Protein 3TJE (pdb70)

Secondary structure (DSSP, 8-state):
--TT-SS-B-TTEEESS---SSSPPPPEEE--TTTEE-SS-BS-S--EEPP---GGGTEEEEE--BTTB--EEEEPTTEE--SSS-S--EE----TTS--/--EEEEE--SEE-TTSPEEEEEEEESS-TTSSEEEEEEEEE-TTS-EEEEEEEEEEGGGTEEEEEE-GGGTT-EEEEEEGGGTEEEEEE-S--GGG-EEEEEEEEEEEE-SSS-EEEEEEEE---EEEEE--PPPBPPEEEEE----EEEEEEEEEEEBSS--EEEEGGGTB-TTEEEPPPEEPTTS-EEEEEEEEEETTTTTT---EEEEEEGGGTEEEEEE------/--SBB--SEEEE-TT--EEEEEE--TTTTTTS--EEEEE-TTS--EEEEETTTEEPTT--TTEEEEEETTEEEEEE-S--GGG-SEEEEEEEETTTTEEEEB--EEEEE--S--BPPEEEEEPPPHHHHHTT-EEEEEEEEEEBSS--EEEEEETTEEE-TTEEEPPPEE-TTS-EEEEEEEEE-HHHHHHSS-EEEEEEETTEEEEEEE---

Radius of gyration: 28.65 Å; Cα contacts (8 Å, |Δi|>4): 1471; chains: 3; bounding box: 85×72×60 Å

Structure (mmCIF, N/CA/C/O backbone):
data_3TJE
#
_entry.id   3TJE
#
_cell.length_a   89.490
_cell.length_b   166.400
_cell.length_c   110.720
_cell.angle_alpha   90.000
_cell.angle_beta   90.000
_cell.angle_gamma   90.000
#
_symmetry.space_group_name_H-M   'C 2 2 21'
#
loop_
_entity.id
_entity.type
_entity.pdbx_description
1 polymer 'Fab E09, light chain'
2 polymer 'Fab E09, heavy chain'
3 polymer 'Tumor necrosis factor receptor superfamily member 6'
4 non-polymer 1,2-ETHANEDIOL
5 non-polymer 'CHLORIDE ION'
6 non-polymer 'CADMIUM ION'
7 water water
#
loop_
_atom_site.group_PDB
_atom_site.id
_atom_site.type_symbol
_atom_site.label_atom_id
_atom_site.label_alt_id
_atom_site.label_comp_id
_atom_site.label_asym_id
_atom_site.label_entity_id
_atom_site.label_seq_id
_atom_site.pdbx_PDB_ins_code
_atom_site.Cartn_x
_atom_site.Cartn_y
_atom_site.Cartn_z
_atom_site.occupancy
_atom_site.B_iso_or_equiv
_atom_site.auth_seq_id
_atom_site.auth_comp_id
_atom_site.auth_asym_id
_atom_site.auth_atom_id
_atom_site.pdbx_PDB_model_num
ATOM 1 N N . GLN A 1 1 ? -34.502 15.061 -9.280 1.00 87.15 1 GLN L N 1
ATOM 2 C CA . GLN A 1 1 ? -34.543 14.344 -7.975 1.00 84.27 1 GLN L CA 1
ATOM 3 C C . GLN A 1 1 ? -33.318 14.672 -7.123 1.00 78.68 1 GLN L C 1
ATOM 4 O O . GLN A 1 1 ? -32.250 14.973 -7.654 1.00 79.81 1 GLN L O 1
ATOM 20 N N . SER A 1 2 ? -33.479 14.608 -5.803 1.00 55.74 2 SER L N 1
ATOM 21 C CA . SER A 1 2 ? -32.352 14.754 -4.890 1.00 48.02 2 SER L CA 1
ATOM 22 C C . SER A 1 2 ? -31.362 13.638 -5.171 1.00 49.78 2 SER L C 1
ATOM 23 O O . SER A 1 2 ? -31.740 12.623 -5.757 1.00 48.83 2 SER L O 1
ATOM 31 N N . VAL A 1 3 ? -30.101 13.810 -4.769 1.00 45.43 3 VAL L N 1
ATOM 32 C CA . VAL A 1 3 ? -29.143 12.725 -4.933 1.00 42.33 3 VAL L CA 1
ATOM 33 C C . VAL A 1 3 ? -29.384 11.648 -3.888 1.00 36.16 3 VAL L C 1
ATOM 34 O O . VAL A 1 3 ? -28.935 10.512 -4.065 1.00 41.73 3 VAL L O 1
ATOM 47 N N . LEU A 1 4 ? -30.074 11.973 -2.792 1.00 29.76 4 LEU L N 1
ATOM 48 C CA . LEU A 1 4 ? -30.479 10.919 -1.843 1.00 27.13 4 LEU L CA 1
ATOM 49 C C . LEU A 1 4 ? -31.946 10.622 -2.071 1.00 32.28 4 LEU L C 1
ATOM 50 O O . LEU A 1 4 ? -32.773 11.544 -2.105 1.00 30.46 4 LEU L O 1
ATOM 66 N N . THR A 1 5 ? -32.266 9.339 -2.244 1.00 27.55 5 THR L N 1
ATOM 67 C CA . THR A 1 5 ? -33.627 8.942 -2.574 1.00 28.28 5 THR L CA 1
ATOM 68 C C . THR A 1 5 ? -34.338 8.390 -1.348 1.00 27.98 5 THR L C 1
ATOM 69 O O . THR A 1 5 ? -33.870 7.422 -0.715 1.00 24.19 5 THR L O 1
ATOM 80 N N . GLN A 1 6 ? -35.475 9.000 -1.022 1.00 27.74 6 GLN L N 1
ATOM 81 C CA . GLN A 1 6 ? -36.322 8.549 0.085 1.00 29.24 6 GLN L CA 1
ATOM 82 C C . GLN A 1 6 ? -37.717 8.276 -0.467 1.00 31.03 6 GLN L C 1
ATOM 83 O O . GLN A 1 6 ? -38.152 8.949 -1.411 1.00 27.07 6 GLN L O 1
ATOM 97 N N . PRO A 1 7 ? -38.451 7.329 0.145 1.00 25.74 7 PRO L N 1
ATOM 98 C CA . PRO A 1 7 ? -39.854 7.164 -0.251 1.00 26.64 7 PRO L CA 1
ATOM 99 C C . PRO A 1 7 ? -40.677 8.366 0.207 1.00 26.28 7 PRO L C 1
ATOM 100 O O . PRO A 1 7 ? -40.488 8.808 1.335 1.00 29.84 7 PRO L O 1
ATOM 111 N N . PRO A 1 8 ? -41.592 8.856 -0.626 1.00 28.80 8 PRO L N 1
ATOM 112 C CA . PRO A 1 8 ? -42.403 10.017 -0.205 1.00 31.68 8 PRO L CA 1
ATOM 113 C C . PRO A 1 8 ? -43.218 9.786 1.069 1.00 32.36 8 PRO L C 1
ATOM 114 O O . PRO A 1 8 ? -43.460 10.717 1.830 1.00 25.52 8 PRO L O 1
ATOM 125 N N . SER A 1 9 ? -43.646 8.550 1.312 1.00 27.75 9 SER L N 1
ATOM 126 C CA . SER A 1 9 ? -44.595 8.289 2.386 1.00 29.85 9 SER L CA 1
ATOM 127 C C . SER A 1 9 ? -44.362 6.889 2.957 1.00 31.58 9 SER L C 1
ATOM 128 O O . SER A 1 9 ? -44.130 5.959 2.187 1.00 24.09 9 SER L O 1
ATOM 136 N N . VAL A 1 10 ? -44.405 6.753 4.280 1.00 28.39 10 VAL L N 1
ATOM 137 C CA . VAL A 1 10 ? -44.508 5.420 4.928 1.00 33.04 10 VAL L CA 1
ATOM 138 C C . VAL A 1 10 ? -45.606 5.537 5.981 1.00 35.48 10 VAL L C 1
ATOM 139 O O . VAL A 1 10 ? -45.935 6.642 6.404 1.00 26.29 10 VAL L O 1
ATOM 152 N N . SER A 1 11 ? -46.186 4.419 6.411 1.00 28.01 11 SER L N 1
ATOM 153 C CA . SER A 1 11 ? -47.260 4.489 7.395 1.00 29.79 11 SER L CA 1
ATOM 154 C C . SER A 1 11 ? -47.425 3.148 8.097 1.00 31.98 11 SER L C 1
ATOM 155 O O . SER A 1 11 ? -46.945 2.147 7.592 1.00 26.31 11 SER L O 1
ATOM 163 N N . GLU A 1 12 ? -48.093 3.150 9.244 1.00 32.01 12 GLU L N 1
ATOM 164 C CA . GLU A 1 12 ? -48.466 1.908 9.950 1.00 35.68 12 GLU L CA 1
ATOM 165 C C . GLU A 1 12 ? -49.472 2.293 11.020 1.00 37.28 12 GLU L C 1
ATOM 166 O O . GLU A 1 12 ? -49.664 3.476 11.303 1.00 32.04 12 GLU L O 1
ATOM 178 N N . ALA A 1 13 ? -50.104 1.294 11.625 1.00 33.60 13 ALA L N 1
ATOM 179 C CA . ALA A 1 13 ? -51.055 1.511 12.703 1.00 32.47 13 ALA L CA 1
ATOM 180 C C . ALA A 1 13 ? -50.304 1.940 13.943 1.00 30.95 13 ALA L C 1
ATOM 181 O O . ALA A 1 13 ? -49.107 1.724 14.038 1.00 29.55 13 ALA L O 1
ATOM 188 N N . PRO A 1 14 ? -51.006 2.543 14.913 1.00 34.86 14 PRO L N 1
ATOM 189 C CA . PRO A 1 14 ? -50.354 2.909 16.172 1.00 35.97 14 PRO L CA 1
ATOM 190 C C . PRO A 1 14 ? -49.655 1.716 16.816 1.00 37.84 14 PRO L C 1
ATOM 191 O O . PRO A 1 14 ? -50.177 0.584 16.746 1.00 34.19 14 PRO L O 1
ATOM 202 N N . ARG A 1 15 ? -48.504 1.972 17.433 1.00 40.37 15 ARG L N 1
ATOM 203 C CA . ARG A 1 15 ? -47.753 0.959 18.170 1.00 45.34 15 ARG L CA 1
ATOM 204 C C . ARG A 1 15 ? -46.928 0.029 17.273 1.00 40.28 15 ARG L C 1
ATOM 205 O O . ARG A 1 15 ? -46.144 -0.768 17.775 1.00 38.76 15 ARG L O 1
ATOM 226 N N . GLN A 1 16 ? -47.071 0.161 15.957 1.00 32.16 16 GLN L N 1
ATOM 227 C CA . GLN A 1 16 ? -46.284 -0.647 15.030 1.00 34.28 16 GLN L CA 1
ATOM 228 C C . GLN A 1 16 ? -44.978 0.068 14.679 1.00 36.35 16 GLN L C 1
ATOM 229 O O . GLN A 1 16 ? -44.625 1.067 15.303 1.00 32.31 16 GLN L O 1
ATOM 243 N N . THR A 1 17 ? -44.262 -0.454 13.690 1.00 36.98 17 THR L N 1
ATOM 244 C CA . THR A 1 17 ? -42.958 0.084 13.317 1.00 36.44 17 THR L CA 1
ATOM 245 C C . THR A 1 17 ? -42.910 0.465 11.850 1.00 35.57 17 THR L C 1
ATOM 246 O O . THR A 1 17 ? -43.449 -0.248 11.003 1.00 37.94 17 THR L O 1
ATOM 257 N N . VAL A 1 18 ? -42.261 1.585 11.539 1.00 31.99 18 VAL L N 1
ATOM 258 C CA . VAL A 1 18 ? -41.975 1.911 10.154 1.00 28.40 18 VAL L CA 1
ATOM 259 C C . VAL A 1 18 ? -40.478 2.090 9.955 1.00 30.55 18 VAL L C 1
ATOM 260 O O . VAL A 1 18 ? -39.740 2.454 10.879 1.00 27.84 18 VAL L O 1
ATOM 273 N N . THR A 1 19 ? -40.048 1.870 8.726 1.00 26.19 19 THR L N 1
ATOM 274 C CA . THR A 1 19 ? -38.660 2.058 8.371 1.00 28.79 19 THR L CA 1
ATOM 275 C C . THR A 1 19 ? -38.556 2.914 7.146 1.00 28.37 19 THR L C 1
ATOM 276 O O . THR A 1 19 ? -39.287 2.722 6.182 1.00 27.02 19 THR L O 1
ATOM 287 N N 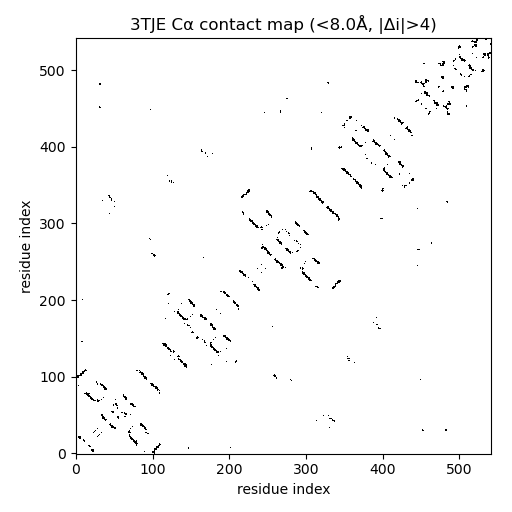. ILE A 1 20 ? -37.643 3.880 7.201 1.00 24.79 20 ILE L N 1
ATOM 288 C CA . ILE A 1 20 ? -37.488 4.827 6.115 1.00 26.32 20 ILE L CA 1
ATOM 289 C C . ILE A 1 20 ? -36.104 4.686 5.502 1.00 25.87 20 ILE L C 1
ATOM 290 O O . ILE A 1 20 ? -35.107 4.869 6.189 1.00 27.55 20 ILE L O 1
ATOM 306 N N . SER A 1 21 ? -36.039 4.386 4.210 1.00 23.70 21 SER L N 1
ATOM 307 C CA . SER A 1 21 ? -34.747 4.175 3.568 1.00 28.38 21 SER L CA 1
ATOM 308 C C . SER A 1 21 ? -34.268 5.483 2.978 1.00 28.01 21 SER L C 1
ATOM 309 O O . SER A 1 21 ? -35.056 6.376 2.737 1.00 27.23 21 SER L O 1
ATOM 317 N N . CYS A 1 22 ? -32.974 5.553 2.717 1.00 25.05 22 CYS L N 1
ATOM 318 C CA . CYS A 1 22 ? -32.360 6.760 2.155 1.00 25.53 22 CYS L CA 1
ATOM 319 C C . CYS A 1 22 ? -31.160 6.292 1.371 1.00 26.15 22 CYS L C 1
ATOM 320 O O . CYS A 1 22 ? -30.150 5.951 1.972 1.00 26.59 22 CYS L O 1
ATOM 327 N N . SER A 1 23 ? -31.254 6.241 0.042 1.00 25.38 23 SER L N 1
ATOM 328 C CA . SER A 1 23 ? -30.167 5.632 -0.721 1.00 29.84 23 SER L CA 1
ATOM 329 C C . SER A 1 23 ? -29.425 6.624 -1.599 1.00 29.42 23 SER L C 1
ATOM 330 O O . SER A 1 23 ? -30.016 7.529 -2.199 1.00 28.98 23 SER L O 1
ATOM 338 N N . GLY A 1 24 ? -28.118 6.440 -1.660 1.00 28.50 24 GLY L N 1
ATOM 339 C CA . GLY A 1 24 ? -27.242 7.340 -2.394 1.00 29.22 24 GLY L CA 1
ATOM 340 C C . GLY A 1 24 ? -26.303 6.534 -3.267 1.00 34.06 24 GLY L C 1
ATOM 341 O O . GLY A 1 24 ? -26.694 5.523 -3.878 1.00 27.36 24 GLY L O 1
ATOM 345 N N . ASN A 1 25 ? -25.058 6.974 -3.338 1.00 27.22 25 ASN L N 1
ATOM 346 C CA . ASN A 1 25 ? -24.075 6.310 -4.183 1.00 27.58 25 ASN L CA 1
ATOM 347 C C . ASN A 1 25 ? -22.722 6.366 -3.500 1.00 26.13 25 ASN L C 1
ATOM 348 O O . ASN A 1 25 ? -22.627 6.749 -2.330 1.00 25.26 25 ASN L O 1
ATOM 359 N N . SER A 1 26 ? -21.667 6.037 -4.225 1.00 24.44 26 SER L N 1
ATOM 360 C CA . SER A 1 26 ? -20.360 5.891 -3.601 1.00 31.53 26 SER L CA 1
ATOM 361 C C . SER A 1 26 ? -19.724 7.225 -3.247 1.00 32.50 26 SER L C 1
ATOM 362 O O . SER A 1 26 ? -18.740 7.266 -2.513 1.00 26.59 26 SER L O 1
ATOM 370 N N . PHE A 1 27 ? -20.265 8.312 -3.785 1.00 26.67 27 PHE L N 1
ATOM 371 C CA . PHE A 1 27 ? -19.672 9.636 -3.531 1.00 32.91 27 PHE L CA 1
ATOM 372 C C . PHE A 1 27 ? -20.368 10.408 -2.418 1.00 31.99 27 PHE L C 1
ATOM 373 O O . PHE A 1 27 ? -19.917 11.513 -2.039 1.00 27.21 27 PHE L O 1
ATOM 390 N N . ASN A 1 28 ? -21.467 9.860 -1.897 1.00 28.15 28 ASN L N 1
ATOM 391 C CA . ASN A 1 28 ? -22.090 10.462 -0.728 1.00 28.24 28 ASN L CA 1
ATOM 392 C C . ASN A 1 28 ? -22.170 9.492 0.435 1.00 29.23 28 ASN L C 1
ATOM 393 O O . ASN A 1 28 ? -21.218 9.388 1.225 1.00 26.61 28 ASN L O 1
ATOM 404 N N . ILE A 1 29 ? -23.277 8.766 0.557 1.00 24.08 29 ILE L N 1
ATOM 405 C CA . ILE A 1 29 ? -23.429 7.901 1.715 1.00 25.25 29 ILE L CA 1
ATOM 406 C C . ILE A 1 29 ? -22.290 6.879 1.711 1.00 26.53 29 ILE L C 1
ATOM 407 O O . ILE A 1 29 ? -21.829 6.463 2.761 1.00 26.00 29 ILE L O 1
ATOM 423 N N . GLY A 1 30 ? -21.808 6.520 0.531 1.00 29.15 30 GLY L N 1
ATOM 424 C CA . GLY A 1 30 ? -20.780 5.482 0.430 1.00 29.86 30 GLY L CA 1
ATOM 425 C C . GLY A 1 30 ? -19.521 5.901 1.174 1.00 31.67 30 GLY L C 1
ATOM 426 O O . GLY A 1 30 ? -18.692 5.072 1.505 1.00 30.65 30 GLY L O 1
ATOM 430 N N . ARG A 1 31 ? -19.360 7.207 1.414 1.00 24.48 31 ARG L N 1
ATOM 431 C CA . ARG A 1 31 ? -18.169 7.707 2.089 1.00 25.63 31 ARG L CA 1
ATOM 432 C C . ARG A 1 31 ? -18.468 8.368 3.439 1.00 30.12 31 ARG L C 1
ATOM 433 O O . ARG A 1 31 ? -17.625 8.374 4.332 1.00 34.41 31 ARG L O 1
ATOM 454 N N . TYR A 1 32 ? -19.650 8.965 3.575 1.00 25.29 32 TYR L N 1
ATOM 455 C CA . TYR A 1 32 ? -19.888 9.881 4.686 1.00 23.98 32 TYR L CA 1
ATOM 456 C C . TYR A 1 32 ? -21.029 9.436 5.579 1.00 24.87 32 TYR L C 1
ATOM 457 O O . TYR A 1 32 ? -21.980 8.837 5.115 1.00 26.28 32 TYR L O 1
ATOM 475 N N . PRO A 1 33 ? -20.942 9.757 6.873 1.00 26.84 33 PRO L N 1
ATOM 476 C CA . PRO A 1 33 ? -22.057 9.498 7.789 1.00 28.65 33 PRO L CA 1
ATOM 477 C C . PRO A 1 33 ? -23.335 10.266 7.434 1.00 27.18 33 PRO L C 1
ATOM 478 O O . PRO A 1 33 ? -23.301 11.329 6.789 1.00 27.34 33 PRO L O 1
ATOM 489 N N . VAL A 1 34 ? -24.460 9.725 7.889 1.00 25.55 34 VAL L N 1
ATOM 490 C CA . VAL A 1 34 ? -25.765 10.307 7.588 1.00 24.73 34 VAL L CA 1
ATOM 491 C C . VAL A 1 34 ? -26.387 10.907 8.844 1.00 24.91 34 VAL L C 1
ATOM 492 O O . VAL A 1 34 ? -26.289 10.325 9.913 1.00 26.48 34 VAL L O 1
ATOM 505 N N . ASN A 1 35 ? -26.987 12.097 8.723 1.00 25.46 35 ASN L N 1
ATOM 506 C CA . ASN A 1 35 ? -27.780 12.668 9.800 1.00 22.10 35 ASN L CA 1
ATOM 507 C C . ASN A 1 35 ? -29.252 12.637 9.395 1.00 20.20 35 ASN L C 1
ATOM 508 O O . ASN A 1 35 ? -29.571 12.652 8.215 1.00 24.70 35 ASN L O 1
ATOM 519 N N . TRP A 1 36 ? -30.145 12.638 10.366 1.00 22.95 36 TRP L N 1
ATOM 520 C CA . TRP A 1 36 ? -31.574 12.655 10.066 1.00 25.92 36 TRP L CA 1
ATOM 521 C C . TRP A 1 36 ? -32.206 13.833 10.781 1.00 22.36 36 TRP L C 1
ATOM 522 O O . TRP A 1 36 ? -31.877 14.097 11.934 1.00 23.16 36 TRP L O 1
ATOM 543 N N . TYR A 1 37 ? -33.132 14.504 10.100 1.00 22.93 37 TYR L N 1
ATOM 544 C CA . TYR A 1 37 ? -33.870 15.628 10.679 1.00 28.42 37 TYR L CA 1
ATOM 545 C C . TYR A 1 37 ? -35.369 15.331 10.712 1.00 30.21 37 TYR L C 1
ATOM 546 O O . TYR A 1 37 ? -35.908 14.727 9.783 1.00 30.47 37 TYR L O 1
ATOM 564 N N . GLN A 1 38 ? -36.033 15.776 11.778 1.00 24.90 38 GLN L N 1
ATOM 565 C CA . GLN A 1 38 ? -37.473 15.617 11.885 1.00 29.49 38 GLN L CA 1
ATOM 566 C C . GLN A 1 38 ? -38.148 16.966 11.732 1.00 31.75 38 GLN L C 1
ATOM 567 O O . GLN A 1 38 ? -37.769 17.920 12.413 1.00 29.44 38 GLN L O 1
ATOM 581 N N . GLN A 1 39 ? -39.147 17.055 10.866 1.00 30.28 39 GLN L N 1
ATOM 582 C CA . GLN A 1 39 ? -39.875 18.334 10.729 1.00 34.88 39 GLN L CA 1
ATOM 583 C C . GLN A 1 39 ? -41.372 18.142 10.946 1.00 31.78 39 GLN L C 1
ATOM 584 O O . GLN A 1 39 ? -42.068 17.617 10.081 1.00 28.66 39 GLN L O 1
ATOM 598 N N . LEU A 1 40 ? -41.846 18.572 12.115 1.00 36.01 40 LEU L N 1
ATOM 599 C CA . LEU A 1 40 ? -43.256 18.504 12.468 1.00 38.69 40 LEU L CA 1
ATOM 600 C C . LEU A 1 40 ? -44.057 19.506 11.636 1.00 40.04 40 LEU L C 1
ATOM 601 O O . LEU A 1 40 ? -43.528 20.534 11.192 1.00 39.11 40 LEU L O 1
ATOM 617 N N . PRO A 1 41 ? -45.332 19.199 11.405 1.00 44.51 41 PRO L N 1
ATOM 618 C CA . PRO A 1 41 ? -46.182 20.066 10.595 1.00 42.05 41 PRO L CA 1
ATOM 619 C C . PRO A 1 41 ? -46.098 21.501 11.091 1.00 45.21 41 PRO L C 1
ATOM 620 O O . PRO A 1 41 ? -46.333 21.766 12.272 1.00 48.83 41 PRO L O 1
ATOM 631 N N . GLY A 1 42 ? -45.728 22.408 10.199 1.00 44.00 42 GLY L N 1
ATOM 632 C CA . GLY A 1 42 ? -45.708 23.822 10.541 1.00 46.12 42 GLY L CA 1
ATOM 633 C C . GLY A 1 42 ? -44.481 24.241 11.326 1.00 46.34 42 GLY L C 1
ATOM 634 O O . GLY A 1 42 ? -44.362 25.410 11.681 1.00 50.19 42 GLY L O 1
ATOM 638 N N . LYS A 1 43 ? -43.553 23.319 11.598 1.00 44.23 43 LYS L N 1
ATOM 639 C CA . LYS A 1 43 ? -42.337 23.698 12.337 1.00 43.81 43 LYS L CA 1
ATOM 640 C C . LYS A 1 43 ? -41.081 23.645 11.481 1.00 40.76 43 LYS L C 1
ATOM 641 O O . LYS A 1 43 ? -41.123 23.198 10.339 1.00 39.40 43 LYS L O 1
ATOM 660 N N . ALA A 1 44 ? -39.964 24.114 12.032 1.00 37.09 44 ALA L N 1
ATOM 661 C CA . ALA A 1 44 ? -38.680 23.976 11.359 1.00 35.50 44 ALA L CA 1
ATOM 662 C C . ALA A 1 44 ? -38.125 22.574 11.583 1.00 36.08 44 ALA L C 1
ATOM 663 O O . ALA A 1 44 ? -38.547 21.875 12.496 1.00 36.75 44 ALA L O 1
ATOM 670 N N . PRO A 1 45 ? -37.184 22.161 10.738 1.00 35.27 45 PRO L N 1
ATOM 671 C CA . PRO A 1 45 ? -36.477 20.899 10.958 1.00 35.25 45 PRO L CA 1
ATOM 672 C C . PRO A 1 45 ? -35.734 20.913 12.296 1.00 36.53 45 PRO L C 1
ATOM 673 O O . PRO A 1 45 ? -35.304 21.973 12.757 1.00 33.76 45 PRO L O 1
ATOM 684 N N . LYS A 1 46 ? -35.602 19.753 12.932 1.00 32.62 46 LYS L N 1
ATOM 685 C CA . LYS A 1 46 ? -34.746 19.655 14.103 1.00 34.68 46 LYS L CA 1
ATOM 686 C C . LYS A 1 46 ? -33.925 18.403 14.006 1.00 34.89 46 LYS L C 1
ATOM 687 O O . LYS A 1 46 ? -34.323 17.476 13.326 1.00 30.93 46 LYS L O 1
ATOM 706 N N . LEU A 1 47 ? -32.771 18.396 14.665 1.00 31.45 47 LEU L N 1
ATOM 707 C CA . LEU A 1 47 ? -31.838 17.284 14.555 1.00 30.57 47 LEU L CA 1
ATOM 708 C C . LEU A 1 47 ? -32.416 16.113 15.337 1.00 29.09 47 LEU L C 1
ATOM 709 O O . LEU A 1 47 ? -32.846 16.265 16.480 1.00 28.62 47 LEU L O 1
ATOM 725 N N . LEU A 1 48 ? -32.400 14.945 14.717 1.00 28.36 48 LEU L N 1
ATOM 726 C CA . LEU A 1 48 ? -33.026 13.767 15.298 1.00 27.90 48 LEU L CA 1
ATOM 727 C C . LEU A 1 48 ? -31.944 12.713 15.558 1.00 24.86 48 LEU L C 1
ATOM 728 O O . LEU A 1 48 ? -31.744 12.304 16.696 1.00 25.98 48 LEU L O 1
ATOM 744 N N . ILE A 1 49 ? -31.263 12.303 14.492 1.00 24.51 49 ILE L N 1
ATOM 745 C CA . ILE A 1 49 ? -30.150 11.349 14.576 1.00 32.27 49 ILE L CA 1
ATOM 746 C C . ILE A 1 49 ? -28.921 11.960 13.934 1.00 28.35 49 ILE L C 1
ATOM 747 O O . ILE A 1 49 ? -29.040 12.596 12.884 1.00 25.58 49 ILE L O 1
ATOM 763 N N . TYR A 1 50 ? -27.750 11.755 14.535 1.00 24.68 50 TYR L N 1
ATOM 764 C CA . TYR A 1 50 ? -26.510 12.192 13.914 1.00 30.07 50 TYR L CA 1
ATOM 765 C C . TYR A 1 50 ? -25.504 11.046 13.871 1.00 29.65 50 TYR L C 1
ATOM 766 O O . TYR A 1 50 ? -25.561 10.144 14.703 1.00 30.68 50 TYR L O 1
ATOM 784 N N . TYR A 1 51 ? -24.581 11.110 12.909 1.00 25.90 51 TYR L N 1
ATOM 785 C CA . TYR A 1 51 ? -23.481 10.155 12.816 1.00 29.36 51 TYR L CA 1
ATOM 786 C C . TYR A 1 51 ? -24.061 8.740 12.675 1.00 26.62 51 TYR L C 1
ATOM 787 O O . TYR A 1 51 ? -23.658 7.843 13.395 1.00 30.84 51 TYR L O 1
ATOM 805 N N . ASN A 1 52 ? -25.022 8.590 11.768 1.00 24.82 52 ASN L N 1
ATOM 806 C CA . ASN A 1 52 ? -25.702 7.313 11.488 1.00 29.97 52 ASN L CA 1
ATOM 807 C C . ASN A 1 52 ? -26.683 6.821 12.557 1.00 25.75 52 ASN L C 1
ATOM 808 O O . ASN A 1 52 ? -27.809 6.469 12.242 1.00 30.95 52 ASN L O 1
ATOM 819 N N . ASN A 1 53 ? -26.260 6.754 13.811 1.00 27.88 53 ASN L N 1
ATOM 820 C CA . ASN A 1 53 ? -27.054 6.032 14.796 1.00 32.85 53 ASN L CA 1
ATOM 821 C C . ASN A 1 53 ? -27.122 6.663 16.179 1.00 33.43 53 ASN L C 1
ATOM 822 O O . ASN A 1 53 ? -27.640 6.049 17.105 1.00 28.71 53 ASN L O 1
ATOM 833 N N . LEU A 1 54 ? -26.600 7.880 16.349 1.00 29.40 54 LEU L N 1
ATOM 834 C CA . LEU A 1 54 ? -26.635 8.513 17.673 1.00 30.61 54 LEU L CA 1
ATOM 835 C C . LEU A 1 54 ? -27.872 9.416 17.826 1.00 32.66 54 LEU L C 1
ATOM 836 O O . LEU A 1 54 ? -28.155 10.257 16.965 1.00 32.51 54 LEU L O 1
ATOM 852 N N . ARG A 1 55 ? -28.615 9.236 18.912 1.00 30.86 55 ARG L N 1
ATOM 853 C CA . ARG A 1 55 ? -29.797 10.055 19.145 1.00 34.05 55 ARG L CA 1
ATOM 854 C C . ARG A 1 55 ? -29.373 11.433 19.692 1.00 31.93 55 ARG L C 1
ATOM 855 O O . ARG A 1 55 ? -28.594 11.512 20.617 1.00 31.05 55 ARG L O 1
ATOM 876 N N . PHE A 1 56 ? -29.894 12.499 19.112 1.00 33.09 56 PHE L N 1
ATOM 877 C CA . PHE A 1 56 ? -29.605 13.853 19.640 1.00 31.81 56 PHE L CA 1
ATOM 878 C C . PHE A 1 56 ? -30.296 14.032 20.998 1.00 36.75 56 PHE L C 1
ATOM 879 O O . PHE A 1 56 ? -31.220 13.292 21.332 1.00 38.14 56 PHE L O 1
ATOM 896 N N . SER A 1 57 ? -29.856 15.003 21.797 1.00 41.50 57 SER L N 1
ATOM 897 C CA . SER A 1 57 ? -30.441 15.196 23.125 1.00 41.94 57 SER L CA 1
ATOM 898 C C . SER A 1 57 ? -31.957 15.388 23.039 1.00 44.52 57 SER L C 1
ATOM 899 O O . SER A 1 57 ? -32.467 16.053 22.138 1.00 43.02 57 SER L O 1
ATOM 907 N N . GLY A 1 58 ? -32.677 14.765 23.968 1.00 48.45 58 GLY L N 1
ATOM 908 C CA . GLY A 1 58 ? -34.126 14.818 23.972 1.00 48.76 58 GLY L CA 1
ATOM 909 C C . GLY A 1 58 ? -34.835 13.766 23.119 1.00 45.52 58 GLY L C 1
ATOM 910 O O . GLY A 1 58 ? -36.035 13.567 23.274 1.00 49.50 58 GLY L O 1
ATOM 914 N N . VAL A 1 59 ? -34.120 13.102 22.216 1.00 37.60 59 VAL L N 1
ATOM 915 C CA . VAL A 1 59 ? -34.776 12.225 21.240 1.00 36.89 59 VAL L CA 1
ATOM 916 C C . VAL A 1 59 ? -35.112 10.859 21.859 1.00 37.72 59 VAL L C 1
ATOM 917 O O . VAL A 1 59 ? -34.302 10.290 22.581 1.00 37.27 59 VAL L O 1
ATOM 930 N N . SER A 1 60 ? -36.327 10.377 21.596 1.00 35.32 60 SER L N 1
ATOM 931 C CA . SER A 1 60 ? -36.844 9.141 22.183 1.00 38.68 60 SER L CA 1
ATOM 932 C C . SER A 1 60 ? -36.058 7.944 21.672 1.00 35.62 60 SER L C 1
ATOM 933 O O . SER A 1 60 ? -35.697 7.915 20.515 1.00 33.01 60 SER L O 1
ATOM 941 N N . ASP A 1 61 ? -35.822 6.939 22.507 1.00 42.06 61 ASP L N 1
ATOM 942 C CA . ASP A 1 61 ? -35.102 5.760 22.035 1.00 42.38 61 ASP L CA 1
ATOM 943 C C . ASP A 1 61 ? -35.940 4.910 21.061 1.00 43.33 61 ASP L C 1
ATOM 944 O O . ASP A 1 61 ? -35.436 3.950 20.478 1.00 43.46 61 ASP L O 1
ATOM 953 N N . ARG A 1 62 ? -37.202 5.277 20.852 1.00 37.43 62 ARG L N 1
ATOM 954 C CA . ARG A 1 62 ? -37.997 4.643 19.794 1.00 37.16 62 ARG L CA 1
ATOM 955 C C . ARG A 1 62 ? -37.436 4.951 18.396 1.00 36.04 62 ARG L C 1
ATOM 956 O O . ARG A 1 62 ? -37.702 4.222 17.444 1.00 30.40 62 ARG L O 1
ATOM 977 N N . PHE A 1 63 ? -36.660 6.034 18.262 1.00 30.97 63 PHE L N 1
ATOM 978 C CA . PHE A 1 63 ? -36.006 6.319 16.992 1.00 30.04 63 PHE L CA 1
ATOM 979 C C . PHE A 1 63 ? -34.643 5.641 16.950 1.00 28.91 63 PHE L C 1
ATOM 980 O O . PHE A 1 63 ? -33.887 5.722 17.911 1.00 30.73 63 PHE L O 1
ATOM 997 N N . SER A 1 64 ? -34.313 4.998 15.836 1.00 28.32 64 SER L N 1
ATOM 998 C CA . SER A 1 64 ? -32.986 4.404 15.686 1.00 30.22 64 SER L CA 1
ATOM 999 C C . SER A 1 64 ? -32.530 4.528 14.247 1.00 28.99 64 SER L C 1
ATOM 1000 O O . SER A 1 64 ? -33.344 4.533 13.329 1.00 32.58 64 SER L O 1
ATOM 1008 N N . GLY A 1 65 ? -31.228 4.687 14.041 1.00 30.10 65 GLY L N 1
ATOM 1009 C CA . GLY A 1 65 ? -30.705 4.870 12.699 1.00 28.88 65 GLY L CA 1
ATOM 1010 C C . GLY A 1 65 ? -29.595 3.873 12.399 1.00 28.61 65 GLY L C 1
ATOM 1011 O O . GLY A 1 65 ? -28.916 3.413 13.320 1.00 28.32 65 GLY L O 1
ATOM 1015 N N . SER A 1 66 ? -29.400 3.547 11.126 1.00 25.04 66 SER L N 1
ATOM 1016 C CA . SER A 1 66 ? -28.272 2.700 10.752 1.00 26.83 66 SER L CA 1
ATOM 1017 C C . SER A 1 66 ? -27.847 3.054 9.360 1.00 27.22 66 SER L C 1
ATOM 1018 O O . SER A 1 66 ? -28.544 3.792 8.670 1.00 27.81 66 SER L O 1
ATOM 1026 N N . LYS A 1 67 ? -26.693 2.532 8.956 1.00 29.90 67 LYS L N 1
ATOM 1027 C CA . LYS A 1 67 ? -26.167 2.733 7.614 1.00 30.12 67 LYS L CA 1
ATOM 1028 C C . LYS A 1 67 ? -25.446 1.485 7.132 1.00 28.09 67 LYS L C 1
ATOM 1029 O O . LYS A 1 67 ? -24.819 0.763 7.926 1.00 26.72 67 LYS L O 1
ATOM 1048 N N . SER A 1 68 ? -25.529 1.239 5.832 1.00 25.12 68 SER L N 1
ATOM 1049 C CA . SER A 1 68 ? -24.915 0.045 5.219 1.00 30.17 68 SER L CA 1
ATOM 1050 C C . SER A 1 68 ? -24.620 0.399 3.777 1.00 28.50 68 SER L C 1
ATOM 1051 O O . SER A 1 68 ? -25.534 0.712 3.018 1.00 27.41 68 SER L O 1
ATOM 1059 N N . GLY A 1 69 ? -23.341 0.396 3.416 1.00 26.15 69 GLY L N 1
ATOM 1060 C CA . GLY A 1 69 ? -22.942 0.584 2.042 1.00 29.57 69 GLY L CA 1
ATOM 1061 C C . GLY A 1 69 ? -23.281 1.998 1.617 1.00 30.41 69 GLY L C 1
ATOM 1062 O O . GLY A 1 69 ? -22.773 2.949 2.208 1.00 30.33 69 GLY L O 1
ATOM 1066 N N . THR A 1 70 ? -24.179 2.135 0.646 1.00 29.61 70 THR L N 1
ATOM 1067 C CA . THR A 1 70 ? -24.566 3.447 0.160 1.00 30.51 70 THR L CA 1
ATOM 1068 C C . THR A 1 70 ? -25.998 3.828 0.572 1.00 32.67 70 THR L C 1
ATOM 1069 O O . THR A 1 70 ? -26.609 4.728 -0.018 1.00 25.30 70 THR L O 1
ATOM 1080 N N . SER A 1 71 ? -26.528 3.145 1.585 1.00 30.23 71 SER L N 1
ATOM 1081 C CA . SER A 1 71 ? -27.867 3.440 2.083 1.00 25.38 71 SER L CA 1
ATOM 1082 C C . SER A 1 71 ? -27.883 3.659 3.572 1.00 27.67 71 SER L C 1
ATOM 1083 O O . SER A 1 71 ? -27.043 3.139 4.291 1.00 27.86 71 SER L O 1
ATOM 1091 N N . ALA A 1 72 ? -28.848 4.445 4.039 1.00 26.23 72 ALA L N 1
ATOM 1092 C CA . ALA A 1 72 ? -29.051 4.593 5.470 1.00 27.05 72 ALA L CA 1
ATOM 1093 C C . ALA A 1 72 ? -30.510 4.343 5.758 1.00 25.33 72 ALA L C 1
ATOM 1094 O O . ALA A 1 72 ? -31.334 4.326 4.841 1.00 25.66 72 ALA L O 1
ATOM 1101 N N A SER A 1 73 ? -30.830 4.141 7.033 0.58 24.57 73 SER L N 1
ATOM 1102 N N B SER A 1 73 ? -30.840 4.157 7.026 0.42 25.04 73 SER L N 1
ATOM 1103 C CA A SER A 1 73 ? -32.179 3.770 7.433 0.58 26.44 73 SER L CA 1
ATOM 1104 C CA B SER A 1 73 ? -32.199 3.812 7.382 0.42 26.26 73 SER L CA 1
ATOM 1105 C C A SER A 1 73 ? -32.577 4.381 8.755 0.58 27.03 73 SER L C 1
ATOM 1106 C C B SER A 1 73 ? -32.586 4.361 8.740 0.42 27.12 73 SER L C 1
ATOM 1107 O O A SER A 1 73 ? -31.795 4.396 9.698 0.58 29.10 73 SER L O 1
ATOM 1108 O O B SER A 1 73 ? -31.798 4.332 9.680 0.42 28.86 73 SER L O 1
ATOM 1123 N N . LEU A 1 74 ? -33.817 4.849 8.833 1.00 25.36 74 LEU L N 1
ATOM 1124 C CA . LEU A 1 74 ? -34.369 5.317 10.088 1.00 27.33 74 LEU L CA 1
ATOM 1125 C C . LEU A 1 74 ? -35.580 4.468 10.436 1.00 25.72 74 LEU L C 1
ATOM 1126 O O . LEU A 1 74 ? -36.475 4.288 9.612 1.00 24.87 74 LEU L O 1
ATOM 1142 N N . ALA A 1 75 ? -35.625 3.979 11.663 1.00 29.70 75 ALA L N 1
ATOM 1143 C CA . ALA A 1 75 ? -36.748 3.159 12.087 1.00 34.12 75 ALA L CA 1
ATOM 1144 C C . ALA A 1 75 ? -37.409 3.808 13.280 1.00 32.46 75 ALA L C 1
ATOM 1145 O O . ALA A 1 75 ? -36.738 4.315 14.172 1.00 33.90 75 ALA L O 1
ATOM 1152 N N . ILE A 1 76 ? -38.736 3.815 13.271 1.00 28.13 76 ILE L N 1
ATOM 1153 C CA . ILE A 1 76 ? -39.511 4.343 14.377 1.00 30.38 76 ILE L CA 1
ATOM 1154 C C . ILE A 1 76 ? -40.422 3.238 14.881 1.00 31.99 76 ILE L C 1
ATOM 1155 O O . ILE A 1 76 ? -41.335 2.833 14.169 1.00 31.71 76 ILE L O 1
ATOM 1171 N N . ARG A 1 77 ? -40.192 2.766 16.098 1.00 32.94 77 ARG L N 1
ATOM 1172 C CA . ARG A 1 77 ? -41.002 1.672 16.633 1.00 37.80 77 ARG L CA 1
ATOM 1173 C C . ARG A 1 77 ? -42.055 2.205 17.602 1.00 38.74 77 ARG L C 1
ATOM 1174 O O . ARG A 1 77 ? -41.963 3.349 18.069 1.00 35.28 77 ARG L O 1
ATOM 1195 N N . ASP A 1 78 ? -43.053 1.375 17.897 1.00 31.00 78 ASP L N 1
ATOM 1196 C CA . ASP A 1 78 ? -44.061 1.722 18.880 1.00 32.99 78 ASP L CA 1
ATOM 1197 C C . ASP A 1 78 ? -44.627 3.112 18.529 1.00 37.25 78 ASP L C 1
ATOM 1198 O O . ASP A 1 78 ? -44.664 4.021 19.361 1.00 32.75 78 ASP L O 1
ATOM 1207 N N . LEU A 1 79 ? -45.054 3.256 17.278 1.00 35.48 79 LEU L N 1
ATOM 1208 C CA . LEU A 1 79 ? -45.507 4.542 16.740 1.00 35.50 79 LEU L CA 1
ATOM 1209 C C . LEU A 1 79 ? -46.586 5.214 17.571 1.00 38.30 79 LEU L C 1
ATOM 1210 O O . LEU A 1 79 ? -47.516 4.561 18.046 1.00 33.48 79 LEU L O 1
ATOM 1226 N N . LEU A 1 80 ? -46.456 6.535 17.712 1.00 35.23 80 LEU L N 1
ATOM 1227 C CA . LEU A 1 80 ? -47.478 7.379 18.316 1.00 39.88 80 LEU L CA 1
ATOM 1228 C C . LEU A 1 80 ? -47.892 8.456 17.311 1.00 40.22 80 LEU L C 1
ATOM 1229 O O . LEU A 1 80 ? -47.114 8.823 16.426 1.00 34.96 80 LEU L O 1
ATOM 1245 N N . SER A 1 81 ? -49.103 8.979 17.461 1.00 42.88 81 SER L N 1
ATOM 1246 C CA . SER A 1 81 ? -49.572 10.076 16.608 1.00 42.79 81 SER L CA 1
ATOM 1247 C C . SER A 1 81 ? -48.574 11.223 16.531 1.00 40.21 81 SER L C 1
ATOM 1248 O O . SER A 1 81 ? -48.418 11.836 15.481 1.00 40.15 81 SER L O 1
ATOM 1256 N N . GLU A 1 82 ? -47.895 11.514 17.633 1.00 43.23 82 GLU L N 1
ATOM 1257 C CA . GLU A 1 82 ? -46.978 12.652 17.664 1.00 46.82 82 GLU L CA 1
ATOM 1258 C C . GLU A 1 82 ? -45.788 12.479 16.716 1.00 44.99 82 GLU L C 1
ATOM 1259 O O . GLU A 1 82 ? -45.084 13.452 16.411 1.00 37.01 82 GLU L O 1
ATOM 1271 N N . ASP A 1 83 ? -45.579 11.248 16.240 1.00 32.93 83 ASP L N 1
ATOM 1272 C CA . ASP A 1 83 ? -44.477 10.933 15.329 1.00 31.41 83 ASP L CA 1
ATOM 1273 C C . ASP A 1 83 ? -44.776 11.348 13.900 1.00 30.12 83 ASP L C 1
ATOM 1274 O O . ASP A 1 83 ? -43.884 11.324 13.054 1.00 30.87 83 ASP L O 1
ATOM 1283 N N . GLU A 1 84 ? -46.029 11.678 13.610 1.00 30.08 84 GLU L N 1
ATOM 1284 C CA . GLU A 1 84 ? -46.396 12.119 12.270 1.00 33.97 84 GLU L CA 1
ATOM 1285 C C . GLU A 1 84 ? -45.637 13.405 11.914 1.00 35.09 84 GLU L C 1
ATOM 1286 O O . GLU A 1 84 ? -45.773 14.424 12.589 1.00 37.18 84 GLU L O 1
ATOM 1298 N N . ALA A 1 85 ? -44.848 13.347 10.846 1.00 30.67 85 ALA L N 1
ATOM 1299 C CA . ALA A 1 85 ? -43.940 14.443 10.501 1.00 36.20 85 ALA L CA 1
ATOM 1300 C C . ALA A 1 85 ? -43.226 14.075 9.204 1.00 33.83 85 ALA L C 1
ATOM 1301 O O . ALA A 1 85 ? -43.389 12.950 8.708 1.00 27.26 85 ALA L O 1
ATOM 1308 N N . ASP A 1 86 ? -42.454 15.010 8.643 1.00 27.31 86 ASP L N 1
ATOM 1309 C CA . ASP A 1 86 ? -41.570 14.686 7.525 1.00 24.73 86 ASP L CA 1
ATOM 1310 C C . ASP A 1 86 ? -40.159 14.460 8.049 1.00 29.19 86 ASP L C 1
ATOM 1311 O O . ASP A 1 86 ? -39.687 15.239 8.870 1.00 33.01 86 ASP L O 1
ATOM 1320 N N . TYR A 1 87 ? -39.496 13.408 7.564 1.00 23.62 87 TYR L N 1
ATOM 1321 C CA . TYR A 1 87 ? -38.148 13.044 7.996 1.00 25.29 87 TYR L CA 1
ATOM 1322 C C . TYR A 1 87 ? -37.187 13.158 6.812 1.00 29.48 87 TYR L C 1
ATOM 1323 O O . TYR A 1 87 ? -37.490 12.652 5.732 1.00 27.59 87 TYR L O 1
ATOM 1341 N N . TYR A 1 88 ? -36.058 13.856 7.006 1.00 26.97 88 TYR L N 1
ATOM 1342 C CA . TYR A 1 88 ? -35.051 14.057 5.961 1.00 26.37 88 TYR L CA 1
ATOM 1343 C C . TYR A 1 88 ? -33.707 13.432 6.327 1.00 27.46 88 TYR L C 1
ATOM 1344 O O . TYR A 1 88 ? -33.201 13.654 7.425 1.00 26.54 88 TYR L O 1
ATOM 1362 N N . CYS A 1 89 ? -33.111 12.661 5.414 1.00 20.62 89 CYS L N 1
ATOM 1363 C CA . CYS A 1 89 ? -31.726 12.242 5.609 1.00 20.07 89 CYS L CA 1
ATOM 1364 C C . CYS A 1 89 ? -30.800 13.297 4.981 1.00 26.17 89 CYS L C 1
ATOM 1365 O O . CYS A 1 89 ? -31.219 14.077 4.144 1.00 26.66 89 CYS L O 1
ATOM 1372 N N . SER A 1 90 ? -29.542 13.301 5.396 1.00 25.69 90 SER L N 1
ATOM 1373 C CA . SER A 1 90 ? -28.609 14.308 4.949 1.00 23.52 90 SER L CA 1
ATOM 1374 C C . SER A 1 90 ? -27.174 13.827 5.042 1.00 23.82 90 SER L C 1
ATOM 1375 O O . SER A 1 90 ? -26.793 13.197 6.026 1.00 25.46 90 SER L O 1
ATOM 1383 N N . THR A 1 91 ? -26.379 14.153 4.028 1.00 23.91 91 THR L N 1
ATOM 1384 C CA . THR A 1 91 ? -24.949 13.881 4.085 1.00 26.17 91 THR L CA 1
ATOM 1385 C C . THR A 1 91 ? -24.175 14.838 3.175 1.00 26.41 91 THR L C 1
ATOM 1386 O O . THR A 1 91 ? -24.752 15.770 2.587 1.00 27.00 91 THR L O 1
ATOM 1397 N N . TRP A 1 92 ? -22.861 14.645 3.118 1.00 24.68 92 TRP L N 1
ATOM 1398 C CA . TRP A 1 92 ? -21.998 15.322 2.161 1.00 26.60 92 TRP L CA 1
ATOM 1399 C C . TRP A 1 92 ? -21.924 14.552 0.847 1.00 29.76 92 TRP L C 1
ATOM 1400 O O . TRP A 1 92 ? -21.857 13.295 0.831 1.00 26.77 92 TRP L O 1
ATOM 1421 N N . ASP A 1 93 ? -21.922 15.291 -0.259 1.00 26.56 93 ASP L N 1
ATOM 1422 C CA . ASP A 1 93 ? -21.731 14.699 -1.587 1.00 26.64 93 ASP L CA 1
ATOM 1423 C C . ASP A 1 93 ? -20.474 15.263 -2.273 1.00 34.64 93 ASP L C 1
ATOM 1424 O O . ASP A 1 93 ? -20.347 16.488 -2.486 1.00 26.03 93 ASP L O 1
ATOM 1433 N N . ASP A 1 94 ? -19.544 14.372 -2.620 1.00 28.56 94 ASP L N 1
ATOM 1434 C CA . ASP A 1 94 ? -18.254 14.786 -3.172 1.00 33.22 94 ASP L CA 1
ATOM 1435 C C . ASP A 1 94 ? -18.336 15.143 -4.642 1.00 34.14 94 ASP L C 1
ATOM 1436 O O . ASP A 1 94 ? -17.442 15.787 -5.168 1.00 36.92 94 ASP L O 1
ATOM 1445 N N . THR A 1 95 ? -19.403 14.738 -5.309 1.00 28.27 95 THR L N 1
ATOM 1446 C CA . THR A 1 95 ? -19.574 15.124 -6.704 1.00 33.40 95 THR L CA 1
ATOM 1447 C C . THR A 1 95 ? -20.057 16.590 -6.783 1.00 36.27 95 THR L C 1
ATOM 1448 O O . THR A 1 95 ? -19.609 17.357 -7.628 1.00 34.20 95 THR L O 1
ATOM 1459 N N . LEU A 1 96 ? -20.967 16.958 -5.890 1.00 38.80 96 LEU L N 1
ATOM 1460 C CA . LEU A 1 96 ? -21.518 18.306 -5.847 1.00 40.71 96 LEU L CA 1
ATOM 1461 C C . LEU A 1 96 ? -20.681 19.224 -4.948 1.00 36.68 96 LEU L C 1
ATOM 1462 O O . LEU A 1 96 ? -20.766 20.460 -5.034 1.00 40.15 96 LEU L O 1
ATOM 1478 N N . LYS A 1 97 ? -19.856 18.614 -4.100 1.00 30.61 97 LYS L N 1
ATOM 1479 C CA . LYS A 1 97 ? -19.015 19.342 -3.157 1.00 35.39 97 LYS L CA 1
ATOM 1480 C C . LYS A 1 97 ? -19.862 20.162 -2.189 1.00 36.72 97 LYS L C 1
ATOM 1481 O O . LYS A 1 97 ? -19.627 21.358 -1.986 1.00 32.35 97 LYS L O 1
ATOM 1500 N N . GLY A 1 98 ? -20.855 19.519 -1.584 1.00 33.02 98 GLY L N 1
ATOM 1501 C CA . GLY A 1 98 ? -21.667 20.184 -0.588 1.00 30.95 98 GLY L CA 1
ATOM 1502 C C . GLY A 1 98 ? -22.625 19.277 0.156 1.00 32.81 98 GLY L C 1
ATOM 1503 O O . GLY A 1 98 ? -22.696 18.059 -0.100 1.00 25.36 98 GLY L O 1
ATOM 1507 N N . TRP A 1 99 ? -23.345 19.884 1.094 1.00 29.36 99 TRP L N 1
ATOM 1508 C CA . TRP A 1 99 ? -24.367 19.197 1.874 1.00 30.70 99 TRP L CA 1
ATOM 1509 C C . TRP A 1 99 ? -25.562 18.882 0.980 1.00 29.16 99 TRP L C 1
ATOM 1510 O O . TRP A 1 99 ? -25.971 19.725 0.171 1.00 27.89 99 TRP L O 1
ATOM 1531 N N . VAL A 1 100 ? -26.121 17.673 1.120 1.00 26.31 100 VAL L N 1
ATOM 1532 C CA . VAL A 1 100 ? -27.317 17.282 0.379 1.00 26.42 100 VAL L CA 1
ATOM 1533 C C . VAL A 1 100 ? -28.365 16.684 1.331 1.00 22.85 100 VAL L C 1
ATOM 1534 O O . VAL A 1 100 ? -28.031 16.244 2.432 1.00 22.69 100 VAL L O 1
ATOM 1547 N N . PHE A 1 101 ? -29.626 16.691 0.912 1.00 26.06 101 PHE L N 1
ATOM 1548 C CA . PHE A 1 101 ? -30.728 16.167 1.725 1.00 29.44 101 PHE L CA 1
ATOM 1549 C C . PHE A 1 101 ? -31.565 15.228 0.851 1.00 28.54 101 PHE L C 1
ATOM 1550 O O . PHE A 1 101 ? -31.715 15.475 -0.347 1.00 30.37 101 PHE L O 1
ATOM 1567 N N . GLY A 1 102 ? -32.143 14.183 1.442 1.00 25.50 102 GLY L N 1
ATOM 1568 C CA . GLY A 1 102 ? -33.128 13.382 0.715 1.00 22.42 102 GLY L CA 1
ATOM 1569 C C . GLY A 1 102 ? -34.380 14.219 0.464 1.00 31.01 102 GLY L C 1
ATOM 1570 O O . GLY A 1 102 ? -34.514 15.335 0.983 1.00 30.03 102 GLY L O 1
ATOM 1574 N N . GLY A 1 103 ? -35.273 13.716 -0.378 1.00 27.24 103 GLY L N 1
ATOM 1575 C CA . GLY A 1 103 ? -36.499 14.426 -0.729 1.00 30.17 103 GLY L CA 1
ATOM 1576 C C . GLY A 1 103 ? -37.531 14.460 0.395 1.00 29.22 103 GLY L C 1
ATOM 1577 O O . GLY A 1 103 ? -38.575 15.092 0.269 1.00 31.18 103 GLY L O 1
ATOM 1581 N N . GLY A 1 104 ? -37.245 13.789 1.504 1.00 22.67 104 GLY L N 1
ATOM 1582 C CA . GLY A 1 104 ? -38.141 13.785 2.651 1.00 24.61 104 GLY L CA 1
ATOM 1583 C C . GLY A 1 104 ? -39.180 12.645 2.633 1.00 25.98 104 GLY L C 1
ATOM 1584 O O . GLY A 1 104 ? -39.683 12.274 1.575 1.00 27.41 104 GLY L O 1
ATOM 1588 N N . THR A 1 105 ? -39.525 12.127 3.807 1.00 28.67 105 THR L N 1
ATOM 1589 C CA . THR A 1 105 ? -40.557 11.076 3.926 1.00 27.46 105 THR L CA 1
ATOM 1590 C C . THR A 1 105 ? -41.619 11.440 4.919 1.00 22.77 105 THR L C 1
ATOM 1591 O O . THR A 1 105 ? -41.321 11.671 6.080 1.00 23.39 105 THR L O 1
ATOM 1602 N N . LYS A 1 106 ? -42.869 11.502 4.479 1.00 25.16 106 LYS L N 1
ATOM 1603 C CA . LYS A 1 106 ? -43.973 11.752 5.391 1.00 28.29 106 LYS L CA 1
ATOM 1604 C C . LYS A 1 106 ? -44.346 10.453 6.126 1.00 31.09 106 LYS L C 1
ATOM 1605 O O . LYS A 1 106 ? -44.574 9.448 5.475 1.00 29.72 106 LYS L O 1
ATOM 1624 N N . VAL A 1 107 ? -44.418 10.489 7.455 1.00 27.64 107 VAL L N 1
ATOM 1625 C CA . VAL A 1 107 ? -44.912 9.366 8.267 1.00 26.07 107 VAL L CA 1
ATOM 1626 C C . VAL A 1 107 ? -46.370 9.622 8.645 1.00 32.44 107 VAL L C 1
ATOM 1627 O O . VAL A 1 107 ? -46.714 10.701 9.141 1.00 29.89 107 VAL L O 1
ATOM 1640 N N . THR A 1 108 ? -47.226 8.640 8.380 1.00 26.59 108 THR L N 1
ATOM 1641 C CA . THR A 1 108 ? -48.632 8.688 8.769 1.00 28.33 108 THR L CA 1
ATOM 1642 C C . THR A 1 108 ? -48.913 7.537 9.744 1.00 31.66 108 THR L C 1
ATOM 1643 O O . THR A 1 108 ? -48.511 6.391 9.501 1.00 28.24 108 THR L O 1
ATOM 1654 N N . VAL A 1 109 ? -49.569 7.844 10.859 1.00 31.59 109 VAL L N 1
ATOM 1655 C CA . VAL A 1 109 ? -49.992 6.812 11.798 1.00 35.32 109 VAL L CA 1
ATOM 1656 C C . VAL A 1 109 ? -51.452 6.594 11.456 1.00 35.70 109 VAL L C 1
ATOM 1657 O O . VAL A 1 109 ? -52.267 7.496 11.636 1.00 33.91 109 VAL L O 1
ATOM 1670 N N . LEU A 1 110 ? -51.777 5.427 10.908 1.00 30.58 110 LEU L N 1
ATOM 1671 C CA . LEU A 1 110 ? -53.089 5.220 10.295 1.00 33.10 110 LEU L CA 1
ATOM 1672 C C . LEU A 1 110 ? -54.212 5.377 11.305 1.00 36.94 110 LEU L C 1
ATOM 1673 O O . LEU A 1 110 ? -54.242 4.683 12.323 1.00 34.82 110 LEU L O 1
ATOM 1689 N N . GLY A 1 111 ? -55.144 6.278 11.007 1.00 39.08 111 GLY L N 1
ATOM 1690 C CA . GLY A 1 111 ? -56.300 6.497 11.861 1.00 40.30 111 GLY L CA 1
ATOM 1691 C C . GLY A 1 111 ? -57.605 6.091 11.194 1.00 41.47 111 GLY L C 1
ATOM 1692 O O . GLY A 1 111 ? -58.681 6.277 11.754 1.00 45.83 111 GLY L O 1
ATOM 1696 N N . GLN A 1 112 ? -57.513 5.545 9.990 1.00 38.05 112 GLN L N 1
ATOM 1697 C CA . GLN A 1 112 ? -58.693 5.180 9.215 1.00 39.93 112 GLN L CA 1
ATOM 1698 C C . GLN A 1 112 ? -58.223 4.287 8.073 1.00 39.72 112 GLN L C 1
ATOM 1699 O O . GLN A 1 112 ? -57.017 4.203 7.808 1.00 36.65 112 GLN L O 1
ATOM 1713 N N . PRO A 1 113 ? -59.163 3.607 7.393 1.00 43.69 113 PRO L N 1
ATOM 1714 C CA . PRO A 1 113 ? -58.724 2.729 6.304 1.00 44.64 113 PRO L CA 1
ATOM 1715 C C . PRO A 1 113 ? -58.002 3.491 5.200 1.00 41.74 113 PRO L C 1
ATOM 1716 O O . PRO A 1 113 ? -58.311 4.668 4.944 1.00 39.06 113 PRO L O 1
ATOM 1727 N N . LYS A 1 114 ? -57.056 2.832 4.538 1.00 33.41 114 LYS L N 1
ATOM 1728 C CA . LYS A 1 114 ? -56.438 3.438 3.372 1.00 35.81 114 LYS L CA 1
ATOM 1729 C C . LYS A 1 114 ? -57.510 3.590 2.311 1.00 37.28 114 LYS L C 1
ATOM 1730 O O . LYS A 1 114 ? -58.432 2.780 2.243 1.00 37.32 114 LYS L O 1
ATOM 1749 N N . ALA A 1 115 ? -57.402 4.643 1.503 1.00 38.95 115 ALA L N 1
ATOM 1750 C CA . ALA A 1 115 ? -58.408 4.917 0.485 1.00 39.72 115 ALA L CA 1
ATOM 1751 C C . ALA A 1 115 ? -57.757 5.429 -0.792 1.00 35.64 115 ALA L C 1
ATOM 1752 O O . ALA A 1 115 ? -56.920 6.333 -0.745 1.00 36.95 115 ALA L O 1
ATOM 1759 N N . ALA A 1 116 ? -58.149 4.866 -1.934 1.00 31.05 116 ALA L N 1
ATOM 1760 C CA . ALA A 1 116 ? -57.523 5.238 -3.205 1.00 33.71 116 ALA L CA 1
ATOM 1761 C C . ALA A 1 116 ? -58.177 6.507 -3.755 1.00 33.21 116 ALA L C 1
ATOM 1762 O O . ALA A 1 116 ? -59.366 6.719 -3.550 1.00 34.56 116 ALA L O 1
ATOM 1769 N N . PRO A 1 117 ? -57.407 7.331 -4.470 1.00 35.52 117 PRO L N 1
ATOM 1770 C CA . PRO A 1 117 ? -57.957 8.621 -4.900 1.00 36.82 117 PRO L CA 1
ATOM 1771 C C . PRO A 1 117 ? -58.912 8.501 -6.076 1.00 38.79 117 PRO L C 1
ATOM 1772 O O . PRO A 1 117 ? -58.735 7.618 -6.917 1.00 35.34 117 PRO L O 1
ATOM 1783 N N . SER A 1 118 ? -59.930 9.359 -6.107 1.00 38.34 118 SER L N 1
ATOM 1784 C CA . SER A 1 118 ? -60.708 9.594 -7.312 1.00 38.79 118 SER L CA 1
ATOM 1785 C C . SER A 1 118 ? -59.962 10.640 -8.103 1.00 39.37 118 SER L C 1
ATOM 1786 O O . SER A 1 118 ? -59.526 11.635 -7.531 1.00 36.21 118 SER L O 1
ATOM 1794 N N . VAL A 1 119 ? -59.822 10.439 -9.406 1.00 34.26 119 VAL L N 1
ATOM 1795 C CA . VAL A 1 119 ? -59.127 11.417 -10.227 1.00 34.11 119 VAL L CA 1
ATOM 1796 C C . VAL A 1 119 ? -60.061 11.933 -11.305 1.00 37.51 119 VAL L C 1
ATOM 1797 O O . VAL A 1 119 ? -60.724 11.151 -11.984 1.00 34.57 119 VAL L O 1
ATOM 1810 N N . THR A 1 120 ? -60.131 13.258 -11.437 1.00 33.52 120 THR L N 1
ATOM 1811 C CA . THR A 1 120 ? -60.898 13.874 -12.511 1.00 37.12 120 THR L CA 1
ATOM 1812 C C . THR A 1 120 ? -59.988 14.851 -13.244 1.00 35.32 120 THR L C 1
ATOM 1813 O O . THR A 1 120 ? -59.367 15.703 -12.623 1.00 31.88 120 THR L O 1
ATOM 1824 N N . LEU A 1 121 ? -59.900 14.703 -14.558 1.00 34.60 121 LEU L N 1
ATOM 1825 C CA . LEU A 1 121 ? -59.022 15.530 -15.366 1.00 36.06 121 LEU L CA 1
ATOM 1826 C C . LEU A 1 121 ? -59.874 16.402 -16.269 1.00 38.45 121 LEU L C 1
ATOM 1827 O O . LEU A 1 121 ? -60.571 15.904 -17.155 1.00 37.33 121 LEU L O 1
ATOM 1843 N N . PHE A 1 122 ? -59.826 17.703 -16.023 1.00 37.28 122 PHE L N 1
ATOM 1844 C CA . PHE A 1 122 ? -60.569 18.659 -16.827 1.00 39.83 122 PHE L CA 1
ATOM 1845 C C . PHE A 1 122 ? -59.718 19.232 -17.945 1.00 38.92 122 PHE L C 1
ATOM 1846 O O . PHE A 1 122 ? -58.604 19.690 -17.708 1.00 37.32 122 PHE L O 1
ATOM 1863 N N . PRO A 1 123 ? -60.259 19.242 -19.167 1.00 38.13 123 PRO L N 1
ATOM 1864 C CA . PRO A 1 123 ? -59.579 19.939 -20.257 1.00 37.94 123 PRO L CA 1
ATOM 1865 C C . PRO A 1 123 ? -59.778 21.451 -20.135 1.00 39.59 123 PRO L C 1
ATOM 1866 O O . PRO A 1 123 ? -60.539 21.899 -19.274 1.00 36.26 123 PRO L O 1
ATOM 1877 N N . PRO A 1 124 ? -59.099 22.232 -20.983 1.00 41.43 124 PRO L N 1
ATOM 1878 C CA . PRO A 1 124 ? -59.308 23.684 -20.993 1.00 42.23 124 PRO L CA 1
ATOM 1879 C C . PRO A 1 124 ? -60.756 24.047 -21.311 1.00 42.50 124 PRO L C 1
ATOM 1880 O O . PRO A 1 124 ? -61.349 23.424 -22.188 1.00 45.44 124 PRO L O 1
ATOM 1891 N N . SER A 1 125 ? -61.316 25.031 -20.613 1.00 46.32 125 SER L N 1
ATOM 1892 C CA . SER A 1 125 ? -62.665 25.506 -20.921 1.00 47.69 125 SER L CA 1
ATOM 1893 C C . SER A 1 125 ? -62.675 26.273 -22.244 1.00 50.13 125 SER L C 1
ATOM 1894 O O . SER A 1 125 ? -61.677 26.879 -22.629 1.00 50.07 125 SER L O 1
ATOM 1902 N N . SER A 1 126 ? -63.802 26.251 -22.945 1.00 55.34 126 SER L N 1
ATOM 1903 C CA . SER A 1 126 ? -63.927 27.025 -24.174 1.00 58.99 126 SER L CA 1
ATOM 1904 C C . SER A 1 126 ? -63.660 28.506 -23.895 1.00 55.91 126 SER L C 1
ATOM 1905 O O . SER A 1 126 ? -63.105 29.214 -24.733 1.00 56.37 126 SER L O 1
ATOM 1913 N N . GLU A 1 127 ? -64.043 28.957 -22.703 1.00 51.83 127 GLU L N 1
ATOM 1914 C CA . GLU A 1 127 ? -63.829 30.344 -22.300 1.00 52.62 127 GLU L CA 1
ATOM 1915 C C . GLU A 1 127 ? -62.340 30.664 -22.249 1.00 50.84 127 GLU L C 1
ATOM 1916 O O . GLU A 1 127 ? -61.907 31.705 -22.730 1.00 50.33 127 GLU L O 1
ATOM 1928 N N . GLU A 1 128 ? -61.552 29.763 -21.671 1.00 46.49 128 GLU L N 1
ATOM 1929 C CA . GLU A 1 128 ? -60.127 30.019 -21.520 1.00 46.70 128 GLU L CA 1
ATOM 1930 C C . GLU A 1 128 ? -59.455 29.986 -22.888 1.00 47.77 128 GLU L C 1
ATOM 1931 O O . GLU A 1 128 ? -58.591 30.810 -23.188 1.00 45.52 128 GLU L O 1
ATOM 1943 N N . LEU A 1 129 ? -59.864 29.040 -23.724 1.00 49.29 129 LEU L N 1
ATOM 1944 C CA . LEU A 1 129 ? -59.312 28.941 -25.070 1.00 49.90 129 LEU L CA 1
ATOM 1945 C C . LEU A 1 129 ? -59.587 30.215 -25.871 1.00 51.76 129 LEU L C 1
ATOM 1946 O O . LEU A 1 129 ? -58.765 30.625 -26.689 1.00 51.10 129 LEU L O 1
ATOM 1962 N N . GLN A 1 130 ? -60.742 30.832 -25.640 1.00 58.90 130 GLN L N 1
ATOM 1963 C CA . GLN A 1 130 ? -61.077 32.088 -26.308 1.00 62.86 130 GLN L CA 1
ATOM 1964 C C . GLN A 1 130 ? -60.155 33.211 -25.848 1.00 64.53 130 GLN L C 1
ATOM 1965 O O . GLN A 1 130 ? -59.882 34.152 -26.597 1.00 66.71 130 GLN L O 1
ATOM 1979 N N . ALA A 1 131 ? -59.680 33.110 -24.612 1.00 60.93 131 ALA L N 1
ATOM 1980 C CA . ALA A 1 131 ? -58.731 34.079 -24.075 1.00 59.35 131 ALA L CA 1
ATOM 1981 C C . ALA A 1 131 ? -57.297 33.689 -24.442 1.00 59.47 131 ALA L C 1
ATOM 1982 O O . ALA A 1 131 ? -56.338 34.254 -23.913 1.00 60.72 131 ALA L O 1
ATOM 1989 N N . ASN A 1 132 ? -57.154 32.715 -25.337 1.00 53.82 132 ASN L N 1
ATOM 1990 C CA . ASN A 1 132 ? -55.842 32.336 -25.852 1.00 52.11 132 ASN L CA 1
ATOM 1991 C C . ASN A 1 132 ? -54.959 31.738 -24.768 1.00 52.20 132 ASN L C 1
ATOM 1992 O O . ASN A 1 132 ? -53.745 31.945 -24.763 1.00 53.91 132 ASN L O 1
ATOM 2003 N N . LYS A 1 133 ? -55.577 30.997 -23.850 1.00 50.42 133 LYS L N 1
ATOM 2004 C CA . LYS A 1 133 ? -54.852 30.261 -22.821 1.00 49.12 133 LYS L CA 1
ATOM 2005 C C . LYS A 1 133 ? -55.409 28.840 -22.699 1.00 47.94 133 LYS L C 1
ATOM 2006 O O . LYS A 1 133 ? -56.492 28.528 -23.194 1.00 47.38 133 LYS L O 1
ATOM 2025 N N . ALA A 1 134 ? -54.665 27.980 -22.027 1.00 41.62 134 ALA L N 1
ATOM 2026 C CA . ALA A 1 134 ? -55.110 26.614 -21.840 1.00 42.42 134 ALA L CA 1
ATOM 2027 C C . ALA A 1 134 ? -54.543 26.084 -20.540 1.00 40.74 134 ALA L C 1
ATOM 2028 O O . ALA A 1 134 ? -53.339 26.176 -20.303 1.00 39.05 134 ALA L O 1
ATOM 2035 N N . THR A 1 135 ? -55.414 25.554 -19.687 1.00 39.21 135 THR L N 1
ATOM 2036 C CA . THR A 1 135 ? -54.980 24.934 -18.445 1.00 36.41 135 THR L CA 1
ATOM 2037 C C . THR A 1 135 ? -55.657 23.570 -18.276 1.00 38.55 135 THR L C 1
ATOM 2038 O O . THR A 1 135 ? -56.878 23.459 -18.360 1.00 35.15 135 THR L O 1
ATOM 2049 N N . LEU A 1 136 ? -54.856 22.528 -18.081 1.00 33.38 136 LEU L N 1
ATOM 2050 C CA . LEU A 1 136 ? -55.399 21.227 -17.692 1.00 35.21 136 LEU L CA 1
ATOM 2051 C C . LEU A 1 136 ? -55.448 21.156 -16.171 1.00 32.35 136 LEU L C 1
ATOM 2052 O O . LEU A 1 136 ? -54.488 21.539 -15.485 1.00 34.99 136 LEU L O 1
ATOM 2068 N N . VAL A 1 137 ? -56.561 20.665 -15.640 1.00 27.92 137 VAL L N 1
ATOM 2069 C CA . VAL A 1 137 ? -56.726 20.592 -14.204 1.00 29.16 137 VAL L CA 1
ATOM 2070 C C . VAL A 1 137 ? -57.012 19.162 -13.764 1.00 31.70 137 VAL L C 1
ATOM 2071 O O . VAL A 1 137 ? -58.056 18.576 -14.080 1.00 29.48 137 VAL L O 1
ATOM 2084 N N . CYS A 1 138 ? -56.054 18.617 -13.028 1.00 31.56 138 CYS L N 1
ATOM 2085 C CA . CYS A 1 138 ? -56.167 17.268 -12.498 1.00 30.26 138 CYS L CA 1
ATOM 2086 C C . CYS A 1 138 ? -56.495 17.348 -11.016 1.00 26.75 138 CYS L C 1
ATOM 2087 O O . CYS A 1 138 ? -55.663 17.726 -10.205 1.00 30.82 138 CYS L O 1
ATOM 2094 N N . LEU A 1 139 ? -57.723 17.014 -10.667 1.00 27.46 139 LEU L N 1
ATOM 2095 C CA . LEU A 1 139 ? -58.168 17.107 -9.288 1.00 30.80 139 LEU L CA 1
ATOM 2096 C C . LEU A 1 139 ? -58.227 15.695 -8.681 1.00 33.75 139 LEU L C 1
ATOM 2097 O O . LEU A 1 139 ? -58.715 14.747 -9.307 1.00 36.72 139 LEU L O 1
ATOM 2113 N N . ILE A 1 140 ? -57.708 15.576 -7.467 1.00 32.00 140 ILE L N 1
ATOM 2114 C CA . ILE A 1 140 ? -57.432 14.276 -6.854 1.00 31.17 140 ILE L CA 1
ATOM 2115 C C . ILE A 1 140 ? -58.042 14.314 -5.469 1.00 32.50 140 ILE L C 1
ATOM 2116 O O . ILE A 1 140 ? -57.695 15.184 -4.673 1.00 35.76 140 ILE L O 1
ATOM 2132 N N . SER A 1 141 ? -58.966 13.408 -5.165 1.00 32.90 141 SER L N 1
ATOM 2133 C CA . SER A 1 141 ? -59.626 13.485 -3.863 1.00 32.12 141 SER L CA 1
ATOM 2134 C C . SER A 1 141 ? -59.924 12.145 -3.204 1.00 33.17 141 SER L C 1
ATOM 2135 O O . SER A 1 141 ? -59.688 11.077 -3.775 1.00 34.62 141 SER L O 1
ATOM 2143 N N . ASP A 1 142 ? -60.391 12.242 -1.965 1.00 34.14 142 ASP L N 1
ATOM 2144 C CA . ASP A 1 142 ? -60.817 11.100 -1.173 1.00 37.53 142 ASP L CA 1
ATOM 2145 C C . ASP A 1 142 ? -59.740 10.029 -1.007 1.00 40.25 142 ASP L C 1
ATOM 2146 O O . ASP A 1 142 ? -60.052 8.844 -1.079 1.00 40.64 142 ASP L O 1
ATOM 2155 N N . PHE A 1 143 ? -58.491 10.424 -0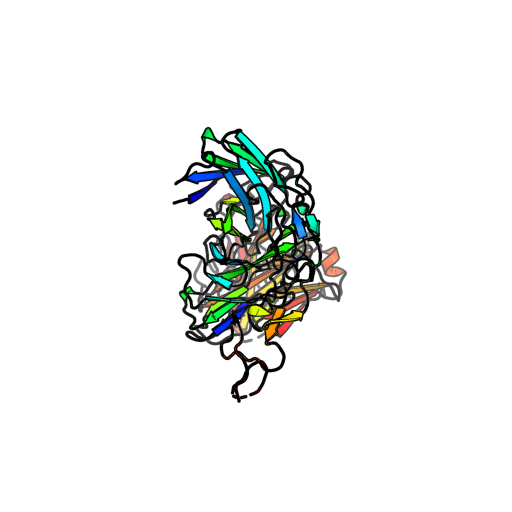.777 1.00 37.64 143 PHE L N 1
ATOM 2156 C CA . PHE A 1 143 ? -57.430 9.425 -0.558 1.00 35.92 143 PHE L CA 1
ATOM 2157 C C . PHE A 1 143 ? -56.797 9.505 0.833 1.00 36.39 143 PHE L C 1
ATOM 2158 O O . PHE A 1 143 ? -56.820 10.560 1.492 1.00 35.28 143 PHE L O 1
ATOM 2175 N N . TYR A 1 144 ? -56.234 8.377 1.275 1.00 29.96 144 TYR L N 1
ATOM 2176 C CA . TYR A 1 144 ? -55.543 8.305 2.554 1.00 27.89 144 TYR L CA 1
ATOM 2177 C C . TYR A 1 144 ? -54.612 7.082 2.550 1.00 29.73 144 TYR L C 1
ATOM 2178 O O . TYR A 1 144 ? -55.024 5.975 2.154 1.00 31.78 144 TYR L O 1
ATOM 2196 N N . PRO A 1 145 ? -53.358 7.263 2.989 1.00 28.21 145 PRO L N 1
ATOM 2197 C CA . PRO A 1 145 ? -52.715 8.461 3.555 1.00 26.77 145 PRO L CA 1
ATOM 2198 C C . PRO A 1 145 ? -52.630 9.657 2.577 1.00 28.25 145 PRO L C 1
ATOM 2199 O O . PRO A 1 145 ? -52.773 9.481 1.367 1.00 26.87 145 PRO L O 1
ATOM 2210 N N . GLY A 1 146 ? -52.356 10.851 3.107 1.00 33.60 146 GLY L N 1
ATOM 2211 C CA . GLY A 1 146 ? -52.289 12.059 2.285 1.00 29.96 146 GLY L CA 1
ATOM 2212 C C . GLY A 1 146 ? -50.955 12.271 1.577 1.00 30.24 146 GLY L C 1
ATOM 2213 O O . GLY A 1 146 ? -50.197 13.213 1.884 1.00 28.13 146 GLY L O 1
ATOM 2217 N N . ALA A 1 147 ? -50.652 11.393 0.623 1.00 25.40 147 ALA L N 1
ATOM 2218 C CA . ALA A 1 147 ? -49.469 11.547 -0.201 1.00 26.75 147 ALA L CA 1
ATOM 2219 C C . ALA A 1 147 ? -49.719 10.983 -1.576 1.00 28.71 147 ALA L C 1
ATOM 2220 O O . ALA A 1 147 ? -50.062 9.801 -1.704 1.00 29.74 147 ALA L O 1
ATOM 2227 N N . VAL A 1 148 ? -49.496 11.790 -2.613 1.00 24.97 148 VAL L N 1
ATOM 2228 C CA . VAL A 1 148 ? -49.561 11.292 -3.993 1.00 25.07 148 VAL L CA 1
ATOM 2229 C C . VAL A 1 148 ? -48.398 11.806 -4.827 1.00 27.79 148 VAL L C 1
ATOM 2230 O O . VAL A 1 148 ? -47.748 12.779 -4.474 1.00 31.24 148 VAL L O 1
ATOM 2243 N N . THR A 1 149 ? -48.141 11.130 -5.941 1.00 29.12 149 THR L N 1
ATOM 2244 C CA . THR A 1 149 ? -47.142 11.539 -6.904 1.00 27.32 149 THR L CA 1
ATOM 2245 C C . THR A 1 149 ? -47.855 11.762 -8.244 1.00 31.69 149 THR L C 1
ATOM 2246 O O . THR A 1 149 ? -48.555 10.873 -8.740 1.00 28.49 149 THR L O 1
ATOM 2257 N N . VAL A 1 150 ? -47.711 12.958 -8.821 1.00 28.49 150 VAL L N 1
ATOM 2258 C CA . VAL A 1 150 ? -48.408 13.288 -10.069 1.00 27.35 150 VAL L CA 1
ATOM 2259 C C . VAL A 1 150 ? -47.429 13.422 -11.223 1.00 28.09 150 VAL L C 1
ATOM 2260 O O . VAL A 1 150 ? -46.379 14.063 -11.094 1.00 29.60 150 VAL L O 1
ATOM 2273 N N . ALA A 1 151 ? -47.741 12.787 -12.348 1.00 26.28 151 ALA L N 1
ATOM 2274 C CA . ALA A 1 151 ? -46.889 12.893 -13.521 1.00 31.21 151 ALA L CA 1
ATOM 2275 C C . ALA A 1 151 ? -47.758 13.193 -14.718 1.00 34.60 151 ALA L C 1
ATOM 2276 O O . ALA A 1 151 ? -48.839 12.632 -14.851 1.00 34.64 151 ALA L O 1
ATOM 2283 N N . TRP A 1 152 ? -47.283 14.090 -15.578 1.00 30.12 152 TRP L N 1
ATOM 2284 C CA . TRP A 1 152 ? -48.032 14.504 -16.753 1.00 32.46 152 TRP L CA 1
ATOM 2285 C C . TRP A 1 152 ? -47.332 14.025 -18.013 1.00 33.44 152 TRP L C 1
ATOM 2286 O O . TRP A 1 152 ? -46.098 14.015 -18.093 1.00 32.46 152 TRP L O 1
ATOM 2307 N N . LYS A 1 153 ? -48.122 13.666 -19.015 1.00 33.79 153 LYS L N 1
ATOM 2308 C CA . LYS A 1 153 ? -47.582 13.342 -20.324 1.00 40.25 153 LYS L CA 1
ATOM 2309 C C . LYS A 1 153 ? -48.356 14.027 -21.438 1.00 42.15 153 LYS L C 1
ATOM 2310 O O . LYS A 1 153 ? -49.563 14.246 -21.327 1.00 42.57 153 LYS L O 1
ATOM 2329 N N . ALA A 1 154 ? -47.640 14.371 -22.500 1.00 36.11 154 ALA L N 1
ATOM 2330 C CA . ALA A 1 154 ? -48.253 14.816 -23.743 1.00 39.66 154 ALA L CA 1
ATOM 2331 C C . ALA A 1 154 ? -47.949 13.728 -24.764 1.00 44.87 154 ALA L C 1
ATOM 2332 O O . ALA A 1 154 ? -46.795 13.532 -25.142 1.00 42.32 154 ALA L O 1
ATOM 2339 N N . ASP A 1 155 ? -48.978 13.007 -25.194 1.00 48.87 155 ASP L N 1
ATOM 2340 C CA . ASP A 1 155 ? -48.760 11.772 -25.924 1.00 51.25 155 ASP L CA 1
ATOM 2341 C C . ASP A 1 155 ? -47.842 10.904 -25.062 1.00 52.76 155 ASP L C 1
ATOM 2342 O O . ASP A 1 155 ? -48.221 10.552 -23.951 1.00 52.43 155 ASP L O 1
ATOM 2351 N N . SER A 1 156 ? -46.641 10.576 -25.538 1.00 52.08 156 SER L N 1
ATOM 2352 C CA . SER A 1 156 ? -45.713 9.781 -24.725 1.00 52.53 156 SER L CA 1
ATOM 2353 C C . SER A 1 156 ? -44.605 10.615 -24.054 1.00 51.23 156 SER L C 1
ATOM 2354 O O . SER A 1 156 ? -43.750 10.067 -23.369 1.00 49.74 156 SER L O 1
ATOM 2362 N N . SER A 1 157 ? -44.632 11.936 -24.228 1.00 45.67 157 SER L N 1
ATOM 2363 C CA . SER A 1 157 ? -43.562 12.793 -23.728 1.00 44.20 157 SER L CA 1
ATOM 2364 C C . SER A 1 157 ? -43.850 13.319 -22.315 1.00 43.12 157 SER L C 1
ATOM 2365 O O . SER A 1 157 ? -44.815 14.058 -22.104 1.00 39.95 157 SER L O 1
ATOM 2373 N N . PRO A 1 158 ? -43.006 12.953 -21.343 1.00 46.56 158 PRO L N 1
ATOM 2374 C CA . PRO A 1 158 ? -43.161 13.544 -20.013 1.00 42.52 158 PRO L CA 1
ATOM 2375 C C . PRO A 1 158 ? -43.084 15.065 -20.084 1.00 43.31 158 PRO L C 1
ATOM 2376 O O . PRO A 1 158 ? -42.250 15.627 -20.799 1.00 44.37 158 PRO L O 1
ATOM 2387 N N . VAL A 1 159 ? -43.969 15.728 -19.354 1.00 40.09 159 VAL L N 1
ATOM 2388 C CA . VAL A 1 159 ? -43.984 17.171 -19.318 1.00 40.93 159 VAL L CA 1
ATOM 2389 C C . VAL A 1 159 ? -43.751 17.615 -17.886 1.00 42.01 159 VAL L C 1
ATOM 2390 O O . VAL A 1 159 ? -44.443 17.172 -16.970 1.00 35.98 159 VAL L O 1
ATOM 2403 N N . LYS A 1 160 ? -42.765 18.483 -17.695 1.00 47.24 160 LYS L N 1
ATOM 2404 C CA . LYS A 1 160 ? -42.514 19.064 -16.384 1.00 49.30 160 LYS L CA 1
ATOM 2405 C C . LYS A 1 160 ? -42.695 20.577 -16.408 1.00 48.25 160 LYS L C 1
ATOM 2406 O O . LYS A 1 160 ? -43.030 21.181 -15.393 1.00 45.83 160 LYS L O 1
ATOM 2425 N N . ALA A 1 161 ? -42.474 21.185 -17.568 1.00 43.12 161 ALA L N 1
ATOM 2426 C CA . ALA A 1 161 ? -42.639 22.632 -17.710 1.00 44.38 161 ALA L CA 1
ATOM 2427 C C . ALA A 1 161 ? -44.100 23.017 -17.542 1.00 39.93 161 ALA L C 1
ATOM 2428 O O . ALA A 1 161 ? -44.982 22.375 -18.090 1.00 35.70 161 ALA L O 1
ATOM 2435 N N . GLY A 1 162 ? -44.353 24.073 -16.778 1.00 39.09 162 GLY L N 1
ATOM 2436 C CA . GLY A 1 162 ? -45.704 24.575 -16.611 1.00 35.83 162 GLY L CA 1
ATOM 2437 C C . GLY A 1 162 ? -46.575 23.755 -15.681 1.00 33.86 162 GLY L C 1
ATOM 2438 O O . GLY A 1 162 ? -47.805 23.896 -15.695 1.00 37.10 162 GLY L O 1
ATOM 2442 N N . VAL A 1 163 ? -45.957 22.887 -14.880 1.00 33.62 163 VAL L N 1
ATOM 2443 C CA . VAL A 1 163 ? -46.711 22.051 -13.950 1.00 32.29 163 VAL L CA 1
ATOM 2444 C C . VAL A 1 163 ? -46.641 22.636 -12.541 1.00 30.75 163 VAL L C 1
ATOM 2445 O O . VAL A 1 163 ? -45.573 22.993 -12.057 1.00 32.31 163 VAL L O 1
ATOM 2458 N N . GLU A 1 164 ? -47.784 22.739 -11.876 1.00 26.64 164 GLU L N 1
ATOM 2459 C CA . GLU A 1 164 ? -47.782 23.096 -10.467 1.00 30.48 164 GLU L CA 1
ATOM 2460 C C . GLU A 1 164 ? -48.710 22.145 -9.748 1.00 31.76 164 GLU L C 1
ATOM 2461 O O . GLU A 1 164 ? -49.769 21.803 -10.262 1.00 31.99 164 GLU L O 1
ATOM 2473 N N . THR A 1 165 ? -48.306 21.704 -8.563 1.00 31.83 165 THR L N 1
ATOM 2474 C CA . THR A 1 165 ? -49.085 20.701 -7.835 1.00 31.09 165 THR L CA 1
ATOM 2475 C C . THR A 1 165 ? -49.179 21.102 -6.375 1.00 32.71 165 THR L C 1
ATOM 2476 O O . THR A 1 165 ? -48.193 21.553 -5.799 1.00 33.65 165 THR L O 1
ATOM 2487 N N . THR A 1 166 ? -50.355 20.971 -5.767 1.00 25.76 166 THR L N 1
ATOM 2488 C CA . THR A 1 166 ? -50.479 21.296 -4.347 1.00 27.41 166 THR L CA 1
ATOM 2489 C C . THR A 1 166 ? -50.127 20.127 -3.453 1.00 32.32 166 THR L C 1
ATOM 2490 O O . THR A 1 166 ? -50.267 19.000 -3.848 1.00 32.14 166 THR L O 1
ATOM 2501 N N . THR A 1 167 ? -49.678 20.448 -2.247 1.00 33.84 167 THR L N 1
ATOM 2502 C CA . THR A 1 167 ? -49.539 19.514 -1.154 1.00 39.09 167 THR L CA 1
ATOM 2503 C C . THR A 1 167 ? -50.930 19.114 -0.689 1.00 42.45 167 THR L C 1
ATOM 2504 O O . THR A 1 167 ? -51.796 19.964 -0.546 1.00 37.90 167 THR L O 1
ATOM 2515 N N . PRO A 1 168 ? -51.163 17.805 -0.472 1.00 27.93 168 PRO L N 1
ATOM 2516 C CA . PRO A 1 168 ? -52.493 17.310 -0.087 1.00 29.98 168 PRO L CA 1
ATOM 2517 C C . PRO A 1 168 ? -53.097 18.019 1.116 1.00 33.80 168 PRO L C 1
ATOM 2518 O O . PRO A 1 168 ? -52.420 18.219 2.127 1.00 34.82 168 PRO L O 1
ATOM 2529 N N . SER A 1 169 ? -54.371 18.383 1.008 1.00 34.43 169 SER L N 1
ATOM 2530 C CA . SER A 1 169 ? -55.059 19.093 2.075 1.00 40.51 169 SER L CA 1
ATOM 2531 C C . SER A 1 169 ? -56.210 18.247 2.573 1.00 37.76 169 SER L C 1
ATOM 2532 O O . SER A 1 169 ? -56.885 17.625 1.763 1.00 33.05 169 SER L O 1
ATOM 2540 N N . LYS A 1 170 ? -56.454 18.265 3.885 1.00 45.44 170 LYS L N 1
ATOM 2541 C CA . LYS A 1 170 ? -57.536 17.497 4.495 1.00 48.04 170 LYS L CA 1
ATOM 2542 C C . LYS A 1 170 ? -58.908 18.013 4.068 1.00 50.09 170 LYS L C 1
ATOM 2543 O O . LYS A 1 170 ? -59.162 19.229 4.075 1.00 47.79 170 LYS L O 1
ATOM 2562 N N . GLN A 1 171 ? -59.798 17.091 3.707 1.00 46.73 171 GLN L N 1
ATOM 2563 C CA . GLN A 1 171 ? -61.172 17.448 3.351 1.00 44.59 171 GLN L CA 1
ATOM 2564 C C . GLN A 1 171 ? -62.066 17.426 4.574 1.00 51.58 171 GLN L C 1
ATOM 2565 O O . GLN A 1 171 ? -61.646 17.010 5.656 1.00 55.10 171 GLN L O 1
ATOM 2579 N N . SER A 1 172 ? -63.314 17.858 4.390 1.00 60.85 172 SER L N 1
ATOM 2580 C CA . SER A 1 172 ? -64.299 17.860 5.464 1.00 66.07 172 SER L CA 1
ATOM 2581 C C . SER A 1 172 ? -64.509 16.452 6.029 1.00 65.56 172 SER L C 1
ATOM 2582 O O . SER A 1 172 ? -64.803 16.285 7.213 1.00 68.04 172 SER L O 1
ATOM 2590 N N . ASN A 1 173 ? -64.357 15.439 5.182 1.00 62.98 173 ASN L N 1
ATOM 2591 C CA . ASN A 1 173 ? -64.597 14.066 5.619 1.00 65.08 173 ASN L CA 1
ATOM 2592 C C . ASN A 1 173 ? -63.331 13.401 6.165 1.00 64.68 173 ASN L C 1
ATOM 2593 O O . ASN A 1 173 ? -63.325 12.207 6.455 1.00 62.39 173 ASN L O 1
ATOM 2604 N N . ASN A 1 174 ? -62.267 14.189 6.296 1.00 61.86 174 ASN L N 1
ATOM 2605 C CA . ASN A 1 174 ? -61.016 13.746 6.922 1.00 60.80 174 ASN L CA 1
ATOM 2606 C C . ASN A 1 174 ? -60.098 12.896 6.042 1.00 54.12 174 ASN L C 1
ATOM 2607 O O . ASN A 1 174 ? -59.035 12.455 6.483 1.00 56.25 174 ASN L O 1
ATOM 2618 N N . LYS A 1 175 ? -60.503 12.677 4.798 1.00 44.97 175 LYS L N 1
ATOM 2619 C CA . LYS A 1 175 ? -59.599 12.144 3.787 1.00 43.78 175 LYS L CA 1
ATOM 2620 C C . LYS A 1 175 ? -58.849 13.328 3.173 1.00 41.74 175 LYS L C 1
ATOM 2621 O O . LYS A 1 175 ? -59.114 14.472 3.550 1.00 47.04 175 LYS L O 1
ATOM 2640 N N . TYR A 1 176 ? -57.932 13.067 2.243 1.00 33.76 176 TYR L N 1
ATOM 2641 C CA . TYR A 1 176 ? -57.147 14.138 1.618 1.00 36.84 176 TYR L CA 1
ATOM 2642 C C . TYR A 1 176 ? -57.502 14.375 0.157 1.00 36.18 176 TYR L C 1
ATOM 2643 O O . TYR A 1 176 ? -58.008 13.488 -0.529 1.00 35.29 176 TYR L O 1
ATOM 2661 N N . ALA A 1 177 ? -57.212 15.581 -0.321 1.00 30.21 177 ALA L N 1
ATOM 2662 C CA . ALA A 1 177 ? -57.326 15.883 -1.736 1.00 28.69 177 ALA L CA 1
ATOM 2663 C C . ALA A 1 177 ? -56.103 16.663 -2.169 1.00 29.47 177 ALA L C 1
ATOM 2664 O O . ALA A 1 177 ? -55.427 17.283 -1.345 1.00 34.53 177 ALA L O 1
ATOM 2671 N N . ALA A 1 178 ? -55.826 16.665 -3.464 1.00 30.23 178 ALA L N 1
ATOM 2672 C CA . ALA A 1 178 ? -54.744 17.480 -4.003 1.00 33.04 178 ALA L CA 1
ATOM 2673 C C . ALA A 1 178 ? -55.084 17.882 -5.428 1.00 30.75 178 ALA L C 1
ATOM 2674 O O . ALA A 1 178 ? -55.980 17.304 -6.038 1.00 28.48 178 ALA L O 1
ATOM 2681 N N . SER A 1 179 ? -54.363 18.869 -5.958 1.00 32.94 179 SER L N 1
ATOM 2682 C CA . SER A 1 179 ? -54.633 19.359 -7.297 1.00 30.20 179 SER L CA 1
ATOM 2683 C C . SER A 1 179 ? -53.346 19.531 -8.066 1.00 26.84 179 SER L C 1
ATOM 2684 O O . SER A 1 179 ? -52.317 19.835 -7.497 1.00 29.37 179 SER L O 1
ATOM 2692 N N . SER A 1 180 ? -53.405 19.329 -9.373 1.00 25.03 180 SER L N 1
ATOM 2693 C CA . SER A 1 180 ? -52.254 19.583 -10.214 1.00 27.19 180 SER L CA 1
ATOM 2694 C C . SER A 1 180 ? -52.701 20.228 -11.523 1.00 29.41 180 SER L C 1
ATOM 2695 O O . SER A 1 180 ? -53.773 19.889 -12.067 1.00 26.95 180 SER L O 1
ATOM 2703 N N . TYR A 1 181 ? -51.871 21.151 -12.011 1.00 31.03 181 TYR L N 1
ATOM 2704 C CA . TYR A 1 181 ? -52.181 21.961 -13.199 1.00 30.60 181 TYR L CA 1
ATOM 2705 C C . TYR A 1 181 ? -51.115 21.802 -14.254 1.00 32.15 181 TYR L C 1
ATOM 2706 O O . TYR A 1 181 ? -49.931 21.821 -13.944 1.00 35.78 181 TYR L O 1
ATOM 2724 N N . LEU A 1 182 ? -51.535 21.699 -15.508 1.00 29.39 182 LEU L N 1
ATOM 2725 C CA . LEU A 1 182 ? -50.614 21.789 -16.628 1.00 30.53 182 LEU L CA 1
ATOM 2726 C C . LEU A 1 182 ? -50.997 23.006 -17.482 1.00 32.71 182 LEU L C 1
ATOM 2727 O O . LEU A 1 182 ? -52.079 23.044 -18.079 1.00 30.90 182 LEU L O 1
ATOM 2743 N N . SER A 1 183 ? -50.113 23.990 -17.532 1.00 36.13 183 SER L N 1
ATOM 2744 C CA . SER A 1 183 ? -50.364 25.193 -18.340 1.00 39.64 183 SER L CA 1
ATOM 2745 C C . SER A 1 183 ? -49.800 24.981 -19.740 1.00 42.65 183 SER L C 1
ATOM 2746 O O . SER A 1 183 ? -48.649 24.573 -19.898 1.00 44.44 183 SER L O 1
ATOM 2754 N N . LEU A 1 184 ? -50.612 25.257 -20.754 1.00 38.51 184 LEU L N 1
ATOM 2755 C CA . LEU A 1 184 ? -50.238 25.020 -22.143 1.00 37.51 184 LEU L CA 1
ATOM 2756 C C . LEU A 1 184 ? -50.643 26.217 -22.973 1.00 41.79 184 LEU L C 1
ATOM 2757 O O . LEU A 1 184 ? -51.508 26.975 -22.556 1.00 42.54 184 LEU L O 1
ATOM 2773 N N . THR A 1 185 ? -50.045 26.383 -24.149 1.00 43.54 185 THR L N 1
ATOM 2774 C CA . THR A 1 185 ? -50.626 27.277 -25.144 1.00 45.81 185 THR L CA 1
ATOM 2775 C C . THR A 1 185 ? -51.736 26.520 -25.856 1.00 46.67 185 THR L C 1
ATOM 2776 O O . THR A 1 185 ? -51.717 25.290 -25.890 1.00 46.61 185 THR L O 1
ATOM 2787 N N . PRO A 1 186 ? -52.711 27.249 -26.424 1.00 47.90 186 PRO L N 1
ATOM 2788 C CA . PRO A 1 186 ? -53.721 26.611 -27.275 1.00 47.01 186 PRO L CA 1
ATOM 2789 C C . PRO A 1 186 ? -53.064 25.776 -28.372 1.00 50.37 186 PRO L C 1
ATOM 2790 O O . PRO A 1 186 ? -53.537 24.678 -28.683 1.00 50.44 186 PRO L O 1
ATOM 2801 N N . GLU A 1 187 ? -51.972 26.276 -28.940 1.00 54.60 187 GLU L N 1
ATOM 2802 C CA . GLU A 1 187 ? -51.230 25.520 -29.944 1.00 55.64 187 GLU L CA 1
ATOM 2803 C C . GLU A 1 187 ? -50.759 24.161 -29.398 1.00 55.16 187 GLU L C 1
ATOM 2804 O O . GLU A 1 187 ? -50.948 23.129 -30.041 1.00 54.64 187 GLU L O 1
ATOM 2816 N N . GLN A 1 188 ? -50.148 24.156 -28.217 1.00 54.48 188 GLN L N 1
ATOM 2817 C CA . GLN A 1 188 ? -49.698 22.907 -27.600 1.00 53.55 188 GLN L CA 1
ATOM 2818 C C . GLN A 1 188 ? -50.856 21.957 -27.365 1.00 52.88 188 GLN L C 1
ATOM 2819 O O . GLN A 1 188 ? -50.763 20.760 -27.644 1.00 53.98 188 GLN L O 1
ATOM 2833 N N . TRP A 1 189 ? -51.939 22.494 -26.821 1.00 44.43 189 TRP L N 1
ATOM 2834 C CA . TRP A 1 189 ? -53.110 21.695 -26.494 1.00 43.70 189 TRP L CA 1
ATOM 2835 C C . TRP A 1 189 ? -53.639 20.967 -27.729 1.00 46.03 189 TRP L C 1
ATOM 2836 O O . TRP A 1 189 ? -53.929 19.772 -27.672 1.00 41.82 189 TRP L O 1
ATOM 2857 N N . LYS A 1 190 ? -53.733 21.678 -28.849 1.00 48.34 190 LYS L N 1
ATOM 2858 C CA . LYS A 1 190 ? -54.372 21.125 -30.038 1.00 51.42 190 LYS L CA 1
ATOM 2859 C C . LYS A 1 190 ? -53.427 20.301 -30.924 1.00 53.29 190 LYS L C 1
ATOM 2860 O O . LYS A 1 190 ? -53.880 19.585 -31.821 1.00 54.18 190 LYS L O 1
ATOM 2879 N N . SER A 1 191 ? -52.124 20.381 -30.661 1.00 49.94 191 SER L N 1
ATOM 2880 C CA . SER A 1 191 ? -51.128 19.740 -31.524 1.00 50.52 191 SER L CA 1
ATOM 2881 C C . SER A 1 191 ? -50.706 18.345 -31.033 1.00 48.70 191 SER L C 1
ATOM 2882 O O . SER A 1 191 ? -49.981 17.629 -31.723 1.00 49.56 191 SER L O 1
ATOM 2890 N N . HIS A 1 192 ? -51.151 17.960 -29.845 1.00 46.27 192 HIS L N 1
ATOM 2891 C CA . HIS A 1 192 ? -50.901 16.604 -29.364 1.00 47.08 192 HIS L CA 1
ATOM 2892 C C . HIS A 1 192 ? -52.212 15.800 -29.419 1.00 49.82 192 HIS L C 1
ATOM 2893 O O . HIS A 1 192 ? -53.305 16.371 -29.363 1.00 49.24 192 HIS L O 1
ATOM 2907 N N A ARG A 1 193 ? -52.097 14.482 -29.549 0.52 49.61 193 ARG L N 1
ATOM 2908 N N B ARG A 1 193 ? -52.095 14.482 -29.528 0.48 49.68 193 ARG L N 1
ATOM 2909 C CA A ARG A 1 193 ? -53.269 13.613 -29.621 0.52 51.10 193 ARG L CA 1
ATOM 2910 C CA B ARG A 1 193 ? -53.265 13.618 -29.634 0.48 51.11 193 ARG L CA 1
ATOM 2911 C C A ARG A 1 193 ? -54.037 13.607 -28.309 0.52 48.61 193 ARG L C 1
ATOM 2912 C C B ARG A 1 193 ? -54.034 13.561 -28.316 0.48 48.68 193 ARG L C 1
ATOM 2913 O O A ARG A 1 193 ? -55.265 13.663 -28.295 0.52 49.92 193 ARG L O 1
ATOM 2914 O O B ARG A 1 193 ? -55.263 13.544 -28.307 0.48 49.91 193 ARG L O 1
ATOM 2955 N N . SER A 1 194 ? -53.308 13.525 -27.205 1.00 42.37 194 SER L N 1
ATOM 2956 C CA . SER A 1 194 ? -53.929 13.491 -25.893 1.00 41.94 194 SER L CA 1
ATOM 2957 C C . SER A 1 194 ? -52.930 13.860 -24.826 1.00 38.98 194 SER L C 1
ATOM 2958 O O . SER A 1 194 ? -51.723 13.862 -25.069 1.00 39.17 194 SER L O 1
ATOM 2966 N N . TYR A 1 195 ? -53.445 14.155 -23.639 1.00 34.54 195 TYR L N 1
ATOM 2967 C CA . TYR A 1 195 ? -52.630 14.475 -22.489 1.00 34.72 195 TYR L CA 1
ATOM 2968 C C . TYR A 1 195 ? -53.104 13.601 -21.368 1.00 34.10 195 TYR L C 1
ATOM 2969 O O . TYR A 1 195 ? -54.290 13.287 -21.305 1.00 32.21 195 TYR L O 1
ATOM 2987 N N . SER A 1 196 ? -52.204 13.220 -20.468 1.00 31.83 196 SER L N 1
ATOM 2988 C CA . SER A 1 196 ? -52.623 12.404 -19.347 1.00 33.26 196 SER L CA 1
ATOM 2989 C C . SER A 1 196 ? -52.054 12.883 -18.030 1.00 29.35 196 SER L C 1
ATOM 2990 O O . SER A 1 196 ? -50.938 13.420 -17.961 1.00 27.88 196 SER L O 1
ATOM 2998 N N . CYS A 1 197 ? -52.849 12.677 -16.986 1.00 26.25 197 CYS L N 1
ATOM 2999 C CA . CYS A 1 197 ? -52.463 12.938 -15.609 1.00 23.95 197 CYS L CA 1
ATOM 3000 C C . CYS A 1 197 ? -52.389 11.577 -14.940 1.00 25.35 197 CYS L C 1
ATOM 3001 O O . CYS A 1 197 ? -53.400 10.869 -14.885 1.00 26.53 197 CYS L O 1
ATOM 3008 N N . GLN A 1 198 ? -51.207 11.202 -14.463 1.00 28.75 198 GLN L N 1
ATOM 3009 C CA . GLN A 1 198 ? -51.031 9.923 -13.768 1.00 30.83 198 GLN L CA 1
ATOM 3010 C C . GLN A 1 198 ? -50.799 10.177 -12.292 1.00 29.34 198 GLN L C 1
ATOM 3011 O O . GLN A 1 198 ? -49.919 10.940 -11.903 1.00 31.68 198 GLN L O 1
ATOM 3025 N N . VAL A 1 199 ? -51.594 9.532 -11.464 1.00 23.43 199 VAL L N 1
ATOM 3026 C CA . VAL A 1 199 ? -51.514 9.740 -10.035 1.00 22.38 199 VAL L CA 1
ATOM 3027 C C . VAL A 1 199 ? -51.109 8.446 -9.318 1.00 28.24 199 VAL L C 1
ATOM 3028 O O . VAL A 1 199 ? -51.852 7.481 -9.369 1.00 25.46 199 VAL L O 1
ATOM 3041 N N . THR A 1 200 ? -49.973 8.453 -8.628 1.00 25.65 200 THR L N 1
ATOM 3042 C CA . THR A 1 200 ? -49.510 7.279 -7.881 1.00 28.23 200 THR L CA 1
ATOM 3043 C C . THR A 1 200 ? -49.810 7.501 -6.412 1.00 30.96 200 THR L C 1
ATOM 3044 O O . THR A 1 200 ? -49.468 8.548 -5.840 1.00 27.78 200 THR L O 1
ATOM 3055 N N . HIS A 1 201 ? -50.481 6.522 -5.814 1.00 26.55 201 HIS L N 1
ATOM 3056 C CA . HIS A 1 201 ? -50.828 6.555 -4.409 1.00 25.23 201 HIS L CA 1
ATOM 3057 C C . HIS A 1 201 ? -50.585 5.168 -3.830 1.00 30.00 201 HIS L C 1
ATOM 3058 O O . HIS A 1 201 ? -51.086 4.188 -4.374 1.00 28.32 201 HIS L O 1
ATOM 3072 N N . GLU A 1 202 ? -49.842 5.095 -2.727 1.00 31.68 202 GLU L N 1
ATOM 3073 C CA . GLU A 1 202 ? -49.488 3.817 -2.088 1.00 34.31 202 GLU L CA 1
ATOM 3074 C C . GLU A 1 202 ? -48.966 2.807 -3.112 1.00 33.12 202 GLU L C 1
ATOM 3075 O O . GLU A 1 202 ? -49.213 1.590 -3.011 1.00 35.96 202 GLU L O 1
ATOM 3087 N N . GLY A 1 203 ? -48.239 3.318 -4.099 1.00 31.99 203 GLY L N 1
ATOM 3088 C CA . GLY A 1 203 ? -47.468 2.474 -4.995 1.00 38.11 203 GLY L CA 1
ATOM 3089 C C . GLY A 1 203 ? -48.256 1.882 -6.155 1.00 37.18 203 GLY L C 1
ATOM 3090 O O . GLY A 1 203 ? -47.787 0.946 -6.801 1.00 40.94 203 GLY L O 1
ATOM 3094 N N . SER A 1 204 ? -49.451 2.402 -6.419 1.00 32.25 204 SER L N 1
ATOM 3095 C CA . SER A 1 204 ? -50.120 2.056 -7.660 1.00 34.01 204 SER L CA 1
ATOM 3096 C C . SER A 1 204 ? -50.644 3.318 -8.327 1.00 28.29 204 SER L C 1
ATOM 3097 O O . SER A 1 204 ? -51.047 4.288 -7.673 1.00 31.68 204 SER L O 1
ATOM 3105 N N . THR A 1 205 ? -50.611 3.280 -9.646 1.00 30.92 205 THR L N 1
ATOM 3106 C CA . THR A 1 205 ? -50.824 4.458 -10.465 1.00 31.50 205 THR L CA 1
ATOM 3107 C C . THR A 1 205 ? -52.106 4.306 -11.265 1.00 34.65 205 THR L C 1
ATOM 3108 O O . THR A 1 205 ? -52.355 3.244 -11.863 1.00 28.56 205 THR L O 1
ATOM 3119 N N . VAL A 1 206 ? -52.910 5.367 -11.295 1.00 31.81 206 VAL L N 1
ATOM 3120 C CA . VAL A 1 206 ? -54.049 5.410 -12.198 1.00 34.21 206 VAL L CA 1
ATOM 3121 C C . VAL A 1 206 ? -53.884 6.612 -13.096 1.00 35.73 206 VAL L C 1
ATOM 3122 O O . VAL A 1 206 ? -53.183 7.566 -12.749 1.00 30.64 206 VAL L O 1
ATOM 3135 N N . GLU A 1 207 ? -54.506 6.535 -14.261 1.00 36.56 207 GLU L N 1
ATOM 3136 C CA . GLU A 1 207 ? -54.293 7.506 -15.320 1.00 40.71 207 GLU L CA 1
ATOM 3137 C C . GLU A 1 207 ? -55.634 8.019 -15.832 1.00 41.21 207 GLU L C 1
ATOM 3138 O O . GLU A 1 207 ? -56.551 7.231 -16.044 1.00 40.22 207 GLU L O 1
ATOM 3150 N N . LYS A 1 208 ? -55.738 9.331 -16.034 1.00 36.58 208 LYS L N 1
ATOM 3151 C CA . LYS A 1 208 ? -56.886 9.926 -16.711 1.00 37.71 208 LYS L CA 1
ATOM 3152 C C . LYS A 1 208 ? -56.362 10.676 -17.926 1.00 37.58 208 LYS L C 1
ATOM 3153 O O . LYS A 1 208 ? -55.269 11.249 -17.897 1.00 32.93 208 LYS L O 1
ATOM 3172 N N . THR A 1 209 ? -57.140 10.677 -18.994 1.00 35.74 209 THR L N 1
ATOM 3173 C CA . THR A 1 209 ? -56.674 11.226 -20.259 1.00 39.53 209 THR L CA 1
ATOM 3174 C C . THR A 1 209 ? -57.717 12.168 -20.869 1.00 38.97 209 THR L C 1
ATOM 3175 O O . THR A 1 209 ? -58.914 11.923 -20.745 1.00 38.16 209 THR L O 1
ATOM 3186 N N . VAL A 1 210 ? -57.257 13.227 -21.533 1.00 40.39 210 VAL L N 1
ATOM 3187 C CA . VAL A 1 210 ? -58.147 14.103 -22.312 1.00 41.73 210 VAL L CA 1
ATOM 3188 C C . VAL A 1 210 ? -57.536 14.442 -23.669 1.00 42.57 210 VAL L C 1
ATOM 3189 O O . VAL A 1 210 ? -56.314 14.488 -23.809 1.00 42.07 210 VAL L O 1
ATOM 3202 N N . ALA A 1 211 ? -58.395 14.672 -24.661 1.00 42.24 211 ALA L N 1
ATOM 3203 C CA . ALA A 1 211 ? -57.957 14.960 -26.020 1.00 43.00 211 ALA L CA 1
ATOM 3204 C C . ALA A 1 211 ? -58.640 16.233 -26.551 1.00 47.63 211 ALA L C 1
ATOM 3205 O O . ALA A 1 211 ? -59.774 16.521 -26.188 1.00 46.63 211 ALA L O 1
ATOM 3212 N N . PRO A 1 212 ? -57.934 17.009 -27.390 1.00 55.60 212 PRO L N 1
ATOM 3213 C CA . PRO A 1 212 ? -58.508 18.206 -28.015 1.00 60.53 212 PRO L CA 1
ATOM 3214 C C . PRO A 1 212 ? -59.823 17.921 -28.728 1.00 63.86 212 PRO L C 1
ATOM 3215 O O . PRO A 1 212 ? -60.702 18.783 -28.769 1.00 66.94 212 PRO L O 1
ATOM 3226 N N . THR A 1 213 ? -59.944 16.726 -29.291 1.00 73.05 213 THR L N 1
ATOM 3227 C CA . THR A 1 213 ? -61.177 16.308 -29.942 1.00 82.65 213 THR L CA 1
ATOM 3228 C C . THR A 1 213 ? -62.301 16.150 -28.919 1.00 84.25 213 THR L C 1
ATOM 3229 O O . THR A 1 213 ? -62.233 15.303 -28.022 1.00 80.79 213 THR L O 1
ATOM 3240 N N . GLN B 2 1 ? -30.327 27.821 26.054 1.00 82.22 1 GLN H N 1
ATOM 3241 C CA . GLN B 2 1 ? -29.037 28.033 25.410 1.00 81.93 1 GLN H CA 1
ATOM 3242 C C . GLN B 2 1 ? -29.214 28.785 24.093 1.00 74.61 1 GLN H C 1
ATOM 3243 O O . GLN B 2 1 ? -29.943 29.770 24.025 1.00 70.96 1 GLN H O 1
ATOM 3256 N N . LEU B 2 2 ? -28.561 28.305 23.039 1.00 62.85 2 LEU H N 1
ATOM 3257 C CA . LEU B 2 2 ? -28.601 28.990 21.758 1.00 55.45 2 LEU H CA 1
ATOM 3258 C C . LEU B 2 2 ? -29.993 29.006 21.139 1.00 55.01 2 LEU H C 1
ATOM 3259 O O . LEU B 2 2 ? -30.696 27.990 21.113 1.00 52.85 2 LEU H O 1
ATOM 3275 N N . GLN B 2 3 ? -30.383 30.174 20.640 1.00 49.14 3 GLN H N 1
ATOM 3276 C CA . GLN B 2 3 ? -31.612 30.311 19.878 1.00 49.83 3 GLN H CA 1
ATOM 3277 C C . GLN B 2 3 ? -31.366 31.169 18.642 1.00 48.44 3 GLN H C 1
ATOM 3278 O O . GLN B 2 3 ? -30.572 32.120 18.663 1.00 44.90 3 GLN H O 1
ATOM 3292 N N . LEU B 2 4 ? -32.044 30.825 17.557 1.00 45.00 4 LEU H N 1
ATOM 3293 C CA . LEU B 2 4 ? -31.840 31.503 16.287 1.00 44.23 4 LEU H CA 1
ATOM 3294 C C . LEU B 2 4 ? -33.164 32.070 15.808 1.00 46.17 4 LEU H C 1
ATOM 3295 O O . LEU B 2 4 ? -34.217 31.442 15.982 1.00 42.78 4 LEU H O 1
ATOM 3311 N N . GLN B 2 5 ? -33.116 33.255 15.204 1.00 46.47 5 GLN H N 1
ATOM 3312 C CA . GLN B 2 5 ? -34.326 33.877 14.685 1.00 47.93 5 GLN H CA 1
ATOM 3313 C C . GLN B 2 5 ? -34.062 34.568 13.360 1.00 45.94 5 GLN H C 1
ATOM 3314 O O . GLN B 2 5 ? -33.240 35.481 13.276 1.00 45.49 5 GLN H O 1
ATOM 3328 N N . GLU B 2 6 ? -34.770 34.135 12.326 1.00 39.92 6 GLU H N 1
ATOM 3329 C CA . GLU B 2 6 ? -34.608 34.731 11.012 1.00 41.17 6 GLU H CA 1
ATOM 3330 C C . GLU B 2 6 ? -35.549 35.919 10.863 1.00 40.76 6 GLU H C 1
ATOM 3331 O O . GLU B 2 6 ? -36.590 35.983 11.509 1.00 42.02 6 GLU H O 1
ATOM 3343 N N . SER B 2 7 ? -35.163 36.874 10.026 1.00 50.64 7 SER H N 1
ATOM 3344 C CA . SER B 2 7 ? -36.074 37.949 9.644 1.00 51.80 7 SER H CA 1
ATOM 3345 C C . SER B 2 7 ? -35.691 38.518 8.290 1.00 51.48 7 SER H C 1
ATOM 3346 O O . SER B 2 7 ? -34.556 38.377 7.833 1.00 51.04 7 SER H O 1
ATOM 3354 N N . GLY B 2 8 ? -36.668 39.134 7.641 1.00 58.82 8 GLY H N 1
ATOM 3355 C CA . GLY B 2 8 ? -36.457 39.778 6.362 1.00 59.77 8 GLY H CA 1
ATOM 3356 C C . GLY B 2 8 ? -37.781 40.135 5.724 1.00 58.20 8 GLY H C 1
ATOM 3357 O O . GLY B 2 8 ? -38.835 39.740 6.208 1.00 56.27 8 GLY H O 1
ATOM 3361 N N . PRO B 2 9 ? -37.732 40.899 4.633 1.00 62.66 9 PRO H N 1
ATOM 3362 C CA . PRO B 2 9 ? -38.944 41.183 3.861 1.00 66.70 9 PRO H CA 1
ATOM 3363 C C . PRO B 2 9 ? -39.525 39.891 3.303 1.00 65.63 9 PRO H C 1
ATOM 3364 O O . PRO B 2 9 ? -38.763 39.046 2.867 1.00 62.61 9 PRO H O 1
ATOM 3375 N N . GLY B 2 10 ? -40.848 39.763 3.303 1.00 64.06 10 GLY H N 1
ATOM 3376 C CA . GLY B 2 10 ? -41.503 38.586 2.779 1.00 59.06 10 GLY H CA 1
ATOM 3377 C C . GLY B 2 10 ? -41.716 38.601 1.276 1.00 59.73 10 GLY H C 1
ATOM 3378 O O . GLY B 2 10 ? -41.976 37.554 0.692 1.00 57.09 10 GLY H O 1
ATOM 3382 N N . LEU B 2 11 ? -41.632 39.768 0.637 1.00 52.07 11 LEU H N 1
ATOM 3383 C CA . LEU B 2 11 ? -41.797 39.835 -0.817 1.00 49.27 11 LEU H CA 1
ATOM 3384 C C . LEU B 2 11 ? -40.636 40.572 -1.487 1.00 52.76 11 LEU H C 1
ATOM 3385 O O . LEU B 2 11 ? -40.300 41.690 -1.101 1.00 50.59 11 LEU H O 1
ATOM 3401 N N . VAL B 2 12 ? -40.043 39.951 -2.501 1.00 45.53 12 VAL H N 1
ATOM 3402 C CA . VAL B 2 12 ? -38.940 40.559 -3.243 1.00 49.81 12 VAL H CA 1
ATOM 3403 C C . VAL B 2 12 ? -39.202 40.440 -4.745 1.00 50.79 12 VAL H C 1
ATOM 3404 O O . VAL B 2 12 ? -39.802 39.472 -5.193 1.00 44.79 12 VAL H O 1
ATOM 3417 N N . LYS B 2 13 ? -38.763 41.422 -5.527 1.00 47.72 13 LYS H N 1
ATOM 3418 C CA . LYS B 2 13 ? -39.015 41.413 -6.967 1.00 49.96 13 LYS H CA 1
ATOM 3419 C C . LYS B 2 13 ? -37.838 40.803 -7.740 1.00 48.15 13 LYS H C 1
ATOM 3420 O O . LYS B 2 13 ? -36.706 40.886 -7.307 1.00 45.97 13 LYS H O 1
ATOM 3439 N N . PRO B 2 14 ? -38.114 40.155 -8.876 1.00 47.76 14 PRO H N 1
ATOM 3440 C CA . PRO B 2 14 ? -37.062 39.528 -9.685 1.00 46.05 14 PRO H CA 1
ATOM 3441 C C . PRO B 2 14 ? -35.989 40.504 -10.160 1.00 51.86 14 PRO H C 1
ATOM 3442 O O . PRO B 2 14 ? -36.288 41.676 -10.374 1.00 52.88 14 PRO H O 1
ATOM 3453 N N . SER B 2 15 ? -34.761 40.000 -10.306 1.00 57.19 15 SER H N 1
ATOM 3454 C CA . SER B 2 15 ? -33.580 40.781 -10.679 1.00 54.84 15 SER H CA 1
ATOM 3455 C C . SER B 2 15 ? -33.000 41.531 -9.479 1.00 57.38 15 SER H C 1
ATOM 3456 O O . SER B 2 15 ? -31.841 41.968 -9.501 1.00 54.56 15 SER H O 1
ATOM 3464 N N A GLU B 2 16 ? -33.802 41.619 -8.423 0.61 57.71 16 GLU H N 1
ATOM 3465 N N B GLU B 2 16 ? -33.802 41.709 -8.432 0.39 58.16 16 GLU H N 1
ATOM 3466 C CA A GLU B 2 16 ? -33.495 42.415 -7.235 0.61 58.55 16 GLU H CA 1
ATOM 3467 C CA B GLU B 2 16 ? -33.351 42.487 -7.278 0.39 58.50 16 GLU H CA 1
ATOM 3468 C C A GLU B 2 16 ? -32.719 41.551 -6.231 0.61 55.36 16 GLU H C 1
ATOM 3469 C C B GLU B 2 16 ? -32.662 41.573 -6.268 0.39 55.17 16 GLU H C 1
ATOM 3470 O O A GLU B 2 16 ? -32.653 40.334 -6.400 0.61 49.94 16 GLU H O 1
ATOM 3471 O O B GLU B 2 16 ? -32.620 40.356 -6.450 0.39 50.61 16 GLU H O 1
ATOM 3494 N N . THR B 2 17 ? -32.115 42.171 -5.213 1.00 57.74 17 THR H N 1
ATOM 3495 C CA . THR B 2 17 ? -31.362 41.423 -4.193 1.00 52.57 17 THR H CA 1
ATOM 3496 C C . THR B 2 17 ? -32.213 41.076 -2.959 1.00 53.64 17 THR H C 1
ATOM 3497 O O . THR B 2 17 ? -32.884 41.928 -2.381 1.00 54.24 17 THR H O 1
ATOM 3508 N N . LEU B 2 18 ? -32.199 39.803 -2.574 1.00 45.94 18 LEU H N 1
ATOM 3509 C CA . LEU B 2 18 ? -32.859 39.346 -1.354 1.00 45.08 18 LEU H CA 1
ATOM 3510 C C . LEU B 2 18 ? -31.896 39.399 -0.165 1.00 48.23 18 LEU H C 1
ATOM 3511 O O . LEU B 2 18 ? -30.777 38.885 -0.247 1.00 45.71 18 LEU H O 1
ATOM 3527 N N . SER B 2 19 ? -32.324 40.004 0.941 1.00 49.58 19 SER H N 1
ATOM 3528 C CA . SER B 2 19 ? -31.472 40.109 2.130 1.00 46.57 19 SER H CA 1
ATOM 3529 C C . SER B 2 19 ? -32.188 39.572 3.350 1.00 46.64 19 SER H C 1
ATOM 3530 O O . SER B 2 19 ? -33.338 39.908 3.595 1.00 49.86 19 SER H O 1
ATOM 3538 N N . LEU B 2 20 ? -31.503 38.724 4.110 1.00 38.87 20 LEU H N 1
ATOM 3539 C CA . LEU B 2 20 ? -32.088 38.121 5.292 1.00 36.23 20 LEU H CA 1
ATOM 3540 C C . LEU B 2 20 ? -31.116 38.241 6.445 1.00 35.77 20 LEU H C 1
ATOM 3541 O O . LEU B 2 20 ? -29.907 38.315 6.243 1.00 35.58 20 LEU H O 1
ATOM 3557 N N . THR B 2 21 ? -31.654 38.227 7.653 1.00 36.20 21 THR H N 1
ATOM 3558 C CA . THR B 2 21 ? -30.857 38.310 8.857 1.00 37.67 21 THR H CA 1
ATOM 3559 C C . THR B 2 21 ? -31.153 37.129 9.781 1.00 40.74 21 THR H C 1
ATOM 3560 O O . THR B 2 21 ? -32.301 36.748 9.948 1.00 41.77 21 THR H O 1
ATOM 3571 N N . CYS B 2 22 ? -30.110 36.573 10.385 1.00 40.89 22 CYS H N 1
ATOM 3572 C CA . CYS B 2 22 ? -30.261 35.541 11.403 1.00 40.07 22 CYS H CA 1
ATOM 3573 C C . CYS B 2 22 ? -29.690 35.998 12.745 1.00 43.37 22 CYS H C 1
ATOM 3574 O O . CYS B 2 22 ? -28.478 36.176 12.891 1.00 42.54 22 CYS H O 1
ATOM 3581 N N . THR B 2 23 ? -30.562 36.178 13.728 1.00 42.10 23 THR H N 1
ATOM 3582 C CA . THR B 2 23 ? -30.153 36.770 14.999 1.00 46.24 23 THR H CA 1
ATOM 3583 C C . THR B 2 23 ? -29.907 35.677 16.024 1.00 47.25 23 THR H C 1
ATOM 3584 O O . THR B 2 23 ? -30.799 34.882 16.324 1.00 45.53 23 THR H O 1
ATOM 3595 N N . VAL B 2 24 ? -28.686 35.652 16.547 1.00 43.20 24 VAL H N 1
ATOM 3596 C CA . VAL B 2 24 ? -28.281 34.701 17.567 1.00 46.63 24 VAL H CA 1
ATOM 3597 C C . VAL B 2 24 ? -28.554 35.235 18.973 1.00 51.85 24 VAL H C 1
ATOM 3598 O O . VAL B 2 24 ? -28.187 36.366 19.303 1.00 52.22 24 VAL H O 1
ATOM 3611 N N . SER B 2 25 ? -29.222 34.421 19.786 1.00 52.35 25 SER H N 1
ATOM 3612 C CA . SER B 2 25 ? -29.494 34.746 21.185 1.00 55.38 25 SER H CA 1
ATOM 3613 C C . SER B 2 25 ? -29.040 33.604 22.084 1.00 58.45 25 SER H C 1
ATOM 3614 O O . SER B 2 25 ? -28.943 32.461 21.640 1.00 53.14 25 SER H O 1
ATOM 3622 N N . GLY B 2 26 ? -28.793 33.911 23.354 1.00 59.16 26 GLY H N 1
ATOM 3623 C CA . GLY B 2 26 ? -28.444 32.901 24.336 1.00 61.14 26 GLY H CA 1
ATOM 3624 C C . GLY B 2 26 ? -26.975 32.526 24.298 1.00 63.85 26 GLY H C 1
ATOM 3625 O O . GLY B 2 26 ? -26.528 31.654 25.045 1.00 68.57 26 GLY H O 1
ATOM 3629 N N . ALA B 2 27 ? -26.226 33.172 23.412 1.00 63.93 27 ALA H N 1
ATOM 3630 C CA . ALA B 2 27 ? -24.777 33.012 23.357 1.00 67.12 27 ALA H CA 1
ATOM 3631 C C . ALA B 2 27 ? -24.191 34.066 22.425 1.00 69.21 27 ALA H C 1
ATOM 3632 O O . ALA B 2 27 ? -24.923 34.725 21.687 1.00 67.07 27 ALA H O 1
ATOM 3639 N N . SER B 2 28 ? -22.873 34.226 22.466 1.00 76.74 28 SER H N 1
ATOM 3640 C CA . SER B 2 28 ? -22.197 35.218 21.640 1.00 77.90 28 SER H CA 1
ATOM 3641 C C . SER B 2 28 ? -21.473 34.528 20.492 1.00 77.94 28 SER H C 1
ATOM 3642 O O . SER B 2 28 ? -20.698 33.597 20.711 1.00 78.95 28 SER H O 1
ATOM 3650 N N . ILE B 2 29 ? -21.722 34.982 19.268 1.00 77.24 29 ILE H N 1
ATOM 3651 C CA . ILE B 2 29 ? -21.128 34.338 18.102 1.00 78.38 29 ILE H CA 1
ATOM 3652 C C . ILE B 2 29 ? -19.693 34.797 17.892 1.00 80.08 29 ILE H C 1
ATOM 3653 O O . ILE B 2 29 ? -19.020 34.343 16.968 1.00 85.18 29 ILE H O 1
ATOM 3669 N N . SER B 2 30 ? -19.227 35.690 18.759 1.00 64.55 30 SER H N 1
ATOM 3670 C CA . SER B 2 30 ? -17.867 36.211 18.672 1.00 68.14 30 SER H CA 1
ATOM 3671 C C . SER B 2 30 ? -17.000 35.783 19.857 1.00 73.93 30 SER H C 1
ATOM 3672 O O . SER B 2 30 ? -15.850 36.207 19.976 1.00 75.52 30 SER H O 1
ATOM 3680 N N . ALA B 2 31 ? -17.549 34.953 20.737 1.00 87.68 31 ALA H N 1
ATOM 3681 C CA . ALA B 2 31 ? -16.811 34.509 21.914 1.00 92.63 31 ALA H CA 1
ATOM 3682 C C . ALA B 2 31 ? -15.676 33.570 21.516 1.00 93.24 31 ALA H C 1
ATOM 3683 O O . ALA B 2 31 ? -14.532 33.746 21.938 1.00 95.88 31 ALA H O 1
ATOM 3690 N N . ASN B 2 32 ? -16.006 32.573 20.703 1.00 87.35 32 ASN H N 1
ATOM 3691 C CA . ASN B 2 32 ? -15.026 31.615 20.210 1.00 87.23 32 ASN H CA 1
ATOM 3692 C C . ASN B 2 32 ? -15.059 31.573 18.692 1.00 82.17 32 ASN H C 1
ATOM 3693 O O . ASN B 2 32 ? -14.529 32.456 18.018 1.00 83.43 32 ASN H O 1
ATOM 3704 N N . SER B 2 33 ? -15.683 30.530 18.157 1.00 61.29 33 SER H N 1
ATOM 3705 C CA . SER B 2 33 ? -15.960 30.465 16.739 1.00 56.51 33 SER H CA 1
ATOM 3706 C C . SER B 2 33 ? -17.429 30.116 16.586 1.00 52.13 33 SER H C 1
ATOM 3707 O O . SER B 2 33 ? -18.072 29.674 17.535 1.00 51.56 33 SER H O 1
ATOM 3715 N N . TYR B 2 34 ? -17.964 30.342 15.398 1.00 39.14 34 TYR H N 1
ATOM 3716 C CA . TYR B 2 34 ? -19.356 30.028 15.118 1.00 39.32 34 TYR H CA 1
ATOM 3717 C C . TYR B 2 34 ? -19.474 29.655 13.657 1.00 38.46 34 TYR H C 1
ATOM 3718 O O . TYR B 2 34 ? -19.025 30.405 12.799 1.00 32.79 34 TYR H O 1
ATOM 3736 N N . TYR B 2 35 ? -20.048 28.481 13.373 1.00 30.26 35 TYR H N 1
ATOM 3737 C CA . TYR B 2 35 ? -20.274 28.045 11.999 1.00 30.18 35 TYR H CA 1
ATOM 3738 C C . TYR B 2 35 ? -21.762 28.163 11.696 1.00 31.42 35 TYR H C 1
ATOM 3739 O O . TYR B 2 35 ? -22.570 27.431 12.272 1.00 31.59 35 TYR H O 1
ATOM 3757 N N . GLY B 2 36 ? -22.138 29.083 10.811 1.00 28.59 36 GLY H N 1
ATOM 3758 C CA . GLY B 2 36 ? -23.541 29.281 10.498 1.00 29.49 36 GLY H CA 1
ATOM 3759 C C . GLY B 2 36 ? -23.863 28.832 9.090 1.00 32.17 36 GLY H C 1
ATOM 3760 O O . GLY B 2 36 ? -23.004 28.906 8.202 1.00 31.80 36 GLY H O 1
ATOM 3764 N N . VAL B 2 37 ? -25.086 28.339 8.879 1.00 27.73 37 VAL H N 1
ATOM 3765 C CA . VAL B 2 37 ? -25.523 28.023 7.528 1.00 23.93 37 VAL H CA 1
ATOM 3766 C C . VAL B 2 37 ? -26.909 28.546 7.247 1.00 24.77 37 VAL H C 1
ATOM 3767 O O . VAL B 2 37 ? -27.670 28.859 8.167 1.00 26.66 37 VAL H O 1
ATOM 3780 N N . TRP B 2 38 ? -27.218 28.655 5.963 1.00 25.68 38 TRP H N 1
ATOM 3781 C CA . TRP B 2 38 ? -28.587 28.873 5.522 1.00 28.71 38 TRP H CA 1
ATOM 3782 C C . TRP B 2 38 ? -29.117 27.640 4.760 1.00 28.39 38 TRP H C 1
ATOM 3783 O O . TRP B 2 38 ? -28.408 27.054 3.941 1.00 28.56 38 TRP H O 1
ATOM 3804 N N . VAL B 2 39 ? -30.367 27.285 5.028 1.00 26.00 39 VAL H N 1
ATOM 3805 C CA . VAL B 2 39 ? -31.015 26.132 4.359 1.00 30.90 39 VAL H CA 1
ATOM 3806 C C . VAL B 2 39 ? -32.397 26.570 3.947 1.00 30.73 39 VAL H C 1
ATOM 3807 O O . VAL B 2 39 ? -33.092 27.188 4.740 1.00 36.57 39 VAL H O 1
ATOM 3820 N N . ARG B 2 40 ? -32.793 26.309 2.711 1.00 28.27 40 ARG H N 1
ATOM 3821 C CA . ARG B 2 40 ? -34.102 26.771 2.263 1.00 33.99 40 ARG H CA 1
ATOM 3822 C C . ARG B 2 40 ? -35.003 25.631 1.831 1.00 32.37 40 ARG H C 1
ATOM 3823 O O . ARG B 2 40 ? -34.538 24.527 1.531 1.00 34.28 40 ARG H O 1
ATOM 3844 N N . GLN B 2 41 ? -36.294 25.929 1.785 1.00 28.76 41 GLN H N 1
ATOM 3845 C CA . GLN B 2 41 ? -37.320 24.932 1.502 1.00 32.49 41 GLN H CA 1
ATOM 3846 C C . GLN B 2 41 ? -38.432 25.587 0.700 1.00 37.13 41 GLN H C 1
ATOM 3847 O O . GLN B 2 41 ? -39.171 26.459 1.199 1.00 35.22 41 GLN H O 1
ATOM 3861 N N . SER B 2 42 ? -38.524 25.216 -0.568 1.00 40.47 42 SER H N 1
ATOM 3862 C CA . SER B 2 42 ? -39.624 25.678 -1.385 1.00 41.75 42 SER H CA 1
ATOM 3863 C C . SER B 2 42 ? -40.889 24.999 -0.863 1.00 42.38 42 SER H C 1
ATOM 3864 O O . SER B 2 42 ? -40.865 23.800 -0.538 1.00 44.16 42 SER H O 1
ATOM 3872 N N . PRO B 2 43 ? -41.986 25.773 -0.742 1.00 44.84 43 PRO H N 1
ATOM 3873 C CA . PRO B 2 43 ? -43.227 25.299 -0.125 1.00 46.18 43 PRO H CA 1
ATOM 3874 C C . PRO B 2 43 ? -43.656 23.895 -0.572 1.00 48.59 43 PRO H C 1
ATOM 3875 O O . PRO B 2 43 ? -43.878 23.647 -1.757 1.00 49.76 43 PRO H O 1
ATOM 3886 N N . GLY B 2 44 ? -43.780 22.987 0.386 1.00 54.19 44 GLY H N 1
ATOM 3887 C CA . GLY B 2 44 ? -44.243 21.637 0.094 1.00 52.74 44 GLY H CA 1
ATOM 3888 C C . GLY B 2 44 ? -43.118 20.758 -0.425 1.00 53.18 44 GLY H C 1
ATOM 3889 O O . GLY B 2 44 ? -43.312 19.557 -0.676 1.00 55.33 44 GLY H O 1
ATOM 3893 N N . LYS B 2 45 ? -41.932 21.343 -0.568 1.00 46.19 45 LYS H N 1
ATOM 3894 C CA . LYS B 2 45 ? -40.781 20.617 -1.103 1.00 46.89 45 LYS H CA 1
ATOM 3895 C C . LYS B 2 45 ? -39.720 20.338 -0.040 1.00 44.03 45 LYS H C 1
ATOM 3896 O O . LYS B 2 45 ? -39.941 20.568 1.163 1.00 36.49 45 LYS H O 1
ATOM 3915 N N . GLY B 2 46 ? -38.577 19.820 -0.494 1.00 37.94 46 GLY H N 1
ATOM 3916 C CA . GLY B 2 46 ? -37.525 19.412 0.401 1.00 34.50 46 GLY H CA 1
ATOM 3917 C C . GLY B 2 46 ? -36.535 20.496 0.757 1.00 35.97 46 GLY H C 1
ATOM 3918 O O . GLY B 2 46 ? -36.740 21.673 0.444 1.00 39.43 46 GLY H O 1
ATOM 3922 N N . LEU B 2 47 ? -35.449 20.094 1.405 1.00 33.01 47 LEU H N 1
ATOM 3923 C CA . LEU B 2 47 ? -34.468 21.030 1.923 1.00 32.29 47 LEU H CA 1
ATOM 3924 C C . LEU B 2 47 ? -33.289 21.194 0.988 1.00 34.48 47 LEU H C 1
ATOM 3925 O O . LEU B 2 47 ? -32.906 20.262 0.294 1.00 30.38 47 LEU H O 1
ATOM 3941 N N . GLU B 2 48 ? -32.724 22.402 0.966 1.00 31.24 48 GLU H N 1
ATOM 3942 C CA . GLU B 2 48 ? -31.555 22.690 0.158 1.00 33.43 48 GLU H CA 1
ATOM 3943 C C . GLU B 2 48 ? -30.591 23.578 0.928 1.00 32.83 48 GLU H C 1
ATOM 3944 O O . GLU B 2 48 ? -30.939 24.706 1.347 1.00 33.66 48 GLU H O 1
ATOM 3956 N N . TRP B 2 49 ? -29.366 23.102 1.124 1.00 27.52 49 TRP H N 1
ATOM 3957 C CA . TRP B 2 49 ? -28.357 23.923 1.798 1.00 30.88 49 TRP H CA 1
ATOM 3958 C C . TRP B 2 49 ? -27.895 25.038 0.841 1.00 28.20 49 TRP H C 1
ATOM 3959 O O . TRP B 2 49 ? -27.660 24.781 -0.342 1.00 25.43 49 TRP H O 1
ATOM 3980 N N . VAL B 2 50 ? -27.792 26.267 1.343 1.00 29.35 50 VAL H N 1
ATOM 3981 C CA . VAL B 2 50 ? -27.470 27.422 0.481 1.00 26.79 50 VAL H CA 1
ATOM 3982 C C . VAL B 2 50 ? -26.006 27.792 0.599 1.00 26.41 50 VAL H C 1
ATOM 3983 O O . VAL B 2 50 ? -25.307 27.929 -0.400 1.00 28.78 50 VAL H O 1
ATOM 3996 N N . GLY B 2 51 ? -25.539 27.949 1.829 1.00 29.73 51 GLY H N 1
ATOM 3997 C CA . GLY B 2 51 ? -24.153 28.301 2.064 1.00 27.07 51 GLY H CA 1
ATOM 3998 C C . GLY B 2 51 ? -23.804 28.416 3.531 1.00 28.18 51 GLY H C 1
ATOM 3999 O O . GLY B 2 51 ? -24.657 28.250 4.399 1.00 29.23 51 GLY H O 1
ATOM 4003 N N . SER B 2 52 ? -22.538 28.730 3.793 1.00 27.02 52 SER H N 1
ATOM 4004 C CA . SER B 2 52 ? -21.946 28.621 5.117 1.00 28.62 52 SER H CA 1
ATOM 4005 C C . SER B 2 52 ? -20.976 29.784 5.423 1.00 28.99 52 SER H C 1
ATOM 4006 O O . SER B 2 52 ? -20.357 30.319 4.528 1.00 25.17 52 SER H O 1
ATOM 4014 N N . ILE B 2 53 ? -20.809 30.114 6.691 1.00 26.99 53 ILE H N 1
ATOM 4015 C CA . ILE B 2 53 ? -19.679 30.927 7.093 1.00 33.44 53 ILE H CA 1
ATOM 4016 C C . ILE B 2 53 ? -19.083 30.342 8.347 1.00 28.10 53 ILE H C 1
ATOM 4017 O O . ILE B 2 53 ? -19.803 30.001 9.280 1.00 28.54 53 ILE H O 1
ATOM 4033 N N . ALA B 2 54 ? -17.764 30.225 8.356 1.00 29.67 54 ALA H N 1
ATOM 4034 C CA . ALA B 2 54 ? -17.022 29.811 9.538 1.00 35.06 54 ALA H CA 1
ATOM 4035 C C . ALA B 2 54 ? -16.341 31.042 10.102 1.00 35.03 54 ALA H C 1
ATOM 4036 O O . ALA B 2 54 ? -15.392 31.586 9.499 1.00 29.93 54 ALA H O 1
ATOM 4043 N N . TYR B 2 55 ? -16.808 31.455 11.270 1.00 31.02 55 TYR H N 1
ATOM 4044 C CA . TYR B 2 55 ? -16.510 32.788 11.765 1.00 36.16 55 TYR H CA 1
ATOM 4045 C C . TYR B 2 55 ? -15.727 32.733 13.052 1.00 38.82 55 TYR H C 1
ATOM 4046 O O . TYR B 2 55 ? -16.055 31.948 13.945 1.00 37.05 55 TYR H O 1
ATOM 4064 N N . ARG B 2 56 ? -14.691 33.572 13.139 1.00 43.36 56 ARG H N 1
ATOM 4065 C CA . ARG B 2 56 ? -13.851 33.652 14.326 1.00 45.75 56 ARG H CA 1
ATOM 4066 C C . ARG B 2 56 ? -13.942 35.033 14.965 1.00 47.71 56 ARG H C 1
ATOM 4067 O O . ARG B 2 56 ? -13.481 36.027 14.394 1.00 49.40 56 ARG H O 1
ATOM 4088 N N . GLY B 2 57 ? -14.528 35.095 16.154 1.00 42.28 57 GLY H N 1
ATOM 4089 C CA . GLY B 2 57 ? -14.829 36.374 16.774 1.00 45.10 57 GLY H CA 1
ATOM 4090 C C . GLY B 2 57 ? -13.622 37.254 17.035 1.00 48.90 57 GLY H C 1
ATOM 4091 O O . GLY B 2 57 ? -13.707 38.472 16.894 1.00 51.56 57 GLY H O 1
ATOM 4095 N N . ASN B 2 58 ? -12.502 36.644 17.413 1.00 55.61 58 ASN H N 1
ATOM 4096 C CA . ASN B 2 58 ? -11.346 37.405 17.855 1.00 62.75 58 ASN H CA 1
ATOM 4097 C C . ASN B 2 58 ? -10.604 38.090 16.713 1.00 63.93 58 ASN H C 1
ATOM 4098 O O . ASN B 2 58 ? -9.803 38.970 16.954 1.00 61.99 58 ASN H O 1
ATOM 4109 N N . SER B 2 59 ? -10.849 37.676 15.474 1.00 59.31 59 SER H N 1
ATOM 4110 C CA . SER B 2 59 ? -10.258 38.380 14.336 1.00 55.27 59 SER H CA 1
ATOM 4111 C C . SER B 2 59 ? -11.345 39.083 13.539 1.00 50.06 59 SER H C 1
ATOM 4112 O O . SER B 2 59 ? -11.071 39.716 12.518 1.00 50.74 59 SER H O 1
ATOM 4120 N N . ASN B 2 60 ? -12.580 38.973 14.022 1.00 48.77 60 ASN H N 1
ATOM 4121 C CA . ASN B 2 60 ? -13.746 39.474 13.306 1.00 47.42 60 ASN H CA 1
ATOM 4122 C C . ASN B 2 60 ? -13.647 39.178 11.816 1.00 47.18 60 ASN H C 1
ATOM 4123 O O . ASN B 2 60 ? -13.611 40.096 10.995 1.00 43.30 60 ASN H O 1
ATOM 4134 N N . SER B 2 61 ? -13.573 37.893 11.469 1.00 37.17 61 SER H N 1
ATOM 4135 C CA . SER B 2 61 ? -13.613 37.484 10.079 1.00 35.27 61 SER H CA 1
ATOM 4136 C C . SER B 2 61 ? -14.085 36.042 10.026 1.00 35.23 61 SER H C 1
ATOM 4137 O O . SER B 2 61 ? -13.967 35.310 11.005 1.00 35.12 61 SER H O 1
ATOM 4145 N N . GLY B 2 62 ? -14.607 35.646 8.881 1.00 37.16 62 GLY H N 1
ATOM 4146 C CA . GLY B 2 62 ? -15.044 34.281 8.684 1.00 41.36 62 GLY H CA 1
ATOM 4147 C C . GLY B 2 62 ? -14.693 33.871 7.277 1.00 42.65 62 GLY H C 1
ATOM 4148 O O . GLY B 2 62 ? -14.394 34.727 6.454 1.00 39.29 62 GLY H O 1
ATOM 4152 N N . SER B 2 63 ? -14.720 32.572 6.989 1.00 35.76 63 SER H N 1
ATOM 4153 C CA . SER B 2 63 ? -14.526 32.143 5.619 1.00 36.42 63 SER H CA 1
ATOM 4154 C C . SER B 2 63 ? -15.852 31.578 5.161 1.00 30.88 63 SER H C 1
ATOM 4155 O O . SER B 2 63 ? -16.641 31.102 5.967 1.00 32.36 63 SER H O 1
ATOM 4163 N N . THR B 2 64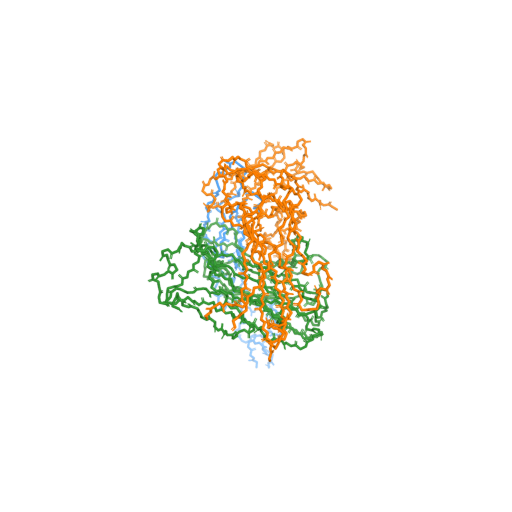 ? -16.117 31.640 3.872 1.00 29.65 64 THR H N 1
ATOM 4164 C CA . THR B 2 64 ? -17.426 31.220 3.387 1.00 33.20 64 THR H CA 1
ATOM 4165 C C . THR B 2 64 ? -17.312 30.078 2.418 1.00 31.59 64 THR H C 1
ATOM 4166 O O . THR B 2 64 ? -16.279 29.911 1.772 1.00 32.42 64 THR H O 1
ATOM 4177 N N . TYR B 2 65 ? -18.394 29.311 2.304 1.00 30.54 65 TYR H N 1
ATOM 4178 C CA . TYR B 2 65 ? -18.474 28.251 1.303 1.00 31.62 65 TYR H CA 1
ATOM 4179 C C . TYR B 2 65 ? -19.907 28.153 0.822 1.00 26.44 65 TYR H C 1
ATOM 4180 O O . TYR B 2 65 ? -20.825 28.121 1.620 1.00 25.95 65 TYR H O 1
ATOM 4198 N N . TYR B 2 66 ? -20.104 28.122 -0.481 1.00 26.49 66 TYR H N 1
ATOM 4199 C CA . TYR B 2 66 ? -21.439 28.214 -1.025 1.00 32.68 66 TYR H CA 1
ATOM 4200 C C . TYR B 2 66 ? -21.794 26.972 -1.848 1.00 35.85 66 TYR H C 1
ATOM 4201 O O . TYR B 2 66 ? -20.921 26.319 -2.408 1.00 34.24 66 TYR H O 1
ATOM 4219 N N . ASN B 2 67 ? -23.083 26.667 -1.911 1.00 33.32 67 ASN H N 1
ATOM 4220 C CA . ASN B 2 67 ? -23.592 25.657 -2.838 1.00 32.73 67 ASN H CA 1
ATOM 4221 C C . ASN B 2 67 ? -23.292 26.117 -4.260 1.00 36.94 67 ASN H C 1
ATOM 4222 O O . ASN B 2 67 ? -23.702 27.230 -4.669 1.00 35.49 67 ASN H O 1
ATOM 4233 N N . PRO B 2 68 ? -22.528 25.306 -5.018 1.00 35.70 68 PRO H N 1
ATOM 4234 C CA . PRO B 2 68 ? -22.214 25.683 -6.399 1.00 39.68 68 PRO H CA 1
ATOM 4235 C C . PRO B 2 68 ? -23.429 25.970 -7.283 1.00 41.09 68 PRO H C 1
ATOM 4236 O O . PRO B 2 68 ? -23.296 26.727 -8.246 1.00 45.00 68 PRO H O 1
ATOM 4247 N N . SER B 2 69 ? -24.582 25.384 -6.988 1.00 41.27 69 SER H N 1
ATOM 4248 C CA . SER B 2 69 ? -25.727 25.541 -7.878 1.00 45.55 69 SER H CA 1
ATOM 4249 C C . SER B 2 69 ? -26.283 26.954 -7.799 1.00 47.75 69 SER H C 1
ATOM 4250 O O . SER B 2 69 ? -27.082 27.362 -8.641 1.00 52.20 69 SER H O 1
ATOM 4258 N N . LEU B 2 70 ? -25.870 27.706 -6.789 1.00 43.29 70 LEU H N 1
ATOM 4259 C CA . LEU B 2 70 ? -26.321 29.093 -6.679 1.00 41.38 70 LEU H CA 1
ATOM 4260 C C . LEU B 2 70 ? -25.521 30.044 -7.561 1.00 47.19 70 LEU H C 1
ATOM 4261 O O . LEU B 2 70 ? -25.778 31.265 -7.591 1.00 47.03 70 LEU H O 1
ATOM 4277 N N . LYS B 2 71 ? -24.569 29.486 -8.305 1.00 51.13 71 LYS H N 1
ATOM 4278 C CA . LYS B 2 71 ? -23.805 30.252 -9.285 1.00 53.20 71 LYS H CA 1
ATOM 4279 C C . LYS B 2 71 ? -23.307 31.599 -8.732 1.00 52.46 71 LYS H C 1
ATOM 4280 O O . LYS B 2 71 ? -23.379 32.619 -9.422 1.00 52.64 71 LYS H O 1
ATOM 4299 N N . SER B 2 72 ? -22.812 31.595 -7.494 1.00 46.63 72 SER H N 1
ATOM 4300 C CA . SER B 2 72 ? -22.185 32.781 -6.895 1.00 49.39 72 SER H CA 1
ATOM 4301 C C . SER B 2 72 ? -23.166 33.926 -6.586 1.00 46.51 72 SER H C 1
ATOM 4302 O O . SER B 2 72 ? -22.745 35.053 -6.339 1.00 49.75 72 SER H O 1
ATOM 4310 N N . ARG B 2 73 ? -24.461 33.633 -6.594 1.00 42.51 73 ARG H N 1
ATOM 4311 C CA . ARG B 2 73 ? -25.486 34.635 -6.310 1.00 44.97 73 ARG H CA 1
ATOM 4312 C C . ARG B 2 73 ? -25.645 34.867 -4.808 1.00 42.82 73 ARG H C 1
ATOM 4313 O O . ARG B 2 73 ? -26.253 35.858 -4.376 1.00 39.67 73 ARG H O 1
ATOM 4334 N N . ALA B 2 74 ? -25.084 33.955 -4.021 1.00 35.72 74 ALA H N 1
ATOM 4335 C CA . ALA B 2 74 ? -25.247 33.971 -2.577 1.00 37.05 74 ALA H CA 1
ATOM 4336 C C . ALA B 2 74 ? -23.982 34.460 -1.884 1.00 36.74 74 ALA H C 1
ATOM 4337 O O . ALA B 2 74 ? -22.867 34.079 -2.253 1.00 35.88 74 ALA H O 1
ATOM 4344 N N . THR B 2 75 ? -24.160 35.316 -0.886 1.00 37.17 75 THR H N 1
ATOM 4345 C CA . THR B 2 75 ? -23.073 35.677 -0.002 1.00 32.95 75 THR H CA 1
ATOM 4346 C C . THR B 2 75 ? -23.591 35.665 1.423 1.00 33.57 75 THR H C 1
ATOM 4347 O O . THR B 2 75 ? -24.719 36.045 1.689 1.00 35.43 75 THR H O 1
ATOM 4358 N N . VAL B 2 76 ? -22.760 35.206 2.338 1.00 31.88 76 VAL H N 1
ATOM 4359 C CA . VAL B 2 76 ? -23.089 35.197 3.749 1.00 30.08 76 VAL H CA 1
ATOM 4360 C C . VAL B 2 76 ? -22.058 36.059 4.491 1.00 31.82 76 VAL H C 1
ATOM 4361 O O . VAL B 2 76 ? -20.880 36.066 4.133 1.00 32.00 76 VAL H O 1
ATOM 4374 N N . SER B 2 77 ? -22.497 36.778 5.518 1.00 32.99 77 SER H N 1
ATOM 4375 C CA . SER B 2 77 ? -21.579 37.608 6.298 1.00 31.82 77 SER H CA 1
ATOM 4376 C C . SER B 2 77 ? -22.021 37.714 7.755 1.00 35.67 77 SER H C 1
ATOM 4377 O O . SER B 2 77 ? -23.120 37.273 8.124 1.00 36.18 77 SER H O 1
ATOM 4385 N N . VAL B 2 78 ? -21.164 38.300 8.589 1.00 33.42 78 VAL H N 1
ATOM 4386 C CA . VAL B 2 78 ? -21.450 38.422 10.009 1.00 35.91 78 VAL H CA 1
ATOM 4387 C C . VAL B 2 78 ? -21.391 39.877 10.470 1.00 38.05 78 VAL H C 1
ATOM 4388 O O . VAL B 2 78 ? -20.502 40.615 10.048 1.00 40.98 78 VAL H O 1
ATOM 4401 N N . ASP B 2 79 ? -22.338 40.280 11.320 1.00 39.89 79 ASP H N 1
ATOM 4402 C CA . ASP B 2 79 ? -22.289 41.598 11.995 1.00 40.87 79 ASP H CA 1
ATOM 4403 C C . ASP B 2 79 ? -22.170 41.283 13.481 1.00 46.25 79 ASP H C 1
ATOM 4404 O O . ASP B 2 79 ? -23.165 40.989 14.152 1.00 44.73 79 ASP H O 1
ATOM 4413 N N . THR B 2 80 ? -20.945 41.293 13.985 1.00 47.22 80 THR H N 1
ATOM 4414 C CA . THR B 2 80 ? -20.686 40.778 15.315 1.00 48.19 80 THR H CA 1
ATOM 4415 C C . THR B 2 80 ? -21.378 41.607 16.398 1.00 51.29 80 THR H C 1
ATOM 4416 O O . THR B 2 80 ? -21.858 41.062 17.394 1.00 52.97 80 THR H O 1
ATOM 4427 N N . SER B 2 81 ? -21.424 42.922 16.209 1.00 45.69 81 SER H N 1
ATOM 4428 C CA . SER B 2 81 ? -22.017 43.806 17.207 1.00 49.31 81 SER H CA 1
ATOM 4429 C C . SER B 2 81 ? -23.519 43.575 17.383 1.00 50.26 81 SER H C 1
ATOM 4430 O O . SER B 2 81 ? -24.079 43.928 18.412 1.00 54.53 81 SER H O 1
ATOM 4438 N N . LYS B 2 82 ? -24.170 42.970 16.398 1.00 51.12 82 LYS H N 1
ATOM 4439 C CA . LYS B 2 82 ? -25.584 42.617 16.539 1.00 52.04 82 LYS H CA 1
ATOM 4440 C C . LYS B 2 82 ? -25.819 41.119 16.745 1.00 49.64 82 LYS H C 1
ATOM 4441 O O . LYS B 2 82 ? -26.968 40.686 16.760 1.00 49.90 82 LYS H O 1
ATOM 4460 N N . ASN B 2 83 ? -24.751 40.339 16.897 1.00 50.41 83 ASN H N 1
ATOM 4461 C CA . ASN B 2 83 ? -24.876 38.879 16.983 1.00 50.26 83 ASN H CA 1
ATOM 4462 C C . ASN B 2 83 ? -25.712 38.332 15.833 1.00 49.22 83 ASN H C 1
ATOM 4463 O O . ASN B 2 83 ? -26.599 37.493 16.037 1.00 51.13 83 ASN H O 1
ATOM 4474 N N . GLN B 2 84 ? -25.424 38.796 14.621 1.00 43.79 84 GLN H N 1
ATOM 4475 C CA . GLN B 2 84 ? -26.198 38.392 13.445 1.00 40.73 84 GLN H CA 1
ATOM 4476 C C . GLN B 2 84 ? -25.360 37.787 12.340 1.00 37.73 84 GLN H C 1
ATOM 4477 O O . GLN B 2 84 ? -24.235 38.217 12.079 1.00 38.20 84 GLN H O 1
ATOM 4491 N N . VAL B 2 85 ? -25.927 36.778 11.687 1.00 33.49 85 VAL H N 1
ATOM 4492 C CA . VAL B 2 85 ? -25.400 36.266 10.440 1.00 35.05 85 VAL H CA 1
ATOM 4493 C C . VAL B 2 85 ? -26.397 36.693 9.377 1.00 37.92 85 VAL H C 1
ATOM 4494 O O . VAL B 2 85 ? -27.586 36.705 9.639 1.00 41.53 85 VAL H O 1
ATOM 4507 N N . SER B 2 86 ? -25.936 37.035 8.181 1.00 37.13 86 SER H N 1
ATOM 4508 C CA . SER B 2 86 ? -26.853 37.489 7.142 1.00 32.12 86 SER H CA 1
ATOM 4509 C C . SER B 2 86 ? -26.717 36.692 5.841 1.00 35.07 86 SER H C 1
ATOM 4510 O O . SER B 2 86 ? -25.683 36.096 5.573 1.00 31.61 86 SER H O 1
ATOM 4518 N N . LEU B 2 87 ? -27.767 36.704 5.031 1.00 35.00 87 LEU H N 1
ATOM 4519 C CA . LEU B 2 87 ? -27.718 36.135 3.693 1.00 33.56 87 LEU H CA 1
ATOM 4520 C C . LEU B 2 87 ? -28.064 37.195 2.661 1.00 36.14 87 LEU H C 1
ATOM 4521 O O . LEU B 2 87 ? -29.002 37.955 2.838 1.00 39.83 87 LEU H O 1
ATOM 4537 N N . ARG B 2 88 ? -27.326 37.207 1.563 1.00 37.00 88 ARG H N 1
ATOM 4538 C CA . ARG B 2 88 ? -27.671 38.039 0.437 1.00 41.70 88 ARG H CA 1
ATOM 4539 C C . ARG B 2 88 ? -27.707 37.217 -0.831 1.00 41.90 88 ARG H C 1
ATOM 4540 O O . ARG B 2 88 ? -26.743 36.518 -1.144 1.00 44.51 88 ARG H O 1
ATOM 4561 N N . LEU B 2 89 ? -28.815 37.312 -1.560 1.00 37.43 89 LEU H N 1
ATOM 4562 C CA . LEU B 2 89 ? -29.015 36.534 -2.785 1.00 37.37 89 LEU H CA 1
ATOM 4563 C C . LEU B 2 89 ? -29.369 37.459 -3.938 1.00 34.73 89 LEU H C 1
ATOM 4564 O O . LEU B 2 89 ? -30.423 38.106 -3.924 1.00 37.24 89 LEU H O 1
ATOM 4580 N N . THR B 2 90 ? -28.499 37.524 -4.938 1.00 36.46 90 THR H N 1
ATOM 4581 C CA . THR B 2 90 ? -28.667 38.479 -6.034 1.00 42.48 90 THR H CA 1
ATOM 4582 C C . THR B 2 90 ? -29.399 37.843 -7.199 1.00 42.78 90 THR H C 1
ATOM 4583 O O . THR B 2 90 ? -29.481 36.618 -7.301 1.00 41.36 90 THR H O 1
ATOM 4594 N N . SER B 2 91 ? -29.922 38.693 -8.074 1.00 42.35 91 SER H N 1
ATOM 4595 C CA . SER B 2 91 ? -30.599 38.259 -9.299 1.00 50.44 91 SER H CA 1
ATOM 4596 C C . SER B 2 91 ? -31.638 37.153 -9.061 1.00 50.05 91 SER H C 1
ATOM 4597 O O . SER B 2 91 ? -31.678 36.166 -9.792 1.00 51.82 91 SER H O 1
ATOM 4605 N N . VAL B 2 92 ? -32.488 37.328 -8.053 1.00 44.51 92 VAL H N 1
ATOM 4606 C CA . VAL B 2 92 ? -33.503 36.326 -7.755 1.00 44.58 92 VAL H CA 1
ATOM 4607 C C . VAL B 2 92 ? -34.565 36.173 -8.844 1.00 45.90 92 VAL H C 1
ATOM 4608 O O . VAL B 2 92 ? -34.866 37.096 -9.600 1.00 47.79 92 VAL H O 1
ATOM 4621 N N . THR B 2 93 ? -35.129 34.973 -8.907 1.00 41.87 93 THR H N 1
ATOM 4622 C CA . THR B 2 93 ? -36.213 34.657 -9.824 1.00 47.01 93 THR H CA 1
ATOM 4623 C C . THR B 2 93 ? -37.291 33.916 -9.049 1.00 50.97 93 THR H C 1
ATOM 4624 O O . THR B 2 93 ? -37.164 33.696 -7.846 1.00 45.79 93 THR H O 1
ATOM 4635 N N . ALA B 2 94 ? -38.341 33.503 -9.750 1.00 62.54 94 ALA H N 1
ATOM 4636 C CA . ALA B 2 94 ? -39.416 32.735 -9.133 1.00 63.94 94 ALA H CA 1
ATOM 4637 C C . ALA B 2 94 ? -38.885 31.491 -8.406 1.00 61.35 94 ALA H C 1
ATOM 4638 O O . ALA B 2 94 ? -39.412 31.106 -7.367 1.00 60.28 94 ALA H O 1
ATOM 4645 N N . ALA B 2 95 ? -37.834 30.877 -8.942 1.00 64.37 95 ALA H N 1
ATOM 4646 C CA . ALA B 2 95 ? -37.308 29.634 -8.380 1.00 63.07 95 ALA H CA 1
ATOM 4647 C C . ALA B 2 95 ? -36.670 29.848 -7.013 1.00 59.29 95 ALA H C 1
ATOM 4648 O O . ALA B 2 95 ? -36.287 28.884 -6.350 1.00 56.36 95 ALA H O 1
ATOM 4655 N N . ASP B 2 96 ? -36.550 31.106 -6.590 1.00 43.53 96 ASP H N 1
ATOM 4656 C CA . ASP B 2 96 ? -35.892 31.415 -5.323 1.00 38.30 96 ASP H CA 1
ATOM 4657 C C . ASP B 2 96 ? -36.894 31.566 -4.163 1.00 36.17 96 ASP H C 1
ATOM 4658 O O . ASP B 2 96 ? -36.497 31.737 -3.005 1.00 37.74 96 ASP H O 1
ATOM 4667 N N . THR B 2 97 ? -38.183 31.525 -4.480 1.00 38.88 97 THR H N 1
ATOM 4668 C CA . THR B 2 97 ? -39.242 31.515 -3.468 1.00 43.29 97 THR H CA 1
ATOM 4669 C C . THR B 2 97 ? -39.078 30.293 -2.555 1.00 43.24 97 THR H C 1
ATOM 4670 O O . THR B 2 97 ? -38.896 29.182 -3.048 1.00 46.07 97 THR H O 1
ATOM 4681 N N . ALA B 2 98 ? -39.126 30.508 -1.239 1.00 39.20 98 ALA H N 1
ATOM 4682 C CA . ALA B 2 98 ? -38.832 29.461 -0.264 1.00 40.71 98 ALA H CA 1
ATOM 4683 C C . ALA B 2 98 ? -38.917 29.975 1.163 1.00 41.19 98 ALA H C 1
ATOM 4684 O O . ALA B 2 98 ? -38.891 31.183 1.413 1.00 38.86 98 ALA H O 1
ATOM 4691 N N . LEU B 2 99 ? -39.055 29.043 2.095 1.00 38.37 99 LEU H N 1
ATOM 4692 C CA . LEU B 2 99 ? -38.844 29.294 3.514 1.00 36.90 99 LEU H CA 1
ATOM 4693 C C . LEU B 2 99 ? -37.347 29.248 3.756 1.00 36.25 99 LEU H C 1
ATOM 4694 O O . LEU B 2 99 ? -36.697 28.260 3.399 1.00 36.18 99 LEU H O 1
ATOM 4710 N N . TYR B 2 100 ? -36.784 30.301 4.350 1.00 32.17 100 TYR H N 1
ATOM 4711 C CA . TYR B 2 100 ? -35.340 30.382 4.593 1.00 29.50 100 TYR H CA 1
ATOM 4712 C C . TYR B 2 100 ? -35.065 30.118 6.069 1.00 32.39 100 TYR H C 1
ATOM 4713 O O . TYR B 2 100 ? -35.627 30.773 6.931 1.00 37.32 100 TYR H O 1
ATOM 4731 N N . TYR B 2 101 ? -34.194 29.152 6.353 1.00 29.42 101 TYR H N 1
ATOM 4732 C CA . TYR B 2 101 ? -33.813 28.835 7.727 1.00 29.91 101 TYR H CA 1
ATOM 4733 C C . TYR B 2 101 ? -32.359 29.149 7.947 1.00 31.59 101 TYR H C 1
ATOM 4734 O O . TYR B 2 101 ? -31.543 28.910 7.069 1.00 31.78 101 TYR H O 1
ATOM 4752 N N . CYS B 2 102 ? -32.012 29.640 9.130 1.00 30.33 102 CYS H N 1
ATOM 4753 C CA . CYS B 2 102 ? -30.604 29.662 9.502 1.00 30.85 102 CYS H CA 1
ATOM 4754 C C . CYS B 2 102 ? -30.400 28.587 10.554 1.00 32.28 102 CYS H C 1
ATOM 4755 O O . CYS B 2 102 ? -31.347 28.186 11.237 1.00 36.16 102 CYS H O 1
ATOM 4762 N N . ALA B 2 103 ? -29.172 28.104 10.673 1.00 31.31 103 ALA H N 1
ATOM 4763 C CA . ALA B 2 103 ? -28.873 27.034 11.613 1.00 34.01 103 ALA H CA 1
ATOM 4764 C C . ALA B 2 103 ? -27.393 27.048 11.966 1.00 33.18 103 ALA H C 1
ATOM 4765 O O . ALA B 2 103 ? -26.592 27.681 11.271 1.00 35.72 103 ALA H O 1
ATOM 4772 N N . ARG B 2 104 ? -27.040 26.384 13.067 1.00 24.69 104 ARG H N 1
ATOM 4773 C CA . ARG B 2 104 ? -25.646 26.260 13.465 1.00 29.47 104 ARG H CA 1
ATOM 4774 C C . ARG B 2 104 ? -25.136 24.885 13.054 1.00 33.94 104 ARG H C 1
ATOM 4775 O O . ARG B 2 104 ? -25.861 23.898 13.228 1.00 29.22 104 ARG H O 1
ATOM 4796 N N . ARG B 2 105 ? -23.910 24.822 12.524 1.00 31.65 105 ARG H N 1
ATOM 4797 C CA . ARG B 2 105 ? -23.220 23.532 12.316 1.00 30.73 105 ARG H CA 1
ATOM 4798 C C . ARG B 2 105 ? -22.317 23.239 13.514 1.00 35.13 105 ARG H C 1
ATOM 4799 O O . ARG B 2 105 ? -21.444 24.050 13.858 1.00 31.23 105 ARG H O 1
ATOM 4820 N N . GLN B 2 106 ? -22.514 22.087 14.157 1.00 29.10 106 GLN H N 1
ATOM 4821 C CA . GLN B 2 106 ? -21.729 21.749 15.328 1.00 31.79 106 GLN H CA 1
ATOM 4822 C C . GLN B 2 106 ? -21.009 20.434 15.064 1.00 37.38 106 GLN H C 1
ATOM 4823 O O . GLN B 2 106 ? -21.603 19.489 14.518 1.00 33.52 106 GLN H O 1
ATOM 4837 N N . LEU B 2 107 ? -19.738 20.358 15.441 1.00 33.40 107 LEU H N 1
ATOM 4838 C CA . LEU B 2 107 ? -19.043 19.071 15.411 1.00 37.30 107 LEU H CA 1
ATOM 4839 C C . LEU B 2 107 ? -19.398 18.273 16.668 1.00 38.82 107 LEU H C 1
ATOM 4840 O O . LEU B 2 107 ? -19.049 18.666 17.782 1.00 37.95 107 LEU H O 1
ATOM 4856 N N . LEU B 2 108 ? -20.103 17.157 16.487 1.00 39.00 108 LEU H N 1
ATOM 4857 C CA . LEU B 2 108 ? -20.605 16.366 17.610 1.00 39.39 108 LEU H CA 1
ATOM 4858 C C . LEU B 2 108 ? -19.780 15.094 17.823 1.00 39.23 108 LEU H C 1
ATOM 4859 O O . LEU B 2 108 ? -19.458 14.381 16.863 1.00 34.77 108 LEU H O 1
ATOM 4875 N N A ASP B 2 109 ? -19.451 14.828 19.084 0.51 42.41 109 ASP H N 1
ATOM 4876 N N B ASP B 2 109 ? -19.431 14.806 19.071 0.49 42.48 109 ASP H N 1
ATOM 4877 C CA A ASP B 2 109 ? -18.681 13.654 19.474 0.51 44.39 109 ASP H CA 1
ATOM 4878 C CA B ASP B 2 109 ? -18.590 13.653 19.360 0.49 44.21 109 ASP H CA 1
ATOM 4879 C C A ASP B 2 109 ? -19.487 12.378 19.258 0.51 46.21 109 ASP H C 1
ATOM 4880 C C B ASP B 2 109 ? -19.420 12.369 19.425 0.49 46.38 109 ASP H C 1
ATOM 4881 O O A ASP B 2 109 ? -20.717 12.403 19.286 0.51 45.41 109 ASP H O 1
ATOM 4882 O O B ASP B 2 109 ? -20.580 12.379 19.835 0.49 46.15 109 ASP H O 1
ATOM 4899 N N . ASP B 2 110 ? -18.802 11.262 19.038 1.00 53.00 110 ASP H N 1
ATOM 4900 C CA . ASP B 2 110 ? -19.489 9.978 18.987 1.00 53.74 110 ASP H CA 1
ATOM 4901 C C . ASP B 2 110 ? -19.231 9.209 20.280 1.00 58.75 110 ASP H C 1
ATOM 4902 O O . ASP B 2 110 ? -19.871 8.193 20.551 1.00 61.86 110 ASP H O 1
ATOM 4911 N N . GLY B 2 111 ? -18.295 9.704 21.083 1.00 61.00 111 GLY H N 1
ATOM 4912 C CA . GLY B 2 111 ? -17.990 9.095 22.366 1.00 64.61 111 GLY H CA 1
ATOM 4913 C C . GLY B 2 111 ? -16.756 8.221 22.309 1.00 68.75 111 GLY H C 1
ATOM 4914 O O . GLY B 2 111 ? -16.413 7.550 23.286 1.00 73.44 111 GLY H O 1
ATOM 4918 N N . THR B 2 112 ? -16.079 8.227 21.166 1.00 74.52 112 THR H N 1
ATOM 4919 C CA . THR B 2 112 ? -14.887 7.407 20.988 1.00 79.28 112 THR H CA 1
ATOM 4920 C C . THR B 2 112 ? -13.771 8.197 20.303 1.00 80.64 112 THR H C 1
ATOM 4921 O O . THR B 2 112 ? -12.857 7.612 19.721 1.00 82.97 112 THR H O 1
ATOM 4932 N N . GLY B 2 113 ? -13.853 9.524 20.374 1.00 79.37 113 GLY H N 1
ATOM 4933 C CA . GLY B 2 113 ? -12.835 10.385 19.797 1.00 76.95 113 GLY H CA 1
ATOM 4934 C C . GLY B 2 113 ? -13.228 10.993 18.462 1.00 73.58 113 GLY H C 1
ATOM 4935 O O . GLY B 2 113 ? -12.680 12.022 18.061 1.00 75.41 113 GLY H O 1
ATOM 4939 N N . TYR B 2 114 ? -14.185 10.372 17.778 1.00 62.33 114 TYR H N 1
ATOM 4940 C CA . TYR B 2 114 ? -14.610 10.827 16.452 1.00 58.16 114 TYR H CA 1
ATOM 4941 C C . TYR B 2 114 ? -15.631 11.977 16.560 1.00 53.07 114 TYR H C 1
ATOM 4942 O O . TYR B 2 114 ? -16.441 12.005 17.484 1.00 54.49 114 TYR H O 1
ATOM 4960 N N . GLN B 2 115 ? -15.588 12.928 15.626 1.00 46.14 115 GLN H N 1
ATOM 4961 C CA . GLN B 2 115 ? -16.660 13.925 15.513 1.00 43.31 115 GLN H CA 1
ATOM 4962 C C . GLN B 2 115 ? -17.237 13.967 14.115 1.00 41.51 115 GLN H C 1
ATOM 4963 O O . GLN B 2 115 ? -16.526 13.750 13.141 1.00 47.12 115 GLN H O 1
ATOM 4977 N N . TRP B 2 116 ? -18.527 14.262 14.016 1.00 35.55 116 TRP H N 1
ATOM 4978 C CA . TRP B 2 116 ? -19.154 14.511 12.718 1.00 34.17 116 TRP H CA 1
ATOM 4979 C C . TRP B 2 116 ? -20.030 15.754 12.806 1.00 34.30 116 TRP H C 1
ATOM 4980 O O . TRP B 2 116 ? -20.542 16.072 13.866 1.00 33.30 116 TRP H O 1
ATOM 5001 N N . ALA B 2 117 ? -20.232 16.420 11.681 1.00 29.94 117 ALA H N 1
ATOM 5002 C CA . ALA B 2 117 ? -20.962 17.693 11.652 1.00 34.55 117 ALA H CA 1
ATOM 5003 C C . ALA B 2 117 ? -22.458 17.464 11.478 1.00 33.90 117 ALA H C 1
ATOM 5004 O O . ALA B 2 117 ? -22.872 16.614 10.683 1.00 31.35 117 ALA H O 1
ATOM 5011 N N . ALA B 2 118 ? -23.256 18.235 12.215 1.00 26.42 118 ALA H N 1
ATOM 5012 C CA . ALA B 2 118 ? -24.695 18.236 12.049 1.00 28.52 118 ALA H CA 1
ATOM 5013 C C . ALA B 2 118 ? -25.212 19.637 12.328 1.00 30.27 118 ALA H C 1
ATOM 5014 O O . ALA B 2 118 ? -24.563 20.428 13.019 1.00 28.76 118 ALA H O 1
ATOM 5021 N N . PHE B 2 119 ? -26.389 19.921 11.788 1.00 28.35 119 PHE H N 1
ATOM 5022 C CA . PHE B 2 119 ? -27.043 21.198 12.018 1.00 28.65 119 PHE H CA 1
ATOM 5023 C C . PHE B 2 119 ? -27.909 21.054 13.259 1.00 28.97 119 PHE H C 1
ATOM 5024 O O . PHE B 2 119 ? -29.050 20.602 13.183 1.00 27.85 119 PHE H O 1
ATOM 5041 N N . ASP B 2 120 ? -27.355 21.414 14.419 1.00 24.12 120 ASP H N 1
ATOM 5042 C CA . ASP B 2 120 ? -27.966 21.041 15.694 1.00 29.01 120 ASP H CA 1
ATOM 5043 C C . ASP B 2 120 ? -28.966 22.050 16.266 1.00 33.67 120 ASP H C 1
ATOM 5044 O O . ASP B 2 120 ? -29.761 21.704 17.138 1.00 30.43 120 ASP H O 1
ATOM 5053 N N . VAL B 2 121 ? -28.930 23.284 15.772 1.00 30.45 121 VAL H N 1
ATOM 5054 C CA . VAL B 2 121 ? -29.876 24.319 16.209 1.00 36.72 121 VAL H CA 1
ATOM 5055 C C . VAL B 2 121 ? -30.371 25.061 14.975 1.00 32.09 121 VAL H C 1
ATOM 5056 O O . VAL B 2 121 ? -29.585 25.435 14.113 1.00 26.00 121 VAL H O 1
ATOM 5069 N N . TRP B 2 122 ? -31.678 25.207 14.861 1.00 31.75 122 TRP H N 1
ATOM 5070 C CA . TRP B 2 122 ? -32.277 25.827 13.687 1.00 32.18 122 TRP H CA 1
ATOM 5071 C C . TRP B 2 122 ? -33.163 26.983 14.119 1.00 33.11 122 TRP H C 1
ATOM 5072 O O . TRP B 2 122 ? -33.717 26.957 15.215 1.00 32.18 122 TRP H O 1
ATOM 5093 N N . GLY B 2 123 ? -33.334 27.953 13.224 1.00 34.07 123 GLY H N 1
ATOM 5094 C CA . GLY B 2 123 ? -34.242 29.075 13.458 1.00 38.92 123 GLY H CA 1
ATOM 5095 C C . GLY B 2 123 ? -35.657 28.612 13.148 1.00 41.92 123 GLY H C 1
ATOM 5096 O O . GLY B 2 123 ? -35.867 27.430 12.808 1.00 37.61 123 GLY H O 1
ATOM 5100 N N . GLN B 2 124 ? -36.624 29.520 13.250 1.00 42.24 124 GLN H N 1
ATOM 5101 C CA . GLN B 2 124 ? -38.018 29.179 12.998 1.00 46.00 124 GLN H CA 1
ATOM 5102 C C . GLN B 2 124 ? -38.362 29.271 11.511 1.00 43.01 124 GLN H C 1
ATOM 5103 O O . GLN B 2 124 ? -39.373 28.730 11.069 1.00 39.51 124 GLN H O 1
ATOM 5117 N N . GLY B 2 125 ? -37.518 29.966 10.753 1.00 41.29 125 GLY H N 1
ATOM 5118 C CA . GLY B 2 125 ? -37.708 30.143 9.323 1.00 42.45 125 GLY H CA 1
ATOM 5119 C C . GLY B 2 125 ? -38.453 31.427 8.971 1.00 46.37 125 GLY H C 1
ATOM 5120 O O . GLY B 2 125 ? -39.432 31.791 9.630 1.00 49.95 125 GLY H O 1
ATOM 5124 N N . THR B 2 126 ? -37.991 32.121 7.934 1.00 41.24 126 THR H N 1
ATOM 5125 C CA . THR B 2 126 ? -38.751 33.244 7.384 1.00 43.42 126 THR H CA 1
ATOM 5126 C C . THR B 2 126 ? -39.126 32.958 5.932 1.00 40.09 126 THR H C 1
ATOM 5127 O O . THR B 2 126 ? -38.289 32.510 5.146 1.00 38.88 126 THR H O 1
ATOM 5138 N N . MET B 2 127 ? -40.380 33.208 5.579 1.00 39.47 127 MET H N 1
ATOM 5139 C CA . MET B 2 127 ? -40.858 32.955 4.224 1.00 44.55 127 MET H CA 1
ATOM 5140 C C . MET B 2 127 ? -40.515 34.102 3.279 1.00 43.56 127 MET H C 1
ATOM 5141 O O . MET B 2 127 ? -40.704 35.262 3.619 1.00 43.95 127 MET H O 1
ATOM 5155 N N . VAL B 2 128 ? -40.050 33.761 2.083 1.00 38.74 128 VAL H N 1
ATOM 5156 C CA . VAL B 2 128 ? -39.729 34.744 1.061 1.00 42.74 128 VAL H CA 1
ATOM 5157 C C . VAL B 2 128 ? -40.374 34.391 -0.280 1.00 41.37 128 VAL H C 1
ATOM 5158 O O . VAL B 2 128 ? -40.181 33.290 -0.837 1.00 32.66 128 VAL H O 1
ATOM 5171 N N . THR B 2 129 ? -41.146 35.338 -0.799 1.00 37.80 129 THR H N 1
ATOM 5172 C CA . THR B 2 129 ? -41.808 35.180 -2.081 1.00 37.88 129 THR H CA 1
ATOM 5173 C C . THR B 2 129 ? -41.164 36.116 -3.082 1.00 40.02 129 THR H C 1
ATOM 5174 O O . THR B 2 129 ? -41.006 37.298 -2.799 1.00 42.43 129 THR H O 1
ATOM 5185 N N . VAL B 2 130 ? -40.803 35.598 -4.249 1.00 40.66 130 VAL H N 1
ATOM 5186 C CA . VAL B 2 130 ? -40.239 36.415 -5.313 1.00 43.95 130 VAL H CA 1
ATOM 5187 C C . VAL B 2 130 ? -41.242 36.517 -6.453 1.00 44.36 130 VAL H C 1
ATOM 5188 O O . VAL B 2 130 ? -41.620 35.518 -7.066 1.00 38.02 130 VAL H O 1
ATOM 5201 N N . SER B 2 131 ? -41.691 37.732 -6.734 1.00 34.47 131 SER H N 1
ATOM 5202 C CA . SER B 2 131 ? -42.684 37.934 -7.770 1.00 33.09 131 SER H CA 1
ATOM 5203 C C . SER B 2 131 ? -42.624 39.399 -8.211 1.00 34.31 131 SER H C 1
ATOM 5204 O O . SER B 2 131 ? -42.423 40.275 -7.378 1.00 33.05 131 SER H O 1
ATOM 5212 N N . SER B 2 132 ? -42.752 39.626 -9.514 1.00 34.76 132 SER H N 1
ATOM 5213 C CA . SER B 2 132 ? -42.778 40.982 -10.075 1.00 43.28 132 SER H CA 1
ATOM 5214 C C . SER B 2 132 ? -44.194 41.553 -10.072 1.00 42.07 132 SER H C 1
ATOM 5215 O O . SER B 2 132 ? -44.406 42.706 -10.472 1.00 38.65 132 SER H O 1
ATOM 5223 N N . ALA B 2 133 ? -45.159 40.760 -9.619 1.00 37.00 133 ALA H N 1
ATOM 5224 C CA . ALA B 2 133 ? -46.576 41.078 -9.812 1.00 39.11 133 ALA H CA 1
ATOM 5225 C C . ALA B 2 133 ? -47.063 42.328 -9.055 1.00 42.53 133 ALA H C 1
ATOM 5226 O O . ALA B 2 133 ? -46.594 42.642 -7.954 1.00 41.18 133 ALA H O 1
ATOM 5233 N N . SER B 2 134 ? -48.022 43.021 -9.666 1.00 43.24 134 SER H N 1
ATOM 5234 C CA . SER B 2 134 ? -48.795 44.057 -8.986 1.00 42.88 134 SER H CA 1
ATOM 5235 C C . SER B 2 134 ? -50.109 43.434 -8.588 1.00 42.68 134 SER H C 1
ATOM 5236 O O . SER B 2 134 ? -50.420 42.325 -9.011 1.00 41.64 134 SER H O 1
ATOM 5244 N N . THR B 2 135 ? -50.896 44.147 -7.795 1.00 42.01 135 THR H N 1
ATOM 5245 C CA . THR B 2 135 ? -52.219 43.656 -7.430 1.00 39.99 135 THR H CA 1
ATOM 5246 C C . THR B 2 135 ? -52.989 43.362 -8.706 1.00 38.58 135 THR H C 1
ATOM 5247 O O . THR B 2 135 ? -52.932 44.140 -9.667 1.00 37.79 135 THR H O 1
ATOM 5258 N N . LYS B 2 136 ? -53.694 42.231 -8.722 1.00 41.81 136 LYS H N 1
ATOM 5259 C CA . LYS B 2 136 ? -54.374 41.766 -9.920 1.00 41.01 136 LYS H CA 1
ATOM 5260 C C . LYS B 2 136 ? -55.492 40.789 -9.574 1.00 39.58 136 LYS H C 1
ATOM 5261 O O . LYS B 2 136 ? -55.260 39.775 -8.891 1.00 40.58 136 LYS H O 1
ATOM 5280 N N . GLY B 2 137 ? -56.701 41.092 -10.044 1.00 30.76 137 GLY H N 1
ATOM 5281 C CA . GLY B 2 137 ? -57.858 40.248 -9.805 1.00 32.31 137 GLY H CA 1
ATOM 5282 C C . GLY B 2 137 ? -57.837 39.022 -10.720 1.00 33.37 137 GLY H C 1
ATOM 5283 O O . GLY B 2 137 ? -57.300 39.089 -11.825 1.00 30.14 137 GLY H O 1
ATOM 5287 N N . PRO B 2 138 ? -58.448 37.905 -10.277 1.00 38.40 138 PRO H N 1
ATOM 5288 C CA . PRO B 2 138 ? -58.401 36.654 -11.042 1.00 38.00 138 PRO H CA 1
ATOM 5289 C C . PRO B 2 138 ? -59.342 36.606 -12.242 1.00 38.91 138 PRO H C 1
ATOM 5290 O O . PRO B 2 138 ? -60.336 37.327 -12.287 1.00 35.89 138 PRO H O 1
ATOM 5301 N N . SER B 2 139 ? -59.009 35.743 -13.203 1.00 38.46 139 SER H N 1
ATOM 5302 C CA . SER B 2 139 ? -59.952 35.300 -14.217 1.00 40.86 139 SER H CA 1
ATOM 5303 C C . SER B 2 139 ? -60.548 34.004 -13.682 1.00 38.87 139 SER H C 1
ATOM 5304 O O . SER B 2 139 ? -59.824 33.178 -13.135 1.00 38.10 139 SER H O 1
ATOM 5312 N N . VAL B 2 140 ? -61.854 33.830 -13.823 1.00 38.39 140 VAL H N 1
ATOM 5313 C CA . VAL B 2 140 ? -62.500 32.616 -13.349 1.00 40.11 140 VAL H CA 1
ATOM 5314 C C . VAL B 2 140 ? -63.036 31.850 -14.547 1.00 43.19 140 VAL H C 1
ATOM 5315 O O . VAL B 2 140 ? -63.733 32.420 -15.392 1.00 43.46 140 VAL H O 1
ATOM 5328 N N . PHE B 2 141 ? -62.676 30.568 -14.635 1.00 38.96 141 PHE H N 1
ATOM 5329 C CA . PHE B 2 141 ? -63.130 29.695 -15.715 1.00 40.79 141 PHE H CA 1
ATOM 5330 C C . PHE B 2 141 ? -63.855 28.479 -15.129 1.00 43.30 141 PHE H C 1
ATOM 5331 O O . PHE B 2 141 ? -63.464 27.954 -14.082 1.00 38.19 141 PHE H O 1
ATOM 5348 N N . PRO B 2 142 ? -64.915 28.021 -15.804 1.00 43.30 142 PRO H N 1
ATOM 5349 C CA . PRO B 2 142 ? -65.707 26.958 -15.197 1.00 43.81 142 PRO H CA 1
ATOM 5350 C C . PRO B 2 142 ? -65.043 25.618 -15.459 1.00 44.61 142 PRO H C 1
ATOM 5351 O O . PRO B 2 142 ? -64.455 25.439 -16.527 1.00 44.56 142 PRO H O 1
ATOM 5362 N N . LEU B 2 143 ? -65.128 24.704 -14.502 1.00 38.39 143 LEU H N 1
ATOM 5363 C CA . LEU B 2 143 ? -64.671 23.332 -14.729 1.00 43.82 143 LEU H CA 1
ATOM 5364 C C . LEU B 2 143 ? -65.915 22.488 -14.875 1.00 45.28 143 LEU H C 1
ATOM 5365 O O . LEU B 2 143 ? -66.557 22.134 -13.884 1.00 40.74 143 LEU H O 1
ATOM 5381 N N . ALA B 2 144 ? -66.266 22.206 -16.125 1.00 43.37 144 ALA H N 1
ATOM 5382 C CA . ALA B 2 144 ? -67.596 21.725 -16.448 1.00 49.65 144 ALA H CA 1
ATOM 5383 C C . ALA B 2 144 ? -67.640 20.225 -16.213 1.00 50.59 144 ALA H C 1
ATOM 5384 O O . ALA B 2 144 ? -66.715 19.527 -16.587 1.00 48.52 144 ALA H O 1
ATOM 5391 N N . PRO B 2 145 ? -68.717 19.735 -15.585 1.00 59.02 145 PRO H N 1
ATOM 5392 C CA . PRO B 2 145 ? -68.856 18.299 -15.338 1.00 63.36 145 PRO H CA 1
ATOM 5393 C C . PRO B 2 145 ? -69.160 17.568 -16.640 1.00 69.85 145 PRO H C 1
ATOM 5394 O O . PRO B 2 145 ? -70.009 18.025 -17.407 1.00 71.85 145 PRO H O 1
ATOM 5405 N N . SER B 2 146 ? -68.475 16.461 -16.898 1.00 82.63 146 SER H N 1
ATOM 5406 C CA . SER B 2 146 ? -68.695 15.719 -18.134 1.00 88.07 146 SER H CA 1
ATOM 5407 C C . SER B 2 146 ? -69.787 14.671 -17.944 1.00 89.25 146 SER H C 1
ATOM 5408 O O . SER B 2 146 ? -70.436 14.260 -18.904 1.00 92.48 146 SER H O 1
ATOM 5416 N N . GLY B 2 153 ? -73.174 7.544 -9.527 1.00 89.13 153 GLY H N 1
ATOM 5417 C CA . GLY B 2 153 ? -74.043 8.452 -10.252 1.00 88.69 153 GLY H CA 1
ATOM 5418 C C . GLY B 2 153 ? -73.792 9.910 -9.895 1.00 84.49 153 GLY H C 1
ATOM 5419 O O . GLY B 2 153 ? -74.722 10.721 -9.881 1.00 83.26 153 GLY H O 1
ATOM 5422 N N . THR B 2 154 ? -72.537 10.246 -9.608 1.00 79.02 154 THR H N 1
ATOM 5423 C CA . THR B 2 154 ? -72.176 11.611 -9.224 1.00 75.98 154 THR H CA 1
ATOM 5424 C C . THR B 2 154 ? -71.239 12.226 -10.256 1.00 71.58 154 THR H C 1
ATOM 5425 O O . THR B 2 154 ? -70.758 11.547 -11.157 1.00 70.88 154 THR H O 1
ATOM 5436 N N . ALA B 2 155 ? -70.976 13.521 -10.145 1.00 68.82 155 ALA H N 1
ATOM 5437 C CA . ALA B 2 155 ? -70.026 14.130 -11.062 1.00 64.77 155 ALA H CA 1
ATOM 5438 C C . ALA B 2 155 ? -69.323 15.302 -10.417 1.00 61.28 155 ALA H C 1
ATOM 5439 O O . ALA B 2 155 ? -69.914 16.031 -9.612 1.00 61.50 155 ALA H O 1
ATOM 5446 N N . ALA B 2 156 ? -68.055 15.479 -10.775 1.00 55.10 156 ALA H N 1
ATOM 5447 C CA . ALA B 2 156 ? -67.270 16.599 -10.264 1.00 50.80 156 ALA H CA 1
ATOM 5448 C C . ALA B 2 156 ? -67.355 17.820 -11.183 1.00 51.24 156 ALA H C 1
ATOM 5449 O O . ALA B 2 156 ? -67.238 17.711 -12.406 1.00 48.37 156 ALA H O 1
ATOM 5456 N N . LEU B 2 157 ? -67.542 18.986 -10.578 1.00 49.89 157 LEU H N 1
ATOM 5457 C CA . LEU B 2 157 ? -67.532 20.234 -11.318 1.00 48.51 157 LEU H CA 1
ATOM 5458 C C . LEU B 2 157 ? -66.797 21.247 -10.453 1.00 45.12 157 LEU H C 1
ATOM 5459 O O . LEU B 2 157 ? -66.613 21.019 -9.250 1.00 41.19 157 LEU H O 1
ATOM 5475 N N . GLY B 2 158 ? -66.326 22.339 -11.050 1.00 44.15 158 GLY H N 1
ATOM 5476 C CA . GLY B 2 158 ? -65.536 23.284 -10.287 1.00 40.26 158 GLY H CA 1
ATOM 5477 C C . GLY B 2 158 ? -65.320 24.630 -10.964 1.00 40.36 158 GLY H C 1
ATOM 5478 O O . GLY B 2 158 ? -65.850 24.899 -12.046 1.00 38.20 158 GLY H O 1
ATOM 5482 N N . CYS B 2 159 ? -64.531 25.475 -10.311 1.00 39.32 159 CYS H N 1
ATOM 5483 C CA . CYS B 2 159 ? -64.100 26.727 -10.912 1.00 40.09 159 CYS H CA 1
ATOM 5484 C C . CYS B 2 159 ? -62.598 26.812 -10.782 1.00 37.89 159 CYS H C 1
ATOM 5485 O O . CYS B 2 159 ? -62.050 26.521 -9.718 1.00 35.28 159 CYS H O 1
ATOM 5492 N N . LEU B 2 160 ? -61.941 27.176 -11.882 1.00 38.56 160 LEU H N 1
ATOM 5493 C CA . LEU B 2 160 ? -60.518 27.501 -11.896 1.00 35.25 160 LEU H CA 1
ATOM 5494 C C . LEU B 2 160 ? -60.357 29.014 -11.715 1.00 38.03 160 LEU H C 1
ATOM 5495 O O . LEU B 2 160 ? -60.920 29.812 -12.486 1.00 41.17 160 LEU H O 1
ATOM 5511 N N . VAL B 2 161 ? -59.610 29.403 -10.688 1.00 37.41 161 VAL H N 1
ATOM 5512 C CA . VAL B 2 161 ? -59.369 30.808 -10.376 1.00 37.50 161 VAL H CA 1
ATOM 5513 C C . VAL B 2 161 ? -57.928 31.152 -10.772 1.00 37.33 161 VAL H C 1
ATOM 5514 O O . VAL B 2 161 ? -56.996 30.894 -10.008 1.00 33.47 161 VAL H O 1
ATOM 5527 N N A LYS B 2 162 ? -57.764 31.745 -11.955 0.51 34.25 162 LYS H N 1
ATOM 5528 N N B LYS B 2 162 ? -57.753 31.740 -11.954 0.49 34.31 162 LYS H N 1
ATOM 5529 C CA A LYS B 2 162 ? -56.451 31.888 -12.599 0.51 34.56 162 LYS H CA 1
ATOM 5530 C CA B LYS B 2 162 ? -56.420 31.871 -12.541 0.49 34.62 162 LYS H CA 1
ATOM 5531 C C A LYS B 2 162 ? -55.788 33.269 -12.413 0.51 35.11 162 LYS H C 1
ATOM 5532 C C B LYS B 2 162 ? -55.787 33.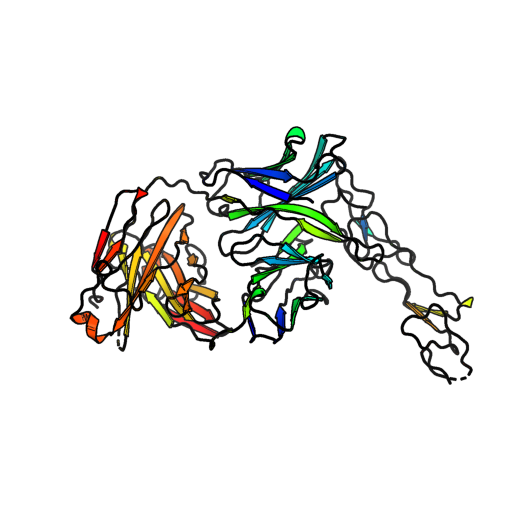261 -12.402 0.49 35.06 162 LYS H C 1
ATOM 5533 O O A LYS B 2 162 ? -56.420 34.310 -12.618 0.51 36.16 162 LYS H O 1
ATOM 5534 O O B LYS B 2 162 ? -56.431 34.292 -12.623 0.49 36.12 162 LYS H O 1
ATOM 5571 N N . ASP B 2 163 ? -54.508 33.254 -12.041 1.00 33.98 163 ASP H N 1
ATOM 5572 C CA . ASP B 2 163 ? -53.630 34.403 -12.183 1.00 36.10 163 ASP H CA 1
ATOM 5573 C C . ASP B 2 163 ? -53.994 35.643 -11.370 1.00 34.21 163 ASP H C 1
ATOM 5574 O O . ASP B 2 163 ? -54.378 36.639 -11.939 1.00 36.15 163 ASP H O 1
ATOM 5583 N N . TYR B 2 164 ? -53.839 35.577 -10.055 1.00 32.27 164 TYR H N 1
ATOM 5584 C CA . TYR B 2 164 ? -54.129 36.719 -9.195 1.00 35.28 164 TYR H CA 1
ATOM 5585 C C . TYR B 2 164 ? -52.968 36.996 -8.253 1.00 37.63 164 TYR H C 1
ATOM 5586 O O . TYR B 2 164 ? -52.051 36.176 -8.103 1.00 35.06 164 TYR H O 1
ATOM 5604 N N . PHE B 2 165 ? -53.022 38.161 -7.612 1.00 28.68 165 PHE H N 1
ATOM 5605 C CA . PHE B 2 165 ? -51.975 38.585 -6.711 1.00 30.34 165 PHE H CA 1
ATOM 5606 C C . PHE B 2 165 ? -52.507 39.771 -5.904 1.00 34.83 165 PHE H C 1
ATOM 5607 O O . PHE B 2 165 ? -53.207 40.620 -6.448 1.00 33.67 165 PHE H O 1
ATOM 5624 N N . PRO B 2 166 ? -52.220 39.804 -4.595 1.00 37.91 166 PRO H N 1
ATOM 5625 C CA . PRO B 2 166 ? -51.570 38.719 -3.842 1.00 37.57 166 PRO H CA 1
ATOM 5626 C C . PRO B 2 166 ? -52.616 37.747 -3.307 1.00 34.14 166 PRO H C 1
ATOM 5627 O O . PRO B 2 166 ? -53.766 37.787 -3.743 1.00 31.71 166 PRO H O 1
ATOM 5638 N N . GLU B 2 167 ? -52.235 36.890 -2.366 1.00 39.61 167 GLU H N 1
ATOM 5639 C CA . GLU B 2 167 ? -53.219 36.075 -1.657 1.00 38.78 167 GLU H CA 1
ATOM 5640 C C . GLU B 2 167 ? -53.931 36.987 -0.661 1.00 41.05 167 GLU H C 1
ATOM 5641 O O . GLU B 2 167 ? -53.355 37.984 -0.228 1.00 38.66 167 GLU H O 1
ATOM 5653 N N . PRO B 2 168 ? -55.158 36.631 -0.256 1.00 37.76 168 PRO H N 1
ATOM 5654 C CA . PRO B 2 168 ? -55.847 35.382 -0.609 1.00 41.41 168 PRO H CA 1
ATOM 5655 C C . PRO B 2 168 ? -57.097 35.582 -1.452 1.00 41.60 168 PRO H C 1
ATOM 5656 O O . PRO B 2 168 ? -57.592 36.708 -1.605 1.00 38.55 168 PRO H O 1
ATOM 5667 N N . VAL B 2 169 ? -57.614 34.477 -1.978 1.00 40.82 169 VAL H N 1
ATOM 5668 C CA . VAL B 2 169 ? -58.940 34.466 -2.581 1.00 41.45 169 VAL H CA 1
ATOM 5669 C C . VAL B 2 169 ? -59.840 33.577 -1.728 1.00 42.44 169 VAL H C 1
ATOM 5670 O O . VAL B 2 169 ? -59.354 32.636 -1.116 1.00 43.90 169 VAL H O 1
ATOM 5683 N N . THR B 2 170 ? -61.134 33.880 -1.675 1.00 42.19 170 THR H N 1
ATOM 5684 C CA . THR B 2 170 ? -62.101 33.015 -1.005 1.00 45.62 170 THR H CA 1
ATOM 5685 C C . THR B 2 170 ? -63.127 32.527 -2.017 1.00 46.32 170 THR H C 1
ATOM 5686 O O . THR B 2 170 ? -63.514 33.265 -2.920 1.00 41.36 170 THR H O 1
ATOM 5697 N N . VAL B 2 171 ? -63.559 31.275 -1.877 1.00 43.37 171 VAL H N 1
ATOM 5698 C CA . VAL B 2 171 ? -64.607 30.751 -2.741 1.00 42.11 171 VAL H CA 1
ATOM 5699 C C . VAL B 2 171 ? -65.748 30.144 -1.928 1.00 46.41 171 VAL H C 1
ATOM 5700 O O . VAL B 2 171 ? -65.514 29.451 -0.935 1.00 45.13 171 VAL H O 1
ATOM 5713 N N . SER B 2 172 ? -66.977 30.450 -2.342 1.00 43.06 172 SER H N 1
ATOM 5714 C CA . SER B 2 172 ? -68.162 29.778 -1.837 1.00 45.33 172 SER H CA 1
ATOM 5715 C C . SER B 2 172 ? -68.937 29.289 -3.054 1.00 45.25 172 SER H C 1
ATOM 5716 O O . SER B 2 172 ? -68.590 29.628 -4.189 1.00 43.08 172 SER H O 1
ATOM 5724 N N . TRP B 2 173 ? -69.965 28.480 -2.822 1.00 45.36 173 TRP H N 1
ATOM 5725 C CA . TRP B 2 173 ? -70.809 27.988 -3.902 1.00 44.18 173 TRP H CA 1
ATOM 5726 C C . TRP B 2 173 ? -72.250 28.328 -3.604 1.00 45.84 173 TRP H C 1
ATOM 5727 O O . TRP B 2 173 ? -72.694 28.218 -2.465 1.00 49.08 173 TRP H O 1
ATOM 5748 N N . ASN B 2 174 ? -72.979 28.726 -4.638 1.00 48.36 174 ASN H N 1
ATOM 5749 C CA . ASN B 2 174 ? -74.372 29.089 -4.477 1.00 53.57 174 ASN H CA 1
ATOM 5750 C C . ASN B 2 174 ? -74.559 29.950 -3.235 1.00 54.12 174 ASN H C 1
ATOM 5751 O O . ASN B 2 174 ? -75.512 29.775 -2.477 1.00 53.09 174 ASN H O 1
ATOM 5762 N N . SER B 2 175 ? -73.626 30.877 -3.036 1.00 55.96 175 SER H N 1
ATOM 5763 C CA . SER B 2 175 ? -73.698 31.851 -1.951 1.00 57.81 175 SER H CA 1
ATOM 5764 C C . SER B 2 175 ? -73.644 31.225 -0.560 1.00 60.94 175 SER H C 1
ATOM 5765 O O . SER B 2 175 ? -74.104 31.829 0.410 1.00 63.63 175 SER H O 1
ATOM 5773 N N . GLY B 2 176 ? -73.085 30.023 -0.460 1.00 61.42 176 GLY H N 1
ATOM 5774 C CA . GLY B 2 176 ? -72.918 29.373 0.829 1.00 61.55 176 GLY H CA 1
ATOM 5775 C C . GLY B 2 176 ? -73.973 28.330 1.152 1.00 63.31 176 GLY H C 1
ATOM 5776 O O . GLY B 2 176 ? -73.880 27.652 2.175 1.00 63.60 176 GLY H O 1
ATOM 5780 N N . ALA B 2 177 ? -74.984 28.204 0.298 1.00 59.72 177 ALA H N 1
ATOM 5781 C CA . ALA B 2 177 ? -76.019 27.195 0.495 1.00 61.77 177 ALA H CA 1
ATOM 5782 C C . ALA B 2 177 ? -75.437 25.810 0.242 1.00 63.54 177 ALA H C 1
ATOM 5783 O O . ALA B 2 177 ? -75.826 24.829 0.879 1.00 63.22 177 ALA H O 1
ATOM 5790 N N . LEU B 2 178 ? -74.497 25.744 -0.694 1.00 61.74 178 LEU H N 1
ATOM 5791 C CA . LEU B 2 178 ? -73.863 24.485 -1.058 1.00 60.20 178 LEU H CA 1
ATOM 5792 C C . LEU B 2 178 ? -72.529 24.334 -0.347 1.00 60.64 178 LEU H C 1
ATOM 5793 O O . LEU B 2 178 ? -71.600 25.102 -0.602 1.00 57.85 178 LEU H O 1
ATOM 5809 N N . THR B 2 179 ? -72.437 23.339 0.537 1.00 64.47 179 THR H N 1
ATOM 5810 C CA . THR B 2 179 ? -71.205 23.068 1.280 1.00 63.63 179 THR H CA 1
ATOM 5811 C C . THR B 2 179 ? -70.779 21.592 1.231 1.00 64.44 179 THR H C 1
ATOM 5812 O O . THR B 2 179 ? -69.588 21.279 1.264 1.00 63.11 179 THR H O 1
ATOM 5823 N N . SER B 2 180 ? -71.748 20.687 1.156 1.00 64.49 180 SER H N 1
ATOM 5824 C CA . SER B 2 180 ? -71.443 19.260 1.152 1.00 65.65 180 SER H CA 1
ATOM 5825 C C . SER B 2 180 ? -70.718 18.872 -0.131 1.00 62.91 180 SER H C 1
ATOM 5826 O O . SER B 2 180 ? -71.197 19.143 -1.232 1.00 64.40 180 SER H O 1
ATOM 5834 N N . GLY B 2 181 ? -69.555 18.249 0.016 1.00 61.18 181 GLY H N 1
ATOM 5835 C CA . GLY B 2 181 ? -68.776 17.817 -1.129 1.00 60.49 181 GLY H CA 1
ATOM 5836 C C . GLY B 2 181 ? -67.874 18.892 -1.713 1.00 57.18 181 GLY H C 1
ATOM 5837 O O . GLY B 2 181 ? -67.151 18.632 -2.676 1.00 55.02 181 GLY H O 1
ATOM 5841 N N . VAL B 2 182 ? -67.905 20.094 -1.141 1.00 48.81 182 VAL H N 1
ATOM 5842 C CA . VAL B 2 182 ? -67.055 21.179 -1.623 1.00 45.89 182 VAL H CA 1
ATOM 5843 C C . VAL B 2 182 ? -65.644 21.118 -1.043 1.00 46.08 182 VAL H C 1
ATOM 5844 O O . VAL B 2 182 ? -65.453 20.948 0.159 1.00 48.47 182 VAL H O 1
ATOM 5857 N N . HIS B 2 183 ? -64.653 21.283 -1.906 1.00 44.48 183 HIS H N 1
ATOM 5858 C CA . HIS B 2 183 ? -63.280 21.415 -1.449 1.00 45.26 183 HIS H CA 1
ATOM 5859 C C . HIS B 2 183 ? -62.608 22.509 -2.249 1.00 43.56 183 HIS H C 1
ATOM 5860 O O . HIS B 2 183 ? -62.569 22.439 -3.469 1.00 44.57 183 HIS H O 1
ATOM 5874 N N . THR B 2 184 ? -62.081 23.518 -1.563 1.00 40.98 184 THR H N 1
ATOM 5875 C CA . THR B 2 184 ? -61.321 24.567 -2.224 1.00 40.39 184 THR H CA 1
ATOM 5876 C C . THR B 2 184 ? -59.849 24.392 -1.878 1.00 40.40 184 THR H C 1
ATOM 5877 O O . THR B 2 184 ? -59.481 24.338 -0.705 1.00 41.88 184 THR H O 1
ATOM 5888 N N . PHE B 2 185 ? -59.020 24.265 -2.910 1.00 35.44 185 PHE H N 1
ATOM 5889 C CA . PHE B 2 185 ? -57.617 23.913 -2.736 1.00 35.29 185 PHE H CA 1
ATOM 5890 C C . PHE B 2 185 ? -56.767 25.095 -2.333 1.00 39.15 185 PHE H C 1
ATOM 5891 O O . PHE B 2 185 ? -57.152 26.241 -2.557 1.00 35.18 185 PHE H O 1
ATOM 5908 N N . PRO B 2 186 ? -55.597 24.820 -1.738 1.00 39.96 186 PRO H N 1
ATOM 5909 C CA . PRO B 2 186 ? -54.648 25.925 -1.571 1.00 37.74 186 PRO H CA 1
ATOM 5910 C C . PRO B 2 186 ? -54.135 26.383 -2.928 1.00 37.31 186 PRO H C 1
ATOM 5911 O O . PRO B 2 186 ? -54.260 25.648 -3.919 1.00 33.58 186 PRO H O 1
ATOM 5922 N N . ALA B 2 187 ? -53.587 27.598 -2.979 1.00 32.43 187 ALA H N 1
ATOM 5923 C CA . ALA B 2 187 ? -53.083 28.147 -4.228 1.00 31.99 187 ALA H CA 1
ATOM 5924 C C . ALA B 2 187 ? -51.701 27.629 -4.574 1.00 32.57 187 ALA H C 1
ATOM 5925 O O . ALA B 2 187 ? -50.914 27.282 -3.690 1.00 30.27 187 ALA H O 1
ATOM 5932 N N . VAL B 2 188 ? -51.417 27.584 -5.867 1.00 32.12 188 VAL H N 1
ATOM 5933 C CA . VAL B 2 188 ? -50.059 27.382 -6.351 1.00 32.30 188 VAL H CA 1
ATOM 5934 C C . VAL B 2 188 ? -49.548 28.758 -6.771 1.00 33.99 188 VAL H C 1
ATOM 5935 O O . VAL B 2 188 ? -50.337 29.603 -7.180 1.00 35.30 188 VAL H O 1
ATOM 5948 N N . LEU B 2 189 ? -48.249 28.984 -6.629 1.00 31.59 189 LEU H N 1
ATOM 5949 C CA . LEU B 2 189 ? -47.628 30.183 -7.176 1.00 35.45 189 LEU H CA 1
ATOM 5950 C C . LEU B 2 189 ? -46.943 29.757 -8.450 1.00 36.33 189 LEU H C 1
ATOM 5951 O O . LEU B 2 189 ? -46.107 28.853 -8.432 1.00 36.33 189 LEU H O 1
ATOM 5967 N N . GLN B 2 190 ? -47.292 30.385 -9.562 1.00 35.80 190 GLN H N 1
ATOM 5968 C CA . GLN B 2 190 ? -46.708 29.994 -10.836 1.00 37.21 190 GLN H CA 1
ATOM 5969 C C . GLN B 2 190 ? -45.400 30.732 -11.064 1.00 38.85 190 GLN H C 1
ATOM 5970 O O . GLN B 2 190 ? -45.116 31.694 -10.361 1.00 39.65 190 GLN H O 1
ATOM 5984 N N . SER B 2 191 ? -44.597 30.275 -12.027 1.00 36.01 191 SER H N 1
ATOM 5985 C CA . SER B 2 191 ? -43.311 30.912 -12.311 1.00 39.36 191 SER H CA 1
ATOM 5986 C C . SER B 2 191 ? -43.525 32.345 -12.825 1.00 41.02 191 SER H C 1
ATOM 5987 O O . SER B 2 191 ? -42.605 33.156 -12.838 1.00 40.25 191 SER H O 1
ATOM 5995 N N . SER B 2 192 ? -44.754 32.635 -13.236 1.00 38.59 192 SER H N 1
ATOM 5996 C CA . SER B 2 192 ? -45.134 33.972 -13.679 1.00 41.17 192 SER H CA 1
ATOM 5997 C C . SER B 2 192 ? -45.234 34.915 -12.492 1.00 41.32 192 SER H C 1
ATOM 5998 O O . SER B 2 192 ? -45.368 36.124 -12.667 1.00 42.40 192 SER H O 1
ATOM 6006 N N . GLY B 2 193 ? -45.197 34.361 -11.284 1.00 38.65 193 GLY H N 1
ATOM 6007 C CA . GLY B 2 193 ? -45.344 35.153 -10.074 1.00 39.84 193 GLY H CA 1
ATOM 6008 C C . GLY B 2 193 ? -46.795 35.441 -9.693 1.00 39.11 193 GLY H C 1
ATOM 6009 O O . GLY B 2 193 ? -47.052 36.247 -8.792 1.00 37.41 193 GLY H O 1
ATOM 6013 N N . LEU B 2 194 ? -47.734 34.780 -10.373 1.00 34.07 194 LEU H N 1
ATOM 6014 C CA . LEU B 2 194 ? -49.166 34.873 -10.054 1.00 32.25 194 LEU H CA 1
ATOM 6015 C C . LEU B 2 194 ? -49.705 33.589 -9.458 1.00 37.50 194 LEU H C 1
ATOM 6016 O O . LEU B 2 194 ? -49.249 32.489 -9.820 1.00 32.43 194 LEU H O 1
ATOM 6032 N N . TYR B 2 195 ? -50.692 33.720 -8.573 1.00 32.57 195 TYR H N 1
ATOM 6033 C CA . TYR B 2 195 ? -51.309 32.555 -7.947 1.00 31.28 195 TYR H CA 1
ATOM 6034 C C . TYR B 2 195 ? -52.482 32.037 -8.780 1.00 33.25 195 TYR H C 1
ATOM 6035 O O . TYR B 2 195 ? -53.118 32.799 -9.523 1.00 33.33 195 TYR H O 1
ATOM 6053 N N . SER B 2 196 ? -52.760 30.736 -8.667 1.00 32.64 196 SER H N 1
ATOM 6054 C CA . SER B 2 196 ? -54.057 30.197 -9.082 1.00 32.03 196 SER H CA 1
ATOM 6055 C C . SER B 2 196 ? -54.524 29.217 -8.041 1.00 30.97 196 SER H C 1
ATOM 6056 O O . SER B 2 196 ? -53.709 28.596 -7.362 1.00 32.31 196 SER H O 1
ATOM 6064 N N . LEU B 2 197 ? -55.835 29.074 -7.893 1.00 30.06 197 LEU H N 1
ATOM 6065 C CA . LEU B 2 197 ? -56.346 27.915 -7.164 1.00 34.62 197 LEU H CA 1
ATOM 6066 C C . LEU B 2 197 ? -57.594 27.362 -7.856 1.00 35.09 197 LEU H C 1
ATOM 6067 O O . LEU B 2 197 ? -58.078 27.939 -8.835 1.00 34.85 197 LEU H O 1
ATOM 6083 N N . SER B 2 198 ? -58.106 26.248 -7.341 1.00 33.75 198 SER H N 1
ATOM 6084 C CA . SER B 2 198 ? -59.354 25.664 -7.828 1.00 33.00 198 SER H CA 1
ATOM 6085 C C . SER B 2 198 ? -60.287 25.398 -6.673 1.00 35.45 198 SER H C 1
ATOM 6086 O O . SER B 2 198 ? -59.846 25.239 -5.544 1.00 37.68 198 SER H O 1
ATOM 6094 N N . SER B 2 199 ? -61.578 25.318 -6.968 1.00 36.64 199 SER H N 1
ATOM 6095 C CA . SER B 2 199 ? -62.559 24.840 -6.009 1.00 43.28 199 SER H CA 1
ATOM 6096 C C . SER B 2 199 ? -63.426 23.800 -6.699 1.00 42.35 199 SER H C 1
ATOM 6097 O O . SER B 2 199 ? -63.762 23.940 -7.866 1.00 42.47 199 SER H O 1
ATOM 6105 N N . VAL B 2 200 ? -63.790 22.747 -5.987 1.00 45.34 200 VAL H N 1
ATOM 6106 C CA . VAL B 2 200 ? -64.482 21.649 -6.631 1.00 45.22 200 VAL H CA 1
ATOM 6107 C C . VAL B 2 200 ? -65.600 21.116 -5.750 1.00 49.32 200 VAL H C 1
ATOM 6108 O O . VAL B 2 200 ? -65.524 21.167 -4.520 1.00 49.60 200 VAL H O 1
ATOM 6121 N N . VAL B 2 201 ? -66.652 20.618 -6.388 1.00 45.05 201 VAL H N 1
ATOM 6122 C CA . VAL B 2 201 ? -67.709 19.941 -5.661 1.00 48.58 201 VAL H CA 1
ATOM 6123 C C . VAL B 2 201 ? -68.187 18.729 -6.438 1.00 53.18 201 VAL H C 1
ATOM 6124 O O . VAL B 2 201 ? -68.239 18.747 -7.669 1.00 54.58 201 VAL H O 1
ATOM 6137 N N . THR B 2 202 ? -68.518 17.676 -5.701 1.00 55.46 202 THR H N 1
ATOM 6138 C CA . THR B 2 202 ? -69.113 16.480 -6.272 1.00 58.26 202 THR H CA 1
ATOM 6139 C C . THR B 2 202 ? -70.615 16.527 -6.029 1.00 61.04 202 THR H C 1
ATOM 6140 O O . THR B 2 202 ? -71.060 16.689 -4.890 1.00 62.29 202 THR H O 1
ATOM 6151 N N . VAL B 2 203 ? -71.395 16.425 -7.102 1.00 60.31 203 VAL H N 1
ATOM 6152 C CA . VAL B 2 203 ? -72.845 16.472 -6.992 1.00 61.92 203 VAL H CA 1
ATOM 6153 C C . VAL B 2 203 ? -73.479 15.301 -7.735 1.00 64.65 203 VAL H C 1
ATOM 6154 O O . VAL B 2 203 ? -72.832 14.664 -8.570 1.00 65.56 203 VAL H O 1
ATOM 6167 N N . PRO B 2 204 ? -74.746 15.002 -7.427 1.00 68.94 204 PRO H N 1
ATOM 6168 C CA . PRO B 2 204 ? -75.410 13.878 -8.102 1.00 74.77 204 PRO H CA 1
ATOM 6169 C C . PRO B 2 204 ? -75.574 14.152 -9.588 1.00 75.44 204 PRO H C 1
ATOM 6170 O O . PRO B 2 204 ? -76.044 15.229 -9.961 1.00 71.74 204 PRO H O 1
ATOM 6181 N N . SER B 2 205 ? -75.189 13.194 -10.422 1.00 79.02 205 SER H N 1
ATOM 6182 C CA . SER B 2 205 ? -75.222 13.394 -11.863 1.00 79.85 205 SER H CA 1
ATOM 6183 C C . SER B 2 205 ? -76.629 13.712 -12.351 1.00 83.27 205 SER H C 1
ATOM 6184 O O . SER B 2 205 ? -76.794 14.331 -13.401 1.00 85.46 205 SER H O 1
ATOM 6192 N N . SER B 2 206 ? -77.636 13.301 -11.583 1.00 84.57 206 SER H N 1
ATOM 6193 C CA . SER B 2 206 ? -79.030 13.546 -11.946 1.00 88.55 206 SER H CA 1
ATOM 6194 C C . SER B 2 206 ? -79.433 15.000 -11.717 1.00 88.43 206 SER H C 1
ATOM 6195 O O . SER B 2 206 ? -80.459 15.452 -12.219 1.00 89.91 206 SER H O 1
ATOM 6203 N N . SER B 2 207 ? -78.618 15.737 -10.970 1.00 102.54 207 SER H N 1
ATOM 6204 C CA . SER B 2 207 ? -78.953 17.104 -10.596 1.00 99.47 207 SER H CA 1
ATOM 6205 C C . SER B 2 207 ? -78.532 18.096 -11.675 1.00 96.42 207 SER H C 1
ATOM 6206 O O . SER B 2 207 ? -79.180 19.124 -11.878 1.00 95.13 207 SER H O 1
ATOM 6214 N N . LEU B 2 208 ? -77.442 17.770 -12.362 1.00 90.78 208 LEU H N 1
ATOM 6215 C CA . LEU B 2 208 ? -76.848 18.641 -13.375 1.00 85.89 208 LEU H CA 1
ATOM 6216 C C . LEU B 2 208 ? -77.875 19.322 -14.281 1.00 89.17 208 LEU H C 1
ATOM 6217 O O . LEU B 2 208 ? -77.604 20.379 -14.844 1.00 88.38 208 LEU H O 1
ATOM 6233 N N . GLY B 2 209 ? -79.046 18.716 -14.435 1.00 99.34 209 GLY H N 1
ATOM 6234 C CA . GLY B 2 209 ? -80.071 19.281 -15.294 1.00 103.08 209 GLY H CA 1
ATOM 6235 C C . GLY B 2 209 ? -80.860 20.370 -14.595 1.00 103.09 209 GLY H C 1
ATOM 6236 O O . GLY B 2 209 ? -81.106 21.439 -15.153 1.00 100.73 209 GLY H O 1
ATOM 6240 N N . THR B 2 210 ? -81.248 20.090 -13.357 1.00 106.82 210 THR H N 1
ATOM 6241 C CA . THR B 2 210 ? -82.129 20.970 -12.601 1.00 105.65 210 THR H CA 1
ATOM 6242 C C . THR B 2 210 ? -81.374 22.043 -11.828 1.00 99.70 210 THR H C 1
ATOM 6243 O O . THR B 2 210 ? -81.630 23.236 -11.986 1.00 100.14 210 THR H O 1
ATOM 6254 N N . GLN B 2 211 ? -80.453 21.603 -10.980 1.00 94.81 211 GLN H N 1
ATOM 6255 C CA . GLN B 2 211 ? -79.769 22.493 -10.053 1.00 92.17 211 GLN H CA 1
ATOM 6256 C C . GLN B 2 211 ? -78.718 23.351 -10.757 1.00 88.71 211 GLN H C 1
ATOM 6257 O O . GLN B 2 211 ? -77.944 22.859 -11.577 1.00 89.11 211 GLN H O 1
ATOM 6271 N N . THR B 2 212 ? -78.695 24.638 -10.432 1.00 84.38 212 THR H N 1
ATOM 6272 C CA . THR B 2 212 ? -77.658 25.519 -10.949 1.00 80.81 212 THR H CA 1
ATOM 6273 C C . THR B 2 212 ? -76.530 25.605 -9.933 1.00 73.45 212 THR H C 1
ATOM 6274 O O . THR B 2 212 ? -76.754 25.579 -8.723 1.00 72.98 212 THR H O 1
ATOM 6285 N N . TYR B 2 213 ? -75.307 25.689 -10.430 1.00 61.13 213 TYR H N 1
ATOM 6286 C CA . TYR B 2 213 ? -74.160 25.757 -9.548 1.00 58.73 213 TYR H CA 1
ATOM 6287 C C . TYR B 2 213 ? -73.356 26.987 -9.891 1.00 56.39 213 TYR H C 1
ATOM 6288 O O . TYR B 2 213 ? -72.917 27.142 -11.027 1.00 55.73 213 TYR H O 1
ATOM 6306 N N . ILE B 2 214 ? -73.183 27.858 -8.904 1.00 57.61 214 ILE H N 1
ATOM 6307 C CA . ILE B 2 214 ? -72.432 29.094 -9.073 1.00 53.06 214 ILE H CA 1
ATOM 6308 C C . ILE B 2 214 ? -71.317 29.177 -8.037 1.00 50.93 214 ILE H C 1
ATOM 6309 O O . ILE B 2 214 ? -71.570 29.043 -6.843 1.00 52.25 214 ILE H O 1
ATOM 6325 N N . CYS B 2 215 ? -70.081 29.384 -8.480 1.00 48.49 215 CYS H N 1
ATOM 6326 C CA . CYS B 2 215 ? -69.006 29.660 -7.537 1.00 45.56 215 CYS H CA 1
ATOM 6327 C C . CYS B 2 215 ? -68.846 31.180 -7.408 1.00 48.00 215 CYS H C 1
ATOM 6328 O O . CYS B 2 215 ? -68.764 31.886 -8.406 1.00 48.17 215 CYS H O 1
ATOM 6335 N N . ASN B 2 216 ? -68.826 31.659 -6.168 1.00 45.24 216 ASN H N 1
ATOM 6336 C CA . ASN B 2 216 ? -68.632 33.063 -5.865 1.00 45.08 216 ASN H CA 1
ATOM 6337 C C . ASN B 2 216 ? -67.188 33.246 -5.421 1.00 44.44 216 ASN H C 1
ATOM 6338 O O . ASN B 2 216 ? -66.794 32.719 -4.383 1.00 43.72 216 ASN H O 1
ATOM 6349 N N . VAL B 2 217 ? -66.401 33.967 -6.219 1.00 38.88 217 VAL H N 1
ATOM 6350 C CA . VAL B 2 217 ? -64.975 34.143 -5.954 1.00 36.03 217 VAL H CA 1
ATOM 6351 C C . VAL B 2 217 ? -64.740 35.595 -5.525 1.00 38.44 217 VAL H C 1
ATOM 6352 O O . VAL B 2 217 ? -65.099 36.506 -6.260 1.00 38.22 217 VAL H O 1
ATOM 6365 N N A ASN B 2 218 ? -64.148 35.814 -4.351 0.42 37.32 218 ASN H N 1
ATOM 6366 N N B ASN B 2 218 ? -64.183 35.786 -4.333 0.58 37.22 218 ASN H N 1
ATOM 6367 C CA A ASN B 2 218 ? -63.841 37.176 -3.884 0.42 37.01 218 ASN H CA 1
ATOM 6368 C CA B ASN B 2 218 ? -63.762 37.109 -3.886 0.58 37.09 218 ASN H CA 1
ATOM 6369 C C A ASN B 2 218 ? -62.346 37.371 -3.617 0.42 36.36 218 ASN H C 1
ATOM 6370 C C B ASN B 2 218 ? -62.250 37.219 -3.903 0.58 36.29 218 ASN H C 1
ATOM 6371 O O A ASN B 2 218 ? -61.741 36.601 -2.868 0.42 35.46 218 ASN H O 1
ATOM 6372 O O B ASN B 2 218 ? -61.539 36.256 -3.630 0.58 33.75 218 ASN H O 1
ATOM 6393 N N . HIS B 2 219 ? -61.768 38.410 -4.223 1.00 37.43 219 HIS H N 1
ATOM 6394 C CA . HIS B 2 219 ? -60.358 38.730 -4.070 1.00 33.21 219 HIS H CA 1
ATOM 6395 C C . HIS B 2 219 ? -60.317 40.171 -3.528 1.00 35.13 219 HIS H C 1
ATOM 6396 O O . HIS B 2 219 ? -60.275 41.116 -4.302 1.00 33.03 219 HIS H O 1
ATOM 6411 N N . LYS B 2 220 ? -60.326 40.334 -2.209 1.00 41.66 220 LYS H N 1
ATOM 6412 C CA . LYS B 2 220 ? -60.398 41.673 -1.616 1.00 45.16 220 LYS H CA 1
ATOM 6413 C C . LYS B 2 220 ? -59.316 42.629 -2.107 1.00 44.87 220 LYS H C 1
ATOM 6414 O O . LYS B 2 220 ? -59.610 43.810 -2.342 1.00 46.20 220 LYS H O 1
ATOM 6433 N N . PRO B 2 221 ? -58.065 42.147 -2.244 1.00 37.09 221 PRO H N 1
ATOM 6434 C CA . PRO B 2 221 ? -56.984 43.070 -2.624 1.00 36.43 221 PRO H CA 1
ATOM 6435 C C . PRO B 2 221 ? -57.239 43.848 -3.916 1.00 40.02 221 PRO H C 1
ATOM 6436 O O . PRO B 2 221 ? -56.890 45.028 -3.988 1.00 38.40 221 PRO H O 1
ATOM 6447 N N . SER B 2 222 ? -57.816 43.213 -4.929 1.00 32.19 222 SER H N 1
ATOM 6448 C CA . SER B 2 222 ? -58.068 43.918 -6.189 1.00 34.20 222 SER H CA 1
ATOM 6449 C C . SER B 2 222 ? -59.470 44.522 -6.228 1.00 32.28 222 SER H C 1
ATOM 6450 O O . SER B 2 222 ? -59.861 45.117 -7.234 1.00 31.48 222 SER H O 1
ATOM 6458 N N . ASN B 2 223 ? -60.224 44.338 -5.145 1.00 31.35 223 ASN H N 1
ATOM 6459 C CA . ASN B 2 223 ? -61.654 44.671 -5.102 1.00 34.99 223 ASN H CA 1
ATOM 6460 C C . ASN B 2 223 ? -62.461 44.106 -6.269 1.00 36.93 223 ASN H C 1
ATOM 6461 O O . ASN B 2 223 ? -63.278 44.801 -6.876 1.00 36.07 223 ASN H O 1
ATOM 6472 N N . THR B 2 224 ? -62.224 42.828 -6.582 1.00 38.07 224 THR H N 1
ATOM 6473 C CA . THR B 2 224 ? -63.016 42.157 -7.600 1.00 39.04 224 THR H CA 1
ATOM 6474 C C . THR B 2 224 ? -63.781 40.983 -6.970 1.00 40.34 224 THR H C 1
ATOM 6475 O O . THR B 2 224 ? -63.387 40.444 -5.946 1.00 37.02 224 THR H O 1
ATOM 6486 N N . LYS B 2 225 ? -64.904 40.636 -7.571 1.00 46.48 225 LYS H N 1
ATOM 6487 C CA . LYS B 2 225 ? -65.776 39.612 -7.036 1.00 48.02 225 LYS H CA 1
ATOM 6488 C C . LYS B 2 225 ? -66.527 39.076 -8.222 1.00 48.21 225 LYS H C 1
ATOM 6489 O O . LYS B 2 225 ? -67.168 39.831 -8.930 1.00 47.39 225 LYS H O 1
ATOM 6508 N N . VAL B 2 226 ? -66.436 37.767 -8.436 1.00 42.98 226 VAL H N 1
ATOM 6509 C CA . VAL B 2 226 ? -66.914 37.138 -9.652 1.00 43.57 226 VAL H CA 1
ATOM 6510 C C . VAL B 2 226 ? -67.831 35.971 -9.284 1.00 46.49 226 VAL H C 1
ATOM 6511 O O . VAL B 2 226 ? -67.456 35.135 -8.474 1.00 40.03 226 VAL H O 1
ATOM 6524 N N . ASP B 2 227 ? -69.019 35.915 -9.869 1.00 53.49 227 ASP H N 1
ATOM 6525 C CA . ASP B 2 227 ? -69.871 34.741 -9.718 1.00 55.53 227 ASP H CA 1
ATOM 6526 C C . ASP B 2 227 ? -69.907 34.022 -11.046 1.00 56.38 227 ASP H C 1
ATOM 6527 O O . ASP B 2 227 ? -70.337 34.591 -12.037 1.00 60.93 227 ASP H O 1
ATOM 6536 N N . LYS B 2 228 ? -69.453 32.774 -11.084 1.00 47.19 228 LYS H N 1
ATOM 6537 C CA . LYS B 2 228 ? -69.448 32.045 -12.339 1.00 47.14 228 LYS H CA 1
ATOM 6538 C C . LYS B 2 228 ? -70.424 30.892 -12.279 1.00 49.86 228 LYS H C 1
ATOM 6539 O O . LYS B 2 228 ? -70.290 30.015 -11.425 1.00 47.62 228 LYS H O 1
ATOM 6558 N N . LYS B 2 229 ? -71.400 30.892 -13.182 1.00 50.41 229 LYS H N 1
ATOM 6559 C CA . LYS B 2 229 ? -72.262 29.730 -13.354 1.00 52.57 229 LYS H CA 1
ATOM 6560 C C . LYS B 2 229 ? -71.479 28.630 -14.075 1.00 55.21 229 LYS H C 1
ATOM 6561 O O . LYS B 2 229 ? -70.819 28.882 -15.087 1.00 54.33 229 LYS H O 1
ATOM 6580 N N . VAL B 2 230 ? -71.541 27.415 -13.542 1.00 53.01 230 VAL H N 1
ATOM 6581 C CA . VAL B 2 230 ? -70.842 26.281 -14.141 1.00 55.07 230 VAL H CA 1
ATOM 6582 C C . VAL B 2 230 ? -71.856 25.288 -14.675 1.00 59.10 230 VAL H C 1
ATOM 6583 O O . VAL B 2 230 ? -72.569 24.649 -13.901 1.00 58.72 230 VAL H O 1
ATOM 6596 N N . GLU B 2 231 ? -71.937 25.151 -15.992 1.00 66.65 231 GLU H N 1
ATOM 6597 C CA . GLU B 2 231 ? -72.946 24.273 -16.557 1.00 71.04 231 GLU H CA 1
ATOM 6598 C C . GLU B 2 231 ? -72.368 23.183 -17.454 1.00 72.85 231 GLU H C 1
ATOM 6599 O O . GLU B 2 231 ? -71.247 23.299 -17.949 1.00 70.19 231 GLU H O 1
ATOM 6611 N N . PRO B 2 232 ? -73.146 22.109 -17.645 1.00 71.58 232 PRO H N 1
ATOM 6612 C CA . PRO B 2 232 ? -72.769 20.939 -18.441 1.00 76.47 232 PRO H CA 1
ATOM 6613 C C . PRO B 2 232 ? -72.108 21.317 -19.762 1.00 81.63 232 PRO H C 1
ATOM 6614 O O . PRO B 2 232 ? -72.562 22.250 -20.429 1.00 79.71 232 PRO H O 1
ATOM 6625 N N . LYS B 2 233 ? -71.036 20.608 -20.113 1.00 96.41 233 LYS H N 1
ATOM 6626 C CA . LYS B 2 233 ? -70.365 20.799 -21.394 1.00 101.41 233 LYS H CA 1
ATOM 6627 C C . LYS B 2 233 ? -71.362 20.569 -22.524 1.00 113.53 233 LYS H C 1
ATOM 6628 O O . LYS B 2 233 ? -72.111 19.590 -22.512 1.00 110.44 233 LYS H O 1
ATOM 6647 N N . SER B 2 234 ? -71.366 21.469 -23.503 1.00 58.67 234 SER H N 1
ATOM 6648 C CA . SER B 2 234 ? -72.287 21.372 -24.632 1.00 76.15 234 SER H CA 1
ATOM 6649 C C . SER B 2 234 ? -71.838 20.339 -25.668 1.00 89.23 234 SER H C 1
ATOM 6650 O O . SER B 2 234 ? -72.076 20.515 -26.866 1.00 93.81 234 SER H O 1
ATOM 6658 N N . CYS B 2 235 ? -71.192 19.270 -25.206 1.00 93.20 235 CYS H N 1
ATOM 6659 C CA . CYS B 2 235 ? -70.805 18.158 -26.073 1.00 92.41 235 CYS H CA 1
ATOM 6660 C C . CYS B 2 235 ? -70.032 17.106 -25.284 1.00 92.85 235 CYS H C 1
ATOM 6661 O O . CYS B 2 235 ? -68.800 17.079 -25.305 1.00 92.62 235 CYS H O 1
ATOM 6669 N N . ASP C 3 39 ? -8.939 19.545 14.590 1.00 74.06 39 ASP F N 1
ATOM 6670 C CA . ASP C 3 39 ? -10.298 19.687 15.110 1.00 72.58 39 ASP F CA 1
ATOM 6671 C C . ASP C 3 39 ? -11.315 19.893 13.978 1.00 66.75 39 ASP F C 1
ATOM 6672 O O . ASP C 3 39 ? -12.275 19.138 13.866 1.00 71.08 39 ASP F O 1
ATOM 6681 N N . GLY C 3 40 ? -11.109 20.918 13.150 1.00 42.33 40 GLY F N 1
ATOM 6682 C CA . GLY C 3 40 ? -11.899 21.098 11.944 1.00 37.05 40 GLY F CA 1
ATOM 6683 C C . GLY C 3 40 ? -13.015 22.139 11.982 1.00 37.32 40 GLY F C 1
ATOM 6684 O O . GLY C 3 40 ? -13.786 22.252 11.034 1.00 35.62 40 GLY F O 1
ATOM 6688 N N . GLN C 3 41 ? -13.113 22.906 13.057 1.00 41.85 41 GLN F N 1
ATOM 6689 C CA . GLN C 3 41 ? -14.177 23.903 13.158 1.00 43.71 41 GLN F CA 1
ATOM 6690 C C . GLN C 3 41 ? -14.197 24.853 11.945 1.00 47.67 41 GLN F C 1
ATOM 6691 O O . GLN C 3 41 ? -15.252 25.352 11.555 1.00 50.00 41 GLN F O 1
ATOM 6705 N N . PHE C 3 42 ? -13.037 25.097 11.343 1.00 42.85 42 PHE F N 1
ATOM 6706 C CA . PHE C 3 42 ? -12.965 26.005 10.200 1.00 43.12 42 PHE F CA 1
ATOM 6707 C C . PHE C 3 42 ? -12.846 25.281 8.851 1.00 43.05 42 PHE F C 1
ATOM 6708 O O . PHE C 3 42 ? -12.668 25.919 7.813 1.00 42.28 42 PHE F O 1
ATOM 6725 N N . CYS C 3 43 ? -12.972 23.954 8.860 1.00 34.82 43 CYS F N 1
ATOM 6726 C CA . CYS C 3 43 ? -13.087 23.209 7.612 1.00 36.73 43 CYS F CA 1
ATOM 6727 C C . CYS C 3 43 ? -14.529 23.224 7.116 1.00 36.73 43 CYS F C 1
ATOM 6728 O O . CYS C 3 43 ? -15.461 22.952 7.882 1.00 36.79 43 CYS F O 1
ATOM 6735 N N . HIS C 3 44 ? -14.714 23.505 5.832 1.00 29.99 44 HIS F N 1
ATOM 6736 C CA . HIS C 3 44 ? -16.038 23.450 5.240 1.00 31.79 44 HIS F CA 1
ATOM 6737 C C . HIS C 3 44 ? -16.334 22.049 4.681 1.00 36.07 44 HIS F C 1
ATOM 6738 O O . HIS C 3 44 ? -17.487 21.640 4.621 1.00 36.15 44 HIS F O 1
ATOM 6752 N N . LYS C 3 45 ? -15.287 21.337 4.274 1.00 34.56 45 LYS F N 1
ATOM 6753 C CA . LYS C 3 45 ? -15.435 20.068 3.567 1.00 37.09 45 LYS F CA 1
ATOM 6754 C C . LYS C 3 45 ? -14.777 18.945 4.359 1.00 36.94 45 LYS F C 1
ATOM 6755 O O . LYS C 3 45 ? -13.699 19.122 4.909 1.00 36.17 45 LYS F O 1
ATOM 6774 N N . PRO C 3 46 ? -15.433 17.781 4.425 1.00 34.65 46 PRO F N 1
ATOM 6775 C CA . PRO C 3 46 ? -14.836 16.647 5.141 1.00 34.99 46 PRO F CA 1
ATOM 6776 C C . PRO C 3 46 ? -13.794 15.905 4.302 1.00 33.75 46 PRO F C 1
ATOM 6777 O O . PRO C 3 46 ? -13.720 16.093 3.088 1.00 31.85 46 PRO F O 1
ATOM 6788 N N . CYS C 3 47 ? -12.998 15.062 4.945 1.00 32.37 47 CYS F N 1
ATOM 6789 C CA . CYS C 3 47 ? -12.226 14.080 4.195 1.00 34.01 47 CYS F CA 1
ATOM 6790 C C . CYS C 3 47 ? -12.831 12.688 4.417 1.00 34.41 47 CYS F C 1
ATOM 6791 O O . CYS C 3 47 ? -13.299 12.390 5.509 1.00 31.28 47 CYS F O 1
ATOM 6798 N N . PRO C 3 48 ? -12.829 11.850 3.373 1.00 33.51 48 PRO F N 1
ATOM 6799 C CA . PRO C 3 48 ? -13.388 10.493 3.451 1.00 36.44 48 PRO F CA 1
ATOM 6800 C C . PRO C 3 48 ? -12.468 9.467 4.140 1.00 38.53 48 PRO F C 1
ATOM 6801 O O . PRO C 3 48 ? -11.261 9.684 4.296 1.00 35.69 48 PRO F O 1
ATOM 6812 N N . PRO C 3 49 ? -13.045 8.334 4.555 1.00 36.89 49 PRO F N 1
ATOM 6813 C CA . PRO C 3 49 ? -12.240 7.276 5.177 1.00 36.03 49 PRO F CA 1
ATOM 6814 C C . PRO C 3 49 ? -10.945 7.038 4.406 1.00 36.67 49 PRO F C 1
ATOM 6815 O O . PRO C 3 49 ? -10.971 7.046 3.178 1.00 38.20 49 PRO F O 1
ATOM 6826 N N . GLY C 3 50 ? -9.835 6.852 5.111 1.00 42.87 50 GLY F N 1
ATOM 6827 C CA . GLY C 3 50 ? -8.553 6.619 4.471 1.00 48.03 50 GLY F CA 1
ATOM 6828 C C . GLY C 3 50 ? -7.747 7.889 4.265 1.00 48.31 50 GLY F C 1
ATOM 6829 O O . GLY C 3 50 ? -6.602 7.835 3.815 1.00 49.62 50 GLY F O 1
ATOM 6833 N N . GLU C 3 51 ? -8.340 9.033 4.596 1.00 43.93 51 GLU F N 1
ATOM 6834 C CA . GLU C 3 51 ? -7.681 10.315 4.387 1.00 43.70 51 GLU F CA 1
ATOM 6835 C C . GLU C 3 51 ? -7.799 11.231 5.603 1.00 43.21 51 GLU F C 1
ATOM 6836 O O . GLU C 3 51 ? -8.440 10.895 6.596 1.00 40.78 51 GLU F O 1
ATOM 6848 N N . ARG C 3 52 ? -7.143 12.382 5.514 1.00 43.06 52 ARG F N 1
ATOM 6849 C CA . ARG C 3 52 ? -7.127 13.363 6.581 1.00 43.73 52 ARG F CA 1
ATOM 6850 C C . ARG C 3 52 ? -6.847 14.711 5.929 1.00 45.02 52 ARG F C 1
ATOM 6851 O O . ARG C 3 52 ? -6.310 14.756 4.821 1.00 45.59 52 ARG F O 1
ATOM 6872 N N . LYS C 3 53 ? -7.198 15.804 6.602 1.00 41.40 53 LYS F N 1
ATOM 6873 C CA . LYS C 3 53 ? -6.794 17.124 6.128 1.00 44.05 53 LYS F CA 1
ATOM 6874 C C . LYS C 3 53 ? -5.275 17.248 6.168 1.00 45.37 53 LYS F C 1
ATOM 6875 O O . LYS C 3 53 ? -4.648 16.849 7.147 1.00 45.81 53 LYS F O 1
ATOM 6894 N N . ALA C 3 54 ? -4.688 17.815 5.115 1.00 50.88 54 ALA F N 1
ATOM 6895 C CA . ALA C 3 54 ? -3.237 17.994 5.046 1.00 54.91 54 ALA F CA 1
ATOM 6896 C C . ALA C 3 54 ? -2.704 18.729 6.274 1.00 57.31 54 ALA F C 1
ATOM 6897 O O . ALA C 3 54 ? -1.621 18.416 6.778 1.00 58.82 54 ALA F O 1
ATOM 6904 N N . ARG C 3 55 ? -3.464 19.717 6.734 1.00 56.59 55 ARG F N 1
ATOM 6905 C CA . ARG C 3 55 ? -3.122 20.487 7.923 1.00 56.09 55 ARG F CA 1
ATOM 6906 C C . ARG C 3 55 ? -4.420 21.058 8.471 1.00 54.21 55 ARG F C 1
ATOM 6907 O O . ARG C 3 55 ? -5.452 20.955 7.828 1.00 48.05 55 ARG F O 1
ATOM 6928 N N . ASP C 3 56 ? -4.372 21.653 9.656 1.00 60.54 56 ASP F N 1
ATOM 6929 C CA . ASP C 3 56 ? -5.555 22.258 10.257 1.00 59.61 56 ASP F CA 1
ATOM 6930 C C . ASP C 3 56 ? -6.140 23.346 9.365 1.00 57.48 56 ASP F C 1
ATOM 6931 O O . ASP C 3 56 ? -5.403 24.152 8.805 1.00 61.82 56 ASP F O 1
ATOM 6940 N N . CYS C 3 57 ? -7.464 23.385 9.244 1.00 43.15 57 CYS F N 1
ATOM 6941 C CA . CYS C 3 57 ? -8.109 24.513 8.570 1.00 44.19 57 CYS F CA 1
ATOM 6942 C C . CYS C 3 57 ? -8.014 25.769 9.423 1.00 45.48 57 CYS F C 1
ATOM 6943 O O . CYS C 3 57 ? -8.011 25.705 10.654 1.00 45.40 57 CYS F O 1
ATOM 6950 N N . THR C 3 58 ? -7.947 26.912 8.761 1.00 48.96 58 THR F N 1
ATOM 6951 C CA . THR C 3 58 ? -7.941 28.183 9.463 1.00 53.99 58 THR F CA 1
ATOM 6952 C C . THR C 3 58 ? -8.881 29.133 8.750 1.00 54.33 58 THR F C 1
ATOM 6953 O O . THR C 3 58 ? -9.323 28.858 7.634 1.00 55.42 58 THR F O 1
ATOM 6964 N N . VAL C 3 59 ? -9.183 30.249 9.396 1.00 55.55 59 VAL F N 1
ATOM 6965 C CA . VAL C 3 59 ? -10.220 31.133 8.908 1.00 55.97 59 VAL F CA 1
ATOM 6966 C C . VAL C 3 59 ? -9.778 31.863 7.639 1.00 62.44 59 VAL F C 1
ATOM 6967 O O . VAL C 3 59 ? -10.612 32.318 6.860 1.00 65.97 59 VAL F O 1
ATOM 6980 N N . ASN C 3 60 ? -8.472 31.972 7.418 1.00 63.34 60 ASN F N 1
ATOM 6981 C CA . ASN C 3 60 ? -7.980 32.724 6.270 1.00 67.39 60 ASN F CA 1
ATOM 6982 C C . ASN C 3 60 ? -7.288 31.884 5.208 1.00 69.48 60 ASN F C 1
ATOM 6983 O O . ASN C 3 60 ? -7.206 32.292 4.049 1.00 76.15 60 ASN F O 1
ATOM 6994 N N . GLY C 3 61 ? -6.765 30.732 5.598 1.00 61.05 61 GLY F N 1
ATOM 6995 C CA . GLY C 3 61 ? -6.013 29.916 4.669 1.00 64.09 61 GLY F CA 1
ATOM 6996 C C . GLY C 3 61 ? -6.919 29.247 3.658 1.00 62.69 61 GLY F C 1
ATOM 6997 O O . GLY C 3 61 ? -8.099 29.040 3.920 1.00 59.50 61 GLY F O 1
ATOM 7001 N N . ASP C 3 62 ? -6.373 28.934 2.488 1.00 67.79 62 ASP F N 1
ATOM 7002 C CA . ASP C 3 62 ? -7.094 28.128 1.520 1.00 63.38 62 ASP F CA 1
ATOM 7003 C C . ASP C 3 62 ? -7.329 26.800 2.193 1.00 59.17 62 ASP F C 1
ATOM 7004 O O . ASP C 3 62 ? -6.443 26.276 2.861 1.00 62.63 62 ASP F O 1
ATOM 7013 N N . GLU C 3 63 ? -8.533 26.266 2.054 1.00 44.11 63 GLU F N 1
ATOM 7014 C CA . GLU C 3 63 ? -8.853 25.003 2.709 1.00 44.24 63 GLU F CA 1
ATOM 7015 C C . GLU C 3 63 ? -7.874 23.920 2.257 1.00 43.21 63 GLU F C 1
ATOM 7016 O O . GLU C 3 63 ? -7.701 23.695 1.065 1.00 43.44 63 GLU F O 1
ATOM 7028 N N . PRO C 3 64 ? -7.196 23.272 3.212 1.00 46.78 64 PRO F N 1
ATOM 7029 C CA . PRO C 3 64 ? -6.224 22.230 2.871 1.00 51.74 64 PRO F CA 1
ATOM 7030 C C . PRO C 3 64 ? -6.862 21.030 2.168 1.00 49.45 64 PRO F C 1
ATOM 7031 O O . PRO C 3 64 ? -8.003 20.685 2.437 1.00 46.80 64 PRO F O 1
ATOM 7042 N N . ASP C 3 65 ? -6.120 20.398 1.271 1.00 53.10 65 ASP F N 1
ATOM 7043 C CA . ASP C 3 65 ? -6.633 19.234 0.565 1.00 52.34 65 ASP F CA 1
ATOM 7044 C C . ASP C 3 65 ? -6.632 18.035 1.504 1.00 48.85 65 ASP F C 1
ATOM 7045 O O . ASP C 3 65 ? -6.008 18.059 2.563 1.00 46.40 65 ASP F O 1
ATOM 7054 N N . CYS C 3 66 ? -7.358 16.993 1.127 1.00 50.45 66 CYS F N 1
ATOM 7055 C CA . CYS C 3 66 ? -7.266 15.723 1.836 1.00 47.13 66 CYS F CA 1
ATOM 7056 C C . CYS C 3 66 ? -6.051 14.986 1.340 1.00 48.30 66 CYS F C 1
ATOM 7057 O O . CYS C 3 66 ? -5.756 15.011 0.145 1.00 50.53 66 CYS F O 1
ATOM 7064 N N . VAL C 3 67 ? -5.340 14.341 2.261 1.00 50.58 67 VAL F N 1
ATOM 7065 C CA . VAL C 3 67 ? -4.202 13.502 1.911 1.00 52.50 67 VAL F CA 1
ATOM 7066 C C . VAL C 3 67 ? -4.357 12.135 2.574 1.00 50.34 67 VAL F C 1
ATOM 7067 O O . VAL C 3 67 ? -4.990 12.016 3.623 1.00 47.85 67 VAL F O 1
ATOM 7080 N N . PRO C 3 68 ? -3.775 11.094 1.961 1.00 53.20 68 PRO F N 1
ATOM 7081 C CA . PRO C 3 68 ? -3.980 9.725 2.438 1.00 50.40 68 PRO F CA 1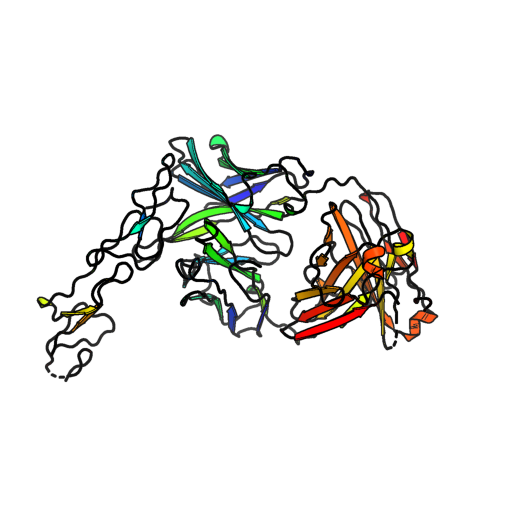
ATOM 7082 C C . PRO C 3 68 ? -3.236 9.412 3.733 1.00 53.69 68 PRO F C 1
ATOM 7083 O O . PRO C 3 68 ? -2.128 9.915 3.948 1.00 57.31 68 PRO F O 1
ATOM 7094 N N . CYS C 3 69 ? -3.843 8.588 4.586 1.00 46.21 69 CYS F N 1
ATOM 7095 C CA . CYS C 3 69 ? -3.142 8.051 5.747 1.00 47.61 69 CYS F CA 1
ATOM 7096 C C . CYS C 3 69 ? -2.014 7.141 5.247 1.00 52.87 69 CYS F C 1
ATOM 7097 O O . CYS C 3 69 ? -2.044 6.666 4.110 1.00 53.15 69 CYS F O 1
ATOM 7104 N N . GLN C 3 70 ? -1.021 6.902 6.095 1.00 63.31 70 GLN F N 1
ATOM 7105 C CA . GLN C 3 70 ? 0.090 6.016 5.757 1.00 66.16 70 GLN F CA 1
ATOM 7106 C C . GLN C 3 70 ? -0.336 4.555 5.915 1.00 66.36 70 GLN F C 1
ATOM 7107 O O . GLN C 3 70 ? -0.552 4.090 7.034 1.00 66.94 70 GLN F O 1
ATOM 7121 N N . GLU C 3 71 ? -0.473 3.829 4.808 1.00 67.37 71 GLU F N 1
ATOM 7122 C CA . GLU C 3 71 ? -0.908 2.436 4.904 1.00 70.03 71 GLU F CA 1
ATOM 7123 C C . GLU C 3 71 ? 0.072 1.649 5.762 1.00 69.94 71 GLU F C 1
ATOM 7124 O O . GLU C 3 71 ? 1.282 1.808 5.635 1.00 72.91 71 GLU F O 1
ATOM 7136 N N . GLY C 3 72 ? -0.466 0.815 6.646 1.00 60.07 72 GLY F N 1
ATOM 7137 C CA . GLY C 3 72 ? 0.343 0.019 7.548 1.00 61.49 72 GLY F CA 1
ATOM 7138 C C . GLY C 3 72 ? 0.650 0.708 8.868 1.00 61.89 72 GLY F C 1
ATOM 7139 O O . GLY C 3 72 ? 1.027 0.053 9.841 1.00 63.99 72 GLY F O 1
ATOM 7143 N N . LYS C 3 73 ? 0.493 2.028 8.906 1.00 64.88 73 LYS F N 1
ATOM 7144 C CA . LYS C 3 73 ? 0.812 2.804 10.101 1.00 65.02 73 LYS F CA 1
ATOM 7145 C C . LYS C 3 73 ? -0.428 3.461 10.697 1.00 61.09 73 LYS F C 1
ATOM 7146 O O . LYS C 3 73 ? -0.715 3.302 11.882 1.00 62.73 73 LYS F O 1
ATOM 7165 N N . GLU C 3 74 ? -1.161 4.199 9.874 1.00 58.31 74 GLU F N 1
ATOM 7166 C CA . GLU C 3 74 ? -2.305 4.958 10.367 1.00 56.29 74 GLU F CA 1
ATOM 7167 C C . GLU C 3 74 ? -3.528 4.742 9.500 1.00 52.89 74 GLU F C 1
ATOM 7168 O O . GLU C 3 74 ? -3.421 4.308 8.358 1.00 53.17 74 GLU F O 1
ATOM 7180 N N . TYR C 3 75 ? -4.695 5.062 10.049 1.00 44.59 75 TYR F N 1
ATOM 7181 C CA . TYR C 3 75 ? -5.938 4.836 9.342 1.00 43.25 75 TYR F CA 1
ATOM 7182 C C . TYR C 3 75 ? -7.031 5.777 9.827 1.00 41.94 75 TYR F C 1
ATOM 7183 O O . TYR C 3 75 ? -6.937 6.362 10.905 1.00 41.07 75 TYR F O 1
ATOM 7201 N N . THR C 3 76 ? -8.066 5.904 9.009 1.00 41.26 76 THR F N 1
ATOM 7202 C CA . THR C 3 76 ? -9.318 6.521 9.413 1.00 39.11 76 THR F CA 1
ATOM 7203 C C . THR C 3 76 ? -10.438 5.684 8.825 1.00 38.16 76 THR F C 1
ATOM 7204 O O . THR C 3 76 ? -10.559 5.548 7.605 1.00 36.26 76 THR F O 1
ATOM 7215 N N . ASP C 3 77 ? -11.253 5.105 9.690 1.00 39.91 77 ASP F N 1
ATOM 7216 C CA . ASP C 3 77 ? -12.323 4.239 9.217 1.00 40.38 77 ASP F CA 1
ATOM 7217 C C . ASP C 3 77 ? -13.585 5.058 8.948 1.00 38.96 77 ASP F C 1
ATOM 7218 O O . ASP C 3 77 ? -14.522 4.573 8.336 1.00 32.96 77 ASP F O 1
ATOM 7227 N N . LYS C 3 78 ? -13.602 6.311 9.395 1.00 38.79 78 LYS F N 1
ATOM 7228 C CA . LYS C 3 78 ? -14.772 7.169 9.215 1.00 39.74 78 LYS F CA 1
ATOM 7229 C C . LYS C 3 78 ? -14.347 8.538 8.656 1.00 35.20 78 LYS F C 1
ATOM 7230 O O . LYS C 3 78 ? -13.237 8.986 8.899 1.00 34.04 78 LYS F O 1
ATOM 7249 N N . ALA C 3 79 ? -15.220 9.161 7.870 1.00 31.12 79 ALA F N 1
ATOM 7250 C CA . ALA C 3 79 ? -14.985 10.530 7.390 1.00 32.59 79 ALA F CA 1
ATOM 7251 C C . ALA C 3 79 ? -14.896 11.467 8.579 1.00 32.87 79 ALA F C 1
ATOM 7252 O O . ALA C 3 79 ? -15.454 11.189 9.642 1.00 29.48 79 ALA F O 1
ATOM 7259 N N . HIS C 3 80 ? -14.207 12.594 8.396 1.00 30.66 80 HIS F N 1
ATOM 7260 C CA . HIS C 3 80 ? -13.952 13.492 9.498 1.00 33.04 80 HIS F CA 1
ATOM 7261 C C . HIS C 3 80 ? -13.425 14.828 8.953 1.00 32.90 80 HIS F C 1
ATOM 7262 O O . HIS C 3 80 ? -13.147 14.980 7.758 1.00 29.34 80 HIS F O 1
ATOM 7276 N N . PHE C 3 81 ? -13.303 15.793 9.842 1.00 35.01 81 PHE F N 1
ATOM 7277 C CA . PHE C 3 81 ? -12.882 17.126 9.449 1.00 36.26 81 PHE F CA 1
ATOM 7278 C C . PHE C 3 81 ? -11.521 17.474 10.045 1.00 39.43 81 PHE F C 1
ATOM 7279 O O . PHE C 3 81 ? -11.133 18.651 10.091 1.00 37.41 81 PHE F O 1
ATOM 7296 N N . SER C 3 82 ? -10.788 16.459 10.491 1.00 38.96 82 SER F N 1
ATOM 7297 C CA . SER C 3 82 ? -9.570 16.704 11.257 1.00 42.50 82 SER F CA 1
ATOM 7298 C C . SER C 3 82 ? -8.314 16.498 10.408 1.00 41.95 82 SER F C 1
ATOM 7299 O O . SER C 3 82 ? -8.382 16.000 9.291 1.00 39.33 82 SER F O 1
ATOM 7307 N N . SER C 3 83 ? -7.161 16.884 10.935 1.00 42.95 83 SER F N 1
ATOM 7308 C CA . SER C 3 83 ? -5.930 16.769 10.163 1.00 44.66 83 SER F CA 1
ATOM 7309 C C . SER C 3 83 ? -5.068 15.612 10.663 1.00 44.36 83 SER F C 1
ATOM 7310 O O . SER C 3 83 ? -3.867 15.557 10.398 1.00 43.13 83 SER F O 1
ATOM 7318 N N . LYS C 3 84 ? -5.698 14.678 11.371 1.00 47.86 84 LYS F N 1
ATOM 7319 C CA . LYS C 3 84 ? -4.985 13.540 11.947 1.00 52.07 84 LYS F CA 1
ATOM 7320 C C . LYS C 3 84 ? -5.624 12.226 11.517 1.00 49.03 84 LYS F C 1
ATOM 7321 O O . LYS C 3 84 ? -6.837 12.155 11.329 1.00 46.61 84 LYS F O 1
ATOM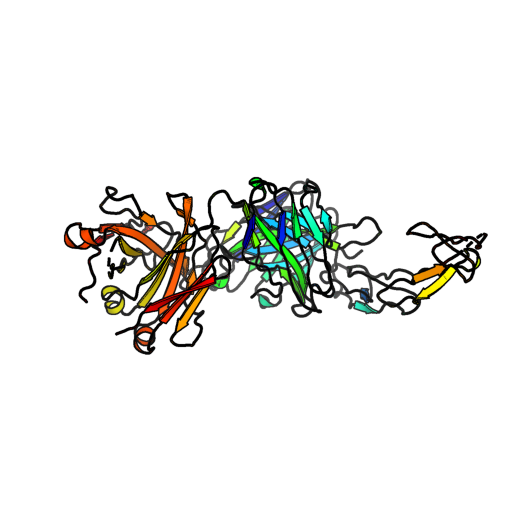 7340 N N . CYS C 3 85 ? -4.796 11.201 11.351 1.00 52.68 85 CYS F N 1
ATOM 7341 C CA . CYS C 3 85 ? -5.268 9.836 11.195 1.00 52.01 85 CYS F CA 1
ATOM 7342 C C . CYS C 3 85 ? -5.135 9.148 12.547 1.00 51.60 85 CYS F C 1
ATOM 7343 O O . CYS C 3 85 ? -4.574 9.711 13.482 1.00 47.47 85 CYS F O 1
ATOM 7350 N N . ARG C 3 86 ? -5.642 7.924 12.658 1.00 55.77 86 ARG F N 1
ATOM 7351 C CA . ARG C 3 86 ? -5.518 7.185 13.901 1.00 57.45 86 ARG F CA 1
ATOM 7352 C C . ARG C 3 86 ? -4.443 6.113 13.735 1.00 61.86 86 ARG F C 1
ATOM 7353 O O . ARG C 3 86 ? -4.252 5.581 12.643 1.00 62.79 86 ARG F O 1
ATOM 7374 N N . ARG C 3 87 ? -3.725 5.809 14.809 1.00 60.77 87 ARG F N 1
ATOM 7375 C CA . ARG C 3 87 ? -2.628 4.858 14.709 1.00 62.69 87 ARG F CA 1
ATOM 7376 C C . ARG C 3 87 ? -3.143 3.427 14.708 1.00 59.87 87 ARG F C 1
ATOM 7377 O O . ARG C 3 87 ? -3.981 3.056 15.525 1.00 58.55 87 ARG F O 1
ATOM 7398 N N . CYS C 3 88 ? -2.651 2.641 13.758 1.00 55.00 88 CYS F N 1
ATOM 7399 C CA . CYS C 3 88 ? -2.999 1.228 13.672 1.00 55.04 88 CYS F CA 1
ATOM 7400 C C . CYS C 3 88 ? -2.624 0.526 14.951 1.00 54.76 88 CYS F C 1
ATOM 7401 O O . CYS C 3 88 ? -1.534 0.718 15.477 1.00 54.93 88 CYS F O 1
ATOM 7408 N N A ARG C 3 89 ? -3.526 -0.289 15.479 0.57 55.16 89 ARG F N 1
ATOM 7409 N N B ARG C 3 89 ? -3.545 -0.305 15.423 0.43 55.22 89 ARG F N 1
ATOM 7410 C CA A ARG C 3 89 ? -3.215 -0.998 16.708 0.57 56.16 89 ARG F CA 1
ATOM 7411 C CA B ARG C 3 89 ? -3.349 -1.128 16.605 0.43 56.01 89 ARG F CA 1
ATOM 7412 C C A ARG C 3 89 ? -2.269 -2.151 16.403 0.57 58.57 89 ARG F C 1
ATOM 7413 C C B ARG C 3 89 ? -2.249 -2.165 16.375 0.43 58.68 89 ARG F C 1
ATOM 7414 O O A ARG C 3 89 ? -2.074 -2.524 15.246 0.57 57.90 89 ARG F O 1
ATOM 7415 O O B ARG C 3 89 ? -1.917 -2.471 15.230 0.43 58.35 89 ARG F O 1
ATOM 7456 N N . LEU C 3 90 ? -1.683 -2.703 17.457 1.00 66.42 90 LEU F N 1
ATOM 7457 C CA . LEU C 3 90 ? -0.753 -3.822 17.342 1.00 69.14 90 LEU F CA 1
ATOM 7458 C C . LEU C 3 90 ? -1.385 -5.088 17.909 1.00 68.70 90 LEU F C 1
ATOM 7459 O O . LEU C 3 90 ? -2.345 -5.022 18.676 1.00 67.92 90 LEU F O 1
ATOM 7475 N N . CYS C 3 91 ? -0.838 -6.240 17.527 1.00 61.99 91 CYS F N 1
ATOM 7476 C CA . CYS C 3 91 ? -1.314 -7.522 18.030 1.00 60.56 91 CYS F CA 1
ATOM 7477 C C . CYS C 3 91 ? -0.166 -8.216 18.731 1.00 61.88 91 CYS F C 1
ATOM 7478 O O . CYS C 3 91 ? 0.540 -9.034 18.139 1.00 63.56 91 CYS F O 1
ATOM 7485 N N . ASP C 3 92 ? 0.008 -7.870 20.002 1.00 64.17 92 ASP F N 1
ATOM 7486 C CA . ASP C 3 92 ? 1.189 -8.245 20.771 1.00 67.82 92 ASP F CA 1
ATOM 7487 C C . ASP C 3 92 ? 1.231 -9.730 21.140 1.00 66.70 92 ASP F C 1
ATOM 7488 O O . ASP C 3 92 ? 0.284 -10.272 21.708 1.00 62.94 92 ASP F O 1
ATOM 7497 N N . GLU C 3 93 ? 2.353 -10.369 20.819 1.00 65.14 93 GLU F N 1
ATOM 7498 C CA . GLU C 3 93 ? 2.561 -11.781 21.107 1.00 67.52 93 GLU F CA 1
ATOM 7499 C C . GLU C 3 93 ? 2.467 -12.066 22.605 1.00 68.54 93 GLU F C 1
ATOM 7500 O O . GLU C 3 93 ? 1.919 -13.091 23.015 1.00 65.67 93 GLU F O 1
ATOM 7512 N N . GLY C 3 94 ? 2.998 -11.156 23.419 1.00 71.51 94 GLY F N 1
ATOM 7513 C CA . GLY C 3 94 ? 2.988 -11.322 24.865 1.00 72.28 94 GLY F CA 1
ATOM 7514 C C . GLY C 3 94 ? 1.578 -11.309 25.426 1.00 67.74 94 GLY F C 1
ATOM 7515 O O . GLY C 3 94 ? 1.351 -11.634 26.593 1.00 68.04 94 GLY F O 1
ATOM 7519 N N . HIS C 3 95 ? 0.632 -10.921 24.581 1.00 63.73 95 HIS F N 1
ATOM 7520 C CA . HIS C 3 95 ? -0.777 -10.914 24.933 1.00 63.18 95 HIS F CA 1
ATOM 7521 C C . HIS C 3 95 ? -1.474 -12.133 24.347 1.00 63.04 95 HIS F C 1
ATOM 7522 O 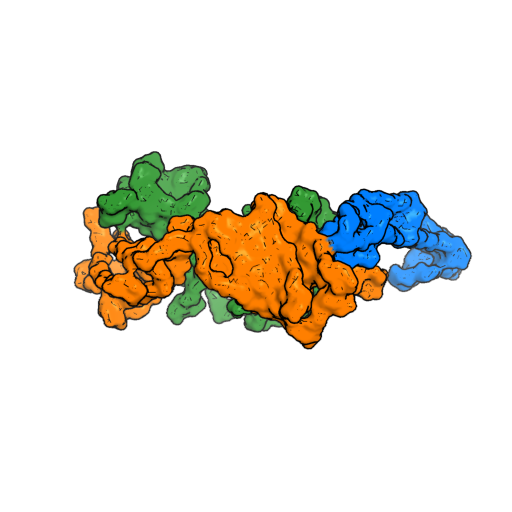O . HIS C 3 95 ? -2.692 -12.263 24.442 1.00 62.64 95 HIS F O 1
ATOM 7536 N N . GLY C 3 96 ? -0.698 -13.011 23.722 1.00 62.67 96 GLY F N 1
ATOM 7537 C CA . GLY C 3 96 ? -1.246 -14.193 23.082 1.00 63.08 96 GLY F CA 1
ATOM 7538 C C . GLY C 3 96 ? -1.996 -13.849 21.812 1.00 61.84 96 GLY F C 1
ATOM 7539 O O . GLY C 3 96 ? -2.888 -14.592 21.400 1.00 60.32 96 GLY F O 1
ATOM 7543 N N . LEU C 3 97 ? -1.629 -12.728 21.189 1.00 57.61 97 LEU F N 1
ATOM 7544 C CA . LEU C 3 97 ? -2.268 -12.282 19.950 1.00 58.01 97 LEU F CA 1
ATOM 7545 C C . LEU C 3 97 ? -1.325 -12.338 18.746 1.00 59.47 97 LEU F C 1
ATOM 7546 O O . LEU C 3 97 ? -0.103 -12.388 18.891 1.00 61.29 97 LEU F O 1
ATOM 7562 N N . GLU C 3 98 ? -1.910 -12.312 17.556 1.00 58.72 98 GLU F N 1
ATOM 7563 C CA . GLU C 3 98 ? -1.159 -12.128 16.320 1.00 59.66 98 GLU F CA 1
ATOM 7564 C C . GLU C 3 98 ? -2.074 -11.376 15.361 1.00 57.87 98 GLU F C 1
ATOM 7565 O O . GLU C 3 98 ? -3.260 -11.222 15.641 1.00 55.35 98 GLU F O 1
ATOM 7577 N N . VAL C 3 99 ? -1.534 -10.876 14.252 1.00 59.33 99 VAL F N 1
ATOM 7578 C CA . VAL C 3 99 ? -2.348 -10.131 13.286 1.00 56.73 99 VAL F CA 1
ATOM 7579 C C . VAL C 3 99 ? -3.195 -11.101 12.461 1.00 61.28 99 VAL F C 1
ATOM 7580 O O . VAL C 3 99 ? -2.703 -12.148 12.018 1.00 59.55 99 VAL F O 1
ATOM 7593 N N . GLU C 3 100 ? -4.470 -10.769 12.280 1.00 61.70 100 GLU F N 1
ATOM 7594 C CA . GLU C 3 100 ? -5.347 -11.565 11.428 1.00 66.34 100 GLU F CA 1
ATOM 7595 C C . GLU C 3 100 ? -5.532 -10.854 10.104 1.00 67.24 100 GLU F C 1
ATOM 7596 O O . GLU C 3 100 ? -5.480 -11.473 9.041 1.00 68.13 100 GLU F O 1
ATOM 7608 N N . ILE C 3 101 ? -5.772 -9.547 10.180 1.00 59.64 101 ILE F N 1
ATOM 7609 C CA . ILE C 3 101 ? -5.796 -8.703 8.995 1.00 57.69 101 ILE F CA 1
ATOM 7610 C C . ILE C 3 101 ? -4.971 -7.467 9.279 1.00 57.01 101 ILE F C 1
ATOM 7611 O O . ILE C 3 101 ? -5.178 -6.789 10.290 1.00 56.54 101 ILE F O 1
ATOM 7627 N N . ASN C 3 102 ? -4.023 -7.182 8.396 1.00 56.34 102 ASN F N 1
ATOM 7628 C CA . ASN C 3 102 ? -3.172 -6.021 8.563 1.00 59.00 102 ASN F CA 1
ATOM 7629 C C . ASN C 3 102 ? -3.992 -4.747 8.447 1.00 56.49 102 ASN F C 1
ATOM 7630 O O . ASN C 3 102 ? -5.030 -4.726 7.786 1.00 53.81 102 ASN F O 1
ATOM 7641 N N . CYS C 3 103 ? -3.533 -3.695 9.109 1.00 54.56 103 CYS F N 1
ATOM 7642 C CA . CYS C 3 103 ? -4.187 -2.399 9.011 1.00 53.69 103 CYS F CA 1
ATOM 7643 C C . CYS C 3 103 ? -4.233 -1.945 7.550 1.00 53.20 103 CYS F C 1
ATOM 7644 O O . CYS C 3 103 ? -3.296 -2.166 6.790 1.00 53.71 103 CYS F O 1
ATOM 7651 N N . THR C 3 104 ? -5.344 -1.331 7.157 1.00 51.49 104 THR F N 1
ATOM 7652 C CA . THR C 3 104 ? -5.452 -0.687 5.854 1.00 51.01 104 THR F CA 1
ATOM 7653 C C . THR C 3 104 ? -5.778 0.783 6.120 1.00 49.75 104 THR F C 1
ATOM 7654 O O . THR C 3 104 ? -6.145 1.130 7.241 1.00 46.32 104 THR F O 1
ATOM 7665 N N . ARG C 3 105 ? -5.626 1.647 5.118 1.00 54.83 105 ARG F N 1
ATOM 7666 C CA . ARG C 3 105 ? -5.861 3.084 5.328 1.00 53.92 105 ARG F CA 1
ATOM 7667 C C . ARG C 3 105 ? -7.244 3.355 5.928 1.00 51.25 105 ARG F C 1
ATOM 7668 O O . ARG C 3 105 ? -7.454 4.372 6.599 1.00 51.09 105 ARG F O 1
ATOM 7689 N N . THR C 3 106 ? -8.173 2.432 5.697 1.00 48.21 106 THR F N 1
ATOM 7690 C CA . THR C 3 106 ? -9.568 2.598 6.103 1.00 47.77 106 THR F CA 1
ATOM 7691 C C . THR C 3 106 ? -10.033 1.608 7.178 1.00 47.55 106 THR F C 1
ATOM 7692 O O . THR C 3 106 ? -11.206 1.612 7.553 1.00 44.61 106 THR F O 1
ATOM 7703 N N . GLN C 3 107 ? -9.131 0.764 7.675 1.00 50.40 107 GLN F N 1
ATOM 7704 C CA . GLN C 3 107 ? -9.529 -0.298 8.598 1.00 51.66 107 GLN F CA 1
ATOM 7705 C C . GLN C 3 107 ? -8.401 -0.674 9.554 1.00 53.68 107 GLN F C 1
ATOM 7706 O O . GLN C 3 107 ? -7.345 -1.136 9.134 1.00 55.30 107 GLN F O 1
ATOM 7720 N N . ASN C 3 108 ? -8.641 -0.460 10.843 1.00 47.47 108 ASN F N 1
ATOM 7721 C CA . ASN C 3 108 ? -7.673 -0.759 11.885 1.00 48.67 108 ASN F CA 1
ATOM 7722 C C . ASN C 3 108 ? -7.313 -2.248 11.859 1.00 49.69 108 ASN F C 1
ATOM 7723 O O . ASN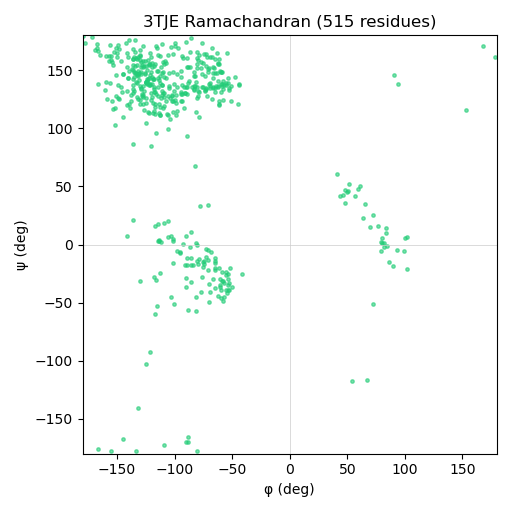 C 3 108 ? -8.143 -3.081 11.494 1.00 49.88 108 ASN F O 1
ATOM 7734 N N . THR C 3 109 ? -6.078 -2.570 12.238 1.00 51.91 109 THR F N 1
ATOM 7735 C CA . THR C 3 109 ? -5.604 -3.963 12.284 1.00 52.52 109 THR F CA 1
ATOM 7736 C C . THR C 3 109 ? -6.611 -4.854 12.993 1.00 51.09 109 THR F C 1
ATOM 7737 O O . THR C 3 109 ? -7.238 -4.430 13.958 1.00 52.12 109 THR F O 1
ATOM 7748 N N . LYS C 3 110 ? -6.760 -6.093 12.533 1.00 57.97 110 LYS F N 1
ATOM 7749 C CA . LYS C 3 110 ? -7.597 -7.059 13.235 1.00 57.73 110 LYS F CA 1
ATOM 7750 C C . LYS C 3 110 ? -6.730 -8.161 13.823 1.00 60.42 110 LYS F C 1
ATOM 7751 O O . LYS C 3 110 ? -5.949 -8.792 13.111 1.00 63.93 110 LYS F O 1
ATOM 7770 N N . CYS C 3 111 ? -6.872 -8.391 15.123 1.00 53.02 111 CYS F N 1
ATOM 7771 C CA . CYS C 3 111 ? -6.067 -9.386 15.811 1.00 56.60 111 CYS F CA 1
ATOM 7772 C C . CYS C 3 111 ? -6.838 -10.699 15.940 1.00 56.69 111 CYS F C 1
ATOM 7773 O O . CYS C 3 111 ? -8.033 -10.764 15.658 1.00 55.03 111 CYS F O 1
ATOM 7780 N N . ARG C 3 112 ? -6.131 -11.744 16.345 1.00 59.68 112 ARG F N 1
ATOM 7781 C CA . ARG C 3 112 ? -6.752 -12.995 16.749 1.00 60.10 112 ARG F CA 1
ATOM 7782 C C . ARG C 3 112 ? -5.827 -13.666 17.743 1.00 62.02 112 ARG F C 1
ATOM 7783 O O . ARG C 3 112 ? -4.669 -13.275 17.873 1.00 63.79 112 ARG F O 1
ATOM 7804 N N . CYS C 3 113 ? -6.328 -14.671 18.451 1.00 66.44 113 CYS F N 1
ATOM 7805 C CA . CYS C 3 113 ? -5.472 -15.440 19.338 1.00 68.92 113 CYS F CA 1
ATOM 7806 C C . CYS C 3 113 ? -4.400 -16.111 18.506 1.00 71.04 113 CYS F C 1
ATOM 7807 O O . CYS C 3 113 ? -4.579 -16.327 17.309 1.00 71.69 113 CYS F O 1
ATOM 7814 N N . LYS C 3 114 ? -3.278 -16.410 19.143 1.00 76.40 114 LYS F N 1
ATOM 7815 C CA . LYS C 3 114 ? -2.248 -17.225 18.528 1.00 74.75 114 LYS F CA 1
ATOM 7816 C C . LYS C 3 114 ? -2.734 -18.657 18.471 1.00 74.49 114 LYS F C 1
ATOM 7817 O O . LYS C 3 114 ? -3.687 -19.028 19.161 1.00 74.46 114 LYS F O 1
ATOM 7836 N N . PRO C 3 115 ? -2.069 -19.482 17.658 1.00 73.87 115 PRO F N 1
ATOM 7837 C CA . PRO C 3 115 ? -2.397 -20.906 17.705 1.00 71.66 115 PRO F CA 1
ATOM 7838 C C . PRO C 3 115 ? -2.318 -21.387 19.144 1.00 73.20 115 PRO F C 1
ATOM 7839 O O . PRO C 3 115 ? -1.351 -21.048 19.822 1.00 74.85 115 PRO F O 1
ATOM 7850 N N . ASN C 3 116 ? -3.327 -22.125 19.601 1.00 81.53 116 ASN F N 1
ATOM 7851 C CA . ASN C 3 116 ? -3.349 -22.689 20.952 1.00 85.36 116 ASN F CA 1
ATOM 7852 C C . ASN C 3 116 ? -3.763 -21.727 22.058 1.00 85.26 116 ASN F C 1
ATOM 7853 O O . ASN C 3 116 ? -3.708 -22.089 23.234 1.00 87.75 116 ASN F O 1
ATOM 7864 N N . PHE C 3 117 ? -4.166 -20.513 21.693 1.00 75.09 117 PHE F N 1
ATOM 7865 C CA . PHE C 3 117 ? -4.753 -19.589 22.651 1.00 72.73 117 PHE F CA 1
ATOM 7866 C C . PHE C 3 117 ? -6.202 -19.348 22.274 1.00 73.53 117 PHE F C 1
ATOM 7867 O O . PHE C 3 117 ? -6.608 -19.619 21.147 1.00 74.79 117 PHE F O 1
ATOM 7884 N N . PHE C 3 118 ? -6.975 -18.818 23.213 1.00 70.41 118 PHE F N 1
ATOM 7885 C CA . PHE C 3 118 ? -8.396 -18.617 22.995 1.00 74.28 118 PHE F CA 1
ATOM 7886 C C . PHE C 3 118 ? -8.901 -17.422 23.776 1.00 79.44 118 PHE F C 1
ATOM 7887 O O . PHE C 3 118 ? -8.269 -16.983 24.735 1.00 80.86 118 PHE F O 1
ATOM 7904 N N . CYS C 3 119 ? -10.061 -16.919 23.375 1.00 80.19 119 CYS F N 1
ATOM 7905 C CA . CYS C 3 119 ? -10.733 -15.869 24.120 1.00 86.92 119 CYS F CA 1
ATOM 7906 C C . CYS C 3 119 ? -12.251 -16.020 24.019 1.00 97.45 119 CYS F C 1
ATOM 7907 O O . CYS C 3 119 ? -12.787 -16.264 22.941 1.00 98.92 119 CYS F O 1
ATOM 7914 N N . ASN C 3 120 ? -12.935 -15.872 25.150 1.00 110.43 120 ASN F N 1
ATOM 7915 C CA . ASN C 3 120 ? -14.387 -16.015 25.196 1.00 118.16 120 ASN F CA 1
ATOM 7916 C C . ASN C 3 120 ? -15.120 -14.756 24.756 1.00 125.82 120 ASN F C 1
ATOM 7917 O O . ASN C 3 120 ? -15.930 -14.793 23.831 1.00 131.54 120 ASN F O 1
ATOM 7928 N N . SER C 3 121 ? -14.835 -13.646 25.430 1.00 122.38 121 SER F N 1
ATOM 7929 C CA . SER C 3 121 ? -15.544 -12.393 25.193 1.00 125.36 121 SER F CA 1
ATOM 7930 C C . SER C 3 121 ? -15.493 -11.981 23.728 1.00 125.55 121 SER F C 1
ATOM 7931 O O . SER C 3 121 ? -14.695 -12.503 22.951 1.00 119.51 121 SER F O 1
ATOM 7939 N N . THR C 3 122 ? -16.352 -11.039 23.356 1.00 134.64 122 THR F N 1
ATOM 7940 C CA . THR C 3 122 ? -16.379 -10.528 21.993 1.00 133.48 122 THR F CA 1
ATOM 7941 C C . THR C 3 122 ? -15.203 -9.584 21.782 1.00 125.54 122 THR F C 1
ATOM 7942 O O . THR C 3 122 ? -14.713 -9.425 20.665 1.00 118.78 122 THR F O 1
ATOM 7953 N N . VAL C 3 123 ? -14.762 -8.956 22.868 1.00 130.49 123 VAL F N 1
ATOM 7954 C CA . VAL C 3 123 ? -13.565 -8.124 22.855 1.00 123.59 123 VAL F CA 1
ATOM 7955 C C . VAL C 3 123 ? -12.482 -8.810 23.677 1.00 117.06 123 VAL F C 1
ATOM 7956 O O . VAL C 3 123 ? -12.754 -9.336 24.754 1.00 123.01 123 VAL F O 1
ATOM 7969 N N . CYS C 3 124 ? -11.254 -8.799 23.172 1.00 99.40 124 CYS F N 1
ATOM 7970 C CA . CYS C 3 124 ? -10.193 -9.606 23.761 1.00 91.21 124 CYS F CA 1
ATOM 7971 C C . CYS C 3 124 ? -8.881 -8.852 23.889 1.00 85.54 124 CYS F C 1
ATOM 7972 O O . CYS C 3 124 ? -8.019 -8.956 23.015 1.00 81.65 124 CYS F O 1
ATOM 7979 N N . GLU C 3 125 ? -8.713 -8.119 24.986 1.00 88.33 125 GLU F N 1
ATOM 7980 C CA . GLU C 3 125 ? -7.456 -7.420 25.230 1.00 88.48 125 GLU F CA 1
ATOM 7981 C C . GLU C 3 125 ? -6.305 -8.414 25.186 1.00 85.11 125 GLU F C 1
ATOM 7982 O O . GLU C 3 125 ? -5.163 -8.038 24.939 1.00 83.77 125 GLU F O 1
ATOM 7994 N N . HIS C 3 126 ? -6.615 -9.686 25.427 1.00 64.53 126 HIS F N 1
ATOM 7995 C CA . HIS C 3 126 ? -5.615 -10.743 25.345 1.00 64.96 126 HIS F CA 1
ATOM 7996 C C . HIS C 3 126 ? -6.242 -12.144 25.291 1.00 67.77 126 HIS F C 1
ATOM 7997 O O . HIS C 3 126 ? -7.409 -12.330 25.630 1.00 69.58 126 HIS F O 1
ATOM 8011 N N . CYS C 3 127 ? -5.448 -13.124 24.876 1.00 65.69 127 CYS F N 1
ATOM 8012 C CA . CYS C 3 127 ? -5.883 -14.523 24.851 1.00 68.52 127 CYS F CA 1
ATOM 8013 C C . CYS C 3 127 ? -5.052 -15.344 25.822 1.00 67.05 127 CYS F C 1
ATOM 8014 O O . CYS C 3 127 ? -3.887 -15.033 26.043 1.00 63.44 127 CYS F O 1
ATOM 8021 N N . ASP C 3 128 ? -5.640 -16.398 26.392 1.00 69.17 128 ASP F N 1
ATOM 8022 C CA . ASP C 3 128 ? -4.896 -17.305 27.269 1.00 67.95 128 ASP F CA 1
ATOM 8023 C C . ASP C 3 128 ? -4.662 -18.656 26.589 1.00 71.23 128 ASP F C 1
ATOM 8024 O O . ASP C 3 128 ? -5.392 -19.031 25.670 1.00 72.12 128 ASP F O 1
ATOM 8033 N N . PRO C 3 129 ? -3.646 -19.396 27.053 1.00 77.16 129 PRO F N 1
ATOM 8034 C CA . PRO C 3 129 ? -3.305 -20.683 26.445 1.00 81.65 129 PRO F CA 1
ATOM 8035 C C . PRO C 3 129 ? -4.448 -21.670 26.567 1.00 83.82 129 PRO F C 1
ATOM 8036 O O . PRO C 3 129 ? -5.059 -21.759 27.630 1.00 84.03 129 PRO F O 1
ATOM 8047 N N . CYS C 3 130 ? -4.741 -22.387 25.490 1.00 84.46 130 CYS F N 1
ATOM 8048 C CA . CYS C 3 130 ? -5.698 -23.477 25.560 1.00 87.45 130 CYS F CA 1
ATOM 8049 C C . CYS C 3 130 ? -5.283 -24.376 26.719 1.00 88.79 130 CYS F C 1
ATOM 8050 O O . CYS C 3 130 ? -4.098 -24.659 26.899 1.00 87.10 130 CYS F O 1
ATOM 8057 N N . THR C 3 131 ? -6.252 -24.807 27.519 1.00 90.34 131 THR F N 1
ATOM 8058 C CA . THR C 3 131 ? -5.942 -25.566 28.726 1.00 92.94 131 THR F CA 1
ATOM 8059 C C . THR C 3 131 ? -6.168 -27.058 28.518 1.00 95.67 131 THR F C 1
ATOM 8060 O O . THR C 3 131 ? -5.261 -27.766 28.082 1.00 94.51 131 THR F O 1
ATOM 8071 N N . CYS C 3 141 ? -10.843 -26.798 21.546 1.00 117.01 141 CYS F N 1
ATOM 8072 C CA . CYS C 3 141 ? -10.352 -25.429 21.674 1.00 110.07 141 CYS F CA 1
ATOM 8073 C C . CYS C 3 141 ? -10.289 -24.775 20.305 1.00 110.00 141 CYS F C 1
ATOM 8074 O O . CYS C 3 141 ? -9.539 -25.221 19.440 1.00 111.92 141 CYS F O 1
ATOM 8080 N N . THR C 3 142 ? -11.087 -23.731 20.103 1.00 103.30 142 THR F N 1
ATOM 8081 C CA . THR C 3 142 ? -10.969 -22.907 18.906 1.00 102.12 142 THR F CA 1
ATOM 8082 C C . THR C 3 142 ? -10.323 -21.598 19.330 1.00 98.05 142 THR F C 1
ATOM 8083 O O . THR C 3 142 ? -10.293 -21.277 20.514 1.00 93.51 142 THR F O 1
ATOM 8094 N N . LEU C 3 143 ? -9.807 -20.838 18.373 1.00 108.00 143 LEU F N 1
ATOM 8095 C CA . LEU C 3 143 ? -9.215 -19.548 18.695 1.00 106.43 143 LEU F CA 1
ATOM 8096 C C . LEU C 3 143 ? -10.188 -18.712 19.523 1.00 107.42 143 LEU F C 1
ATOM 8097 O O . LEU C 3 143 ? -9.783 -17.774 20.209 1.00 105.05 143 LEU F O 1
ATOM 8113 N N . THR C 3 144 ? -11.470 -19.059 19.461 1.00 111.66 144 THR F N 1
ATOM 8114 C CA . THR C 3 144 ? -12.496 -18.345 20.214 1.00 111.06 144 THR F CA 1
ATOM 8115 C C . THR C 3 144 ? -13.186 -19.239 21.245 1.00 111.40 144 THR F C 1
ATOM 8116 O O . THR C 3 144 ? -14.258 -18.902 21.747 1.00 113.00 144 THR F O 1
ATOM 8127 N N . SER C 3 145 ? -12.578 -20.378 21.559 1.00 108.44 145 SER F N 1
ATOM 8128 C CA . SER C 3 145 ? -13.176 -21.312 22.509 1.00 111.41 145 SER F CA 1
ATOM 8129 C C . SER C 3 145 ? -12.116 -22.159 23.204 1.00 110.18 145 SER F C 1
ATOM 8130 O O . SER C 3 145 ? -11.035 -22.386 22.665 1.00 109.82 145 SER F O 1
ATOM 8138 N N . ASN C 3 146 ? -12.441 -22.636 24.400 1.00 107.88 146 ASN F N 1
ATOM 8139 C CA . ASN C 3 146 ? -11.478 -23.349 25.227 1.00 105.85 146 ASN F CA 1
ATOM 8140 C C . ASN C 3 146 ? -11.775 -24.841 25.376 1.00 120.39 146 ASN F C 1
ATOM 8141 O O . ASN C 3 146 ? -12.887 -25.229 25.734 1.00 115.62 146 ASN F O 1
ATOM 8152 N N . THR C 3 147 ? -10.770 -25.670 25.102 1.00 58.36 147 THR F N 1
ATOM 8153 C CA . THR C 3 147 ? -10.817 -27.082 25.459 1.00 75.48 147 THR F CA 1
ATOM 8154 C C . THR C 3 147 ? -9.547 -27.454 26.216 1.00 80.17 147 THR F C 1
ATOM 8155 O O . THR C 3 147 ? -8.448 -27.415 25.660 1.00 82.35 147 THR F O 1
#

Sequence (542 aa):
QSVLTQPPSVSEAPRQTVTISCSGNSFNIGRYPVNWYQQLPGKAPKLLIYYNNLRFSGVSDRFSGSKSGTSASSLAIRDLLSEDEADYYCSTWDDTLKGWVFGGGTKVTVLGQPKAAPSVTLFPPSSEELQANKATLVCLISDFYPGAVTVAWKADSSPVKAGVETTTPSKQSNNKYAASSYLSLTPEQWKSHRRSYSCQVTHEGSTVEKTVAPTQLQLQESGPGLVKPSEETLSLTCTVSGASISANSYYGVWVRQSPGKGLEWVGSIAYRGNSNSGSTYYNPSLKSRATVSVDTSKNQVSLRLTSVTAADTALYYCARRQLLDDDGTGYQWAAFDVWGQGTMVTVSSASTKGPSVFPLAPSGTAALGCLVKKDYFPEPVTVSWNSGALTSGVHTFPAVLQSSGLYSLSSVVTVPSSSLGTQTYICNVNNHKPSNTKVDKKVEPKSCDGQFCHKPCPPGERKARDCTVNGDEPDCVPCQEGKEYTDKAHFSSKCRRCRRLCDEGHGLEVEINCTRTQNTKCRCKPNFFCNSTVCEHCDPCTCTLTSNT

Solvent-accessible surface area: 25534 Å² total; per-residue (Å²): 212,40,58,1,72,14,38,86,26,26,20,64,38,52,180,87,68,8,81,0,56,0,46,24,68,63,88,0,0,35,83,1,2,0,1,0,1,13,17,49,108,86,135,19,3,100,6,5,0,32,10,16,85,49,104,47,95,88,34,42,91,30,8,51,11,63,66,91,56,53,41,2,36,0,27,0,107,64,0,82,82,129,2,63,6,50,0,7,0,1,0,3,2,36,89,86,111,3,7,16,8,1,47,11,0,58,2,7,10,40,71,52,114,114,19,84,20,62,13,46,16,5,32,11,15,75,69,2,46,155,58,102,108,2,7,0,0,0,9,0,30,51,0,15,0,2,16,30,70,31,46,6,66,3,50,100,59,86,31,168,86,41,38,55,60,10,82,31,26,117,16,112,88,76,69,48,0,0,0,0,9,0,50,13,62,11,116,79,10,124,85,55,194,31,2,10,0,31,1,41,13,80,72,74,70,71,94,93,76,23,44,48,168,202,23,117,13,111,5,60,34,83,40,78,9,96,48,98,82,54,0,58,4,33,2,41,6,54,60,59,61,2,35,74,119,35,15,2,2,1,0,0,26,15,37,78,67,128,25,14,59,3,0,0,0,7,1,4,88,14,118,58,93,38,28,26,55,36,53,22,73,70,3,166,103,54,1,63,8,59,31,57,46,103,130,28,40,4,36,2,114,0,40,64,1,72,30,87,2,12,2,52,0,1,2,1,48,1,57,25,29,88,39,69,85,54,36,52,1,0,2,3,13,31,27,3,96,14,19,78,0,18,0,1,73,16,89,80,82,20,15,51,13,18,12,6,13,4,138,100,90,19,21,1,0,0,2,0,17,28,0,12,45,90,84,14,84,27,43,1,29,100,40,92,33,98,94,46,34,23,49,5,61,26,11,39,32,98,68,3,29,25,5,10,0,0,15,0,70,4,72,46,104,24,33,76,124,79,63,10,55,0,24,1,48,0,158,50,28,135,51,134,45,75,61,109,3,99,70,80,124,161,113,9,33,20,0,10,67,5,0,17,38,6,54,68,4,34,136,86,14,77,15,123,43,130,51,5,112,45,42,89,5,117,99,46,124,54,17,5,52,85,1,18,5,29,6,143,17,79,201,20,126,158,16,72,112,66,85,3,16,52,64,72,77,108,10,48,94,67,91,30,8,96,28,99,6,37,87,111,41,24,16,123,72,142,109,42,141,86,6,66,78,36,134,63,76,69,103,52,72,114

Nearest PDB structures (foldseek):
  3tje-assembly1_F  TM=1.010E+00  e=3.593E-20  Homo sapiens
  3thm-assembly1_F  TM=9.999E-01  e=1.454E-12  Homo sapiens
  8yx9-assembly4_K  TM=8.488E-01  e=5.959E-06  Homo sapiens
  8yx1-assembly1_R  TM=8.366E-01  e=5.627E-06  Homo sapiens
  1ext-assembly1_B  TM=7.489E-01  e=9.846E-05  Homo sapiens

Foldseek 3Di:
DFQWAWDAEDEEAAQAKDKIKIFHACQKQQPKFKWKWWAAVPGDTDTAGGRFFHGDPPHDPQWGKHGDRGMIMIMGGNDDQRRFTWMKMWTAGPVVRGITIYPIYGYDHDPDDFDAKDWDKDWADPVQVVVQWTKIKIKIDDGPPQDKDKWKDQQNHTDDPQKDKDRWDADPVRHTMIMMMHIDGPCSQQVTQKMKIWMADPHDIDIDMDGPD/DKAKAKDADAEAEAQAKGKMKIFIPPDACAPAKWKKWKWWAAPPGDIDTAWIWIAHNVVGGTDIDGDCVLVPQWDWHDDRVRRMIMIMGGRDAQVPWTWMKMFTWDFDDPPPPHTDIDRDYMHPTDGHGYANDDADAWDKDWQAWQCKTKIKIKTDFGDDDDKDKDKPVPPDDPQKDWDDWDQDSNRTIITMIMGMGRVVCLVPDWIWMWMDDVRVRDIDIDIHHHDPD/DQPQPPDKDAWQWFFCAHDDVPDDGGDIDGDDAQFFTAQGIDRHRDTHGADAFDVVQQKHWPAGGGNNGHTDIFGHVQWEDADPDRPGTHGACDDSHGHD

B-factor: mean 50.97, std 20.23, range [20.07, 183.24]